Protein AF-A0A317SYS4-F1 (afdb_monomer)

Structure (mmCIF, N/CA/C/O backbone):
data_AF-A0A317SYS4-F1
#
_entry.id   AF-A0A317SYS4-F1
#
loop_
_atom_site.group_PDB
_atom_site.id
_atom_site.type_symbol
_atom_site.label_atom_id
_atom_site.label_alt_id
_atom_site.label_comp_id
_atom_site.label_asym_id
_atom_site.label_entity_id
_atom_site.label_seq_id
_atom_site.pdbx_PDB_ins_code
_atom_site.Cartn_x
_atom_site.Cartn_y
_atom_site.Cartn_z
_atom_site.occupancy
_atom_site.B_iso_or_equiv
_atom_site.auth_seq_id
_atom_site.auth_comp_id
_atom_site.auth_asym_id
_atom_site.auth_atom_id
_atom_site.pdbx_PDB_model_num
ATOM 1 N N . MET A 1 1 ? -13.708 2.279 31.168 1.00 54.47 1 MET A N 1
ATOM 2 C CA . MET A 1 1 ? -14.548 1.826 30.039 1.00 54.47 1 MET A CA 1
ATOM 3 C C . MET A 1 1 ? -15.741 0.999 30.511 1.00 54.47 1 MET A C 1
ATOM 5 O O . MET A 1 1 ? -16.779 1.127 29.887 1.00 54.47 1 MET A O 1
ATOM 9 N N . GLU A 1 2 ? -15.659 0.343 31.681 1.00 55.28 2 GLU A N 1
ATOM 10 C CA . GLU A 1 2 ? -16.776 -0.258 32.463 1.00 55.28 2 GLU A CA 1
ATOM 11 C C . GLU A 1 2 ? -18.007 0.667 32.678 1.00 55.28 2 GLU A C 1
ATOM 13 O O . GLU A 1 2 ? -19.045 0.263 33.169 1.00 55.28 2 GLU A O 1
ATOM 18 N N . ILE A 1 3 ? -17.937 1.939 32.292 1.00 55.12 3 ILE A N 1
ATOM 19 C CA . ILE A 1 3 ? -18.860 2.988 32.733 1.00 55.12 3 ILE A CA 1
ATOM 20 C C . ILE A 1 3 ? -20.079 3.119 31.796 1.00 55.12 3 ILE A C 1
ATOM 22 O O . ILE A 1 3 ? -21.111 3.637 32.210 1.00 55.12 3 ILE A O 1
ATOM 26 N N . GLY A 1 4 ? -20.003 2.635 30.547 1.00 57.16 4 GLY A N 1
ATOM 27 C CA . GLY A 1 4 ? -21.123 2.708 29.593 1.00 57.16 4 GLY A CA 1
ATOM 28 C C . GLY A 1 4 ? -22.355 1.911 30.045 1.00 57.16 4 GLY A C 1
ATOM 29 O O . GLY A 1 4 ? -23.468 2.441 30.020 1.00 57.16 4 GLY A O 1
ATOM 30 N N . GLY A 1 5 ? -22.142 0.680 30.528 1.00 61.72 5 GLY A N 1
ATOM 31 C CA . GLY A 1 5 ? -23.206 -0.203 31.019 1.00 61.72 5 GLY A CA 1
ATOM 32 C C . GLY A 1 5 ? -23.815 0.244 32.349 1.00 61.72 5 GLY A C 1
ATOM 33 O O . GLY A 1 5 ? -25.041 0.314 32.470 1.00 61.72 5 GLY A O 1
ATOM 34 N N . VAL A 1 6 ? -22.978 0.672 33.307 1.00 63.94 6 VAL A N 1
ATOM 35 C CA . VAL A 1 6 ? -23.420 1.232 34.605 1.00 63.94 6 VAL A CA 1
ATOM 36 C C . VAL A 1 6 ? -24.437 2.344 34.403 1.00 63.94 6 VAL A C 1
ATOM 38 O O . VAL A 1 6 ? -25.485 2.385 35.046 1.00 63.94 6 VAL A O 1
ATOM 41 N N . LEU A 1 7 ? -24.124 3.244 33.476 1.00 63.12 7 LEU A N 1
ATOM 42 C CA . LEU A 1 7 ? -24.893 4.449 33.224 1.00 63.12 7 LEU A CA 1
ATOM 43 C C . LEU A 1 7 ? -26.258 4.121 32.612 1.00 63.12 7 LEU A C 1
ATOM 45 O O . LEU A 1 7 ? -27.287 4.647 33.034 1.00 63.12 7 LEU A O 1
ATOM 49 N N . LEU A 1 8 ? -26.296 3.203 31.641 1.00 66.31 8 LEU A N 1
ATOM 50 C CA . LEU A 1 8 ? -27.553 2.758 31.042 1.00 66.31 8 LEU A CA 1
ATOM 51 C C . LEU A 1 8 ? -28.438 2.046 32.080 1.00 66.31 8 LEU A C 1
ATOM 53 O O . LEU A 1 8 ? -29.653 2.287 32.100 1.00 66.31 8 LEU A O 1
ATOM 57 N N . GLY A 1 9 ? -27.857 1.231 32.963 1.00 67.94 9 GLY A N 1
ATOM 58 C CA . GLY A 1 9 ? -28.565 0.579 34.068 1.00 67.94 9 GLY A CA 1
ATOM 59 C C . GLY A 1 9 ? -29.143 1.572 35.083 1.00 67.94 9 GLY A C 1
ATOM 60 O O . GLY A 1 9 ? -30.343 1.535 35.379 1.00 67.94 9 GLY A O 1
ATOM 61 N N . ALA A 1 10 ? -28.327 2.514 35.556 1.00 63.06 10 ALA A N 1
ATOM 62 C CA . ALA A 1 10 ? -28.718 3.507 36.553 1.00 63.06 10 ALA A CA 1
ATOM 63 C C . ALA A 1 10 ? -29.837 4.439 36.046 1.00 63.06 10 ALA A C 1
ATOM 65 O O . ALA A 1 10 ? -30.856 4.613 36.723 1.00 63.06 10 ALA A O 1
ATOM 66 N N . ILE A 1 11 ? -29.756 4.899 34.790 1.00 64.69 11 ILE A N 1
ATOM 67 C CA . ILE A 1 11 ? -30.813 5.707 34.159 1.00 64.69 11 ILE A CA 1
ATOM 68 C C . ILE A 1 11 ? -32.140 4.928 34.042 1.00 64.69 11 ILE A C 1
ATOM 70 O O . ILE A 1 11 ? -33.216 5.518 34.173 1.00 64.69 11 ILE A O 1
ATOM 74 N N . ALA A 1 12 ? -32.110 3.608 33.803 1.00 70.19 12 ALA A N 1
ATOM 75 C CA . ALA A 1 12 ? -33.331 2.797 33.692 1.00 70.19 12 ALA A CA 1
ATOM 76 C C . ALA A 1 12 ? -34.123 2.759 35.007 1.00 70.19 12 ALA A C 1
ATOM 78 O O . ALA A 1 12 ? -35.342 2.962 35.009 1.00 70.19 12 ALA A O 1
ATOM 79 N N . LEU A 1 13 ? -33.420 2.532 36.120 1.00 66.06 13 LEU A N 1
ATOM 80 C CA . LEU A 1 13 ? -34.000 2.527 37.464 1.00 66.06 13 LEU A CA 1
ATOM 81 C C . LEU A 1 13 ? -34.586 3.900 37.812 1.00 66.06 13 LEU A C 1
ATOM 83 O O . LEU A 1 13 ? -35.691 4.001 38.346 1.00 66.06 13 LEU A O 1
ATOM 87 N N . LEU A 1 14 ? -33.893 4.958 37.402 1.00 63.09 14 LEU A N 1
ATOM 88 C CA . LEU A 1 14 ? -34.314 6.343 37.565 1.00 63.09 14 LEU A CA 1
ATOM 89 C C . LEU A 1 14 ? -35.604 6.696 36.820 1.00 63.09 14 LEU A C 1
ATOM 91 O O . LEU A 1 14 ? -36.509 7.303 37.396 1.00 63.09 14 LEU A O 1
ATOM 95 N N . ILE A 1 15 ? -35.726 6.291 35.554 1.00 66.38 15 ILE A N 1
ATOM 96 C CA . ILE A 1 15 ? -36.936 6.519 34.747 1.00 66.38 15 ILE A CA 1
ATOM 97 C C . ILE A 1 15 ? -38.147 5.814 35.371 1.00 66.38 15 ILE A C 1
ATOM 99 O O . ILE A 1 15 ? -39.243 6.381 35.406 1.00 66.38 15 ILE A O 1
ATOM 103 N N . LEU A 1 16 ? -37.969 4.588 35.876 1.00 68.19 16 LEU A N 1
ATOM 104 C CA . LEU A 1 16 ? -39.038 3.836 36.539 1.00 68.19 16 LEU A CA 1
ATOM 105 C C . LEU A 1 16 ? -39.533 4.543 37.807 1.00 68.19 16 LEU A C 1
ATOM 107 O O . LEU A 1 16 ? -40.745 4.622 38.029 1.00 68.19 16 LEU A O 1
ATOM 111 N N . ASP A 1 17 ? -38.624 5.112 38.597 1.00 60.75 17 ASP A N 1
ATOM 112 C CA . ASP A 1 17 ? -38.977 5.828 39.823 1.00 60.75 17 ASP A CA 1
ATOM 113 C C . ASP A 1 17 ? -39.663 7.179 39.561 1.00 60.75 17 ASP A C 1
ATOM 115 O O . ASP A 1 17 ? -40.612 7.538 40.267 1.00 60.75 17 ASP A O 1
ATOM 119 N N . ILE A 1 18 ? -39.250 7.914 38.522 1.00 62.34 18 ILE A N 1
ATOM 120 C CA . ILE A 1 18 ? -39.888 9.183 38.130 1.00 62.34 18 ILE A CA 1
ATOM 121 C C . ILE A 1 18 ? -41.286 8.932 37.546 1.00 62.34 18 ILE A C 1
ATOM 123 O O . ILE A 1 18 ? -42.241 9.613 37.922 1.00 62.34 18 ILE A O 1
ATOM 127 N N . ARG A 1 19 ? -41.456 7.922 36.676 1.00 65.81 19 ARG A N 1
ATOM 128 C CA . ARG A 1 19 ? -42.763 7.574 36.073 1.00 65.81 19 ARG A CA 1
ATOM 129 C C . ARG A 1 19 ? -43.835 7.250 37.107 1.00 65.81 19 ARG A C 1
ATOM 131 O O . ARG A 1 19 ? -45.020 7.461 36.853 1.00 65.81 19 ARG A O 1
ATOM 138 N N . LYS A 1 20 ? -43.433 6.755 38.277 1.00 64.31 20 LYS A N 1
ATOM 139 C CA . LYS A 1 20 ? -44.342 6.416 39.373 1.00 64.31 20 LYS A CA 1
ATOM 140 C C . LYS A 1 20 ? -44.995 7.657 40.001 1.00 64.31 20 LYS A C 1
ATOM 142 O O . LYS A 1 20 ? -45.972 7.514 40.743 1.00 64.31 20 LYS A O 1
ATOM 147 N N . HIS A 1 21 ? -44.484 8.868 39.747 1.00 57.53 21 HIS A N 1
ATOM 148 C CA . HIS A 1 21 ? -44.797 10.044 40.553 1.00 57.53 21 HIS A CA 1
ATOM 149 C C . HIS A 1 21 ? -44.954 11.356 39.742 1.00 57.53 21 HIS A C 1
ATOM 151 O O . HIS A 1 21 ? -43.986 11.961 39.308 1.00 57.53 21 HIS A O 1
ATOM 157 N N . GLU A 1 22 ? -46.216 11.809 39.649 1.00 62.62 22 GLU A N 1
ATOM 158 C CA . GLU A 1 22 ? -46.743 13.090 39.122 1.00 62.62 22 GLU A CA 1
ATOM 159 C C . GLU A 1 22 ? -46.624 13.426 37.620 1.00 62.62 22 GLU A C 1
ATOM 161 O O . GLU A 1 22 ? -45.606 13.263 36.955 1.00 62.62 22 GLU A O 1
ATOM 166 N N . LYS A 1 23 ? -47.707 14.026 37.095 1.00 63.75 23 LYS A N 1
ATOM 167 C CA . LYS A 1 23 ? -47.850 14.477 35.697 1.00 63.75 23 LYS A CA 1
ATOM 168 C C . LYS A 1 23 ? -46.853 15.582 35.300 1.00 63.75 23 LYS A C 1
ATOM 170 O O . LYS A 1 23 ? -46.576 15.722 34.114 1.00 63.75 23 LYS A O 1
ATOM 175 N N . GLY A 1 24 ? -46.316 16.346 36.259 1.00 63.56 24 GLY A N 1
ATOM 176 C CA . GLY A 1 24 ? -45.414 17.481 36.002 1.00 63.56 24 GLY A CA 1
ATOM 177 C C . GLY A 1 24 ? -43.971 17.095 35.650 1.00 63.56 24 GLY A C 1
ATOM 178 O O . GLY A 1 24 ? -43.294 17.840 34.947 1.00 63.56 24 GLY A O 1
ATOM 179 N N . LEU A 1 25 ? -43.520 15.915 36.085 1.00 69.75 25 LEU A N 1
ATOM 180 C CA . LEU A 1 25 ? -42.163 15.393 35.866 1.00 69.75 25 LEU A CA 1
ATOM 181 C C . LEU A 1 25 ? -42.041 14.496 34.630 1.00 69.75 25 LEU A C 1
ATOM 183 O O . LEU A 1 25 ? -40.936 14.183 34.182 1.00 69.75 25 LEU A O 1
ATOM 187 N N . LYS A 1 26 ? -43.187 14.124 34.053 1.00 76.62 26 LYS A N 1
ATOM 188 C CA . LYS A 1 26 ? -43.279 13.262 32.877 1.00 76.62 26 LYS A CA 1
ATOM 189 C C . LYS A 1 26 ? -42.414 13.776 31.717 1.00 76.62 26 LYS A C 1
ATOM 191 O O . LYS A 1 26 ? -41.694 12.992 31.114 1.00 76.62 26 LYS A O 1
ATOM 196 N N . GLY A 1 27 ? -42.404 15.091 31.476 1.00 76.38 27 GLY A N 1
ATOM 197 C CA . GLY A 1 27 ? -41.606 15.701 30.404 1.00 76.38 27 GLY A CA 1
ATOM 198 C C . GLY A 1 27 ? -40.091 15.524 30.572 1.00 76.38 27 GLY A C 1
ATOM 199 O O . GLY A 1 27 ? -39.408 15.174 29.612 1.00 76.38 27 GLY A O 1
ATOM 200 N N . CYS A 1 28 ? -39.561 15.694 31.789 1.00 75.38 28 CYS A N 1
ATOM 201 C CA . CYS A 1 28 ? -38.139 15.445 32.060 1.00 75.38 28 CYS A CA 1
ATOM 202 C C . CYS A 1 28 ? -37.805 13.960 31.892 1.00 75.38 28 CYS A C 1
ATOM 204 O O . CYS A 1 28 ? -36.785 13.610 31.308 1.00 75.38 28 CYS A O 1
ATOM 206 N N . CYS A 1 29 ? -38.703 13.090 32.353 1.00 73.31 29 CYS A N 1
ATOM 207 C CA . CYS A 1 29 ? -38.559 11.643 32.273 1.00 73.31 29 CYS A CA 1
ATOM 208 C C . CYS A 1 29 ? -38.497 11.133 30.824 1.00 73.31 29 CYS A C 1
ATOM 210 O O . CYS A 1 29 ? -37.629 10.330 30.475 1.00 73.31 29 CYS A O 1
ATOM 212 N N . ASP A 1 30 ? -39.397 11.630 29.976 1.00 78.31 30 ASP A N 1
ATOM 213 C CA . ASP A 1 30 ? -39.440 11.305 28.552 1.00 78.31 30 ASP A CA 1
ATOM 214 C C . ASP A 1 30 ? -38.181 11.837 27.843 1.00 78.31 30 ASP A C 1
ATOM 216 O O . ASP A 1 30 ? -37.573 11.122 27.046 1.00 78.31 30 ASP A O 1
ATOM 220 N N . SER A 1 31 ? -37.714 13.041 28.204 1.00 80.19 31 SER A N 1
ATOM 221 C CA . SER A 1 31 ? -36.480 13.615 27.651 1.00 80.19 31 SER A CA 1
ATOM 222 C C . SER A 1 31 ? -35.231 12.820 28.050 1.00 80.19 31 SER A C 1
ATOM 224 O O . SER A 1 31 ? -34.405 12.530 27.189 1.00 80.19 31 SER A O 1
ATOM 226 N N . ILE A 1 32 ? -35.098 12.413 29.318 1.00 77.00 32 ILE A N 1
ATOM 227 C CA . ILE A 1 32 ? -33.986 11.566 29.785 1.00 77.00 32 ILE A CA 1
ATOM 228 C C . ILE A 1 32 ? -34.018 10.205 29.078 1.00 77.00 32 ILE A C 1
ATOM 230 O O . ILE A 1 32 ? -32.984 9.729 28.617 1.00 77.00 32 ILE A O 1
ATOM 234 N N . THR A 1 33 ? -35.205 9.609 28.912 1.00 79.69 33 THR A N 1
ATOM 235 C CA . THR A 1 33 ? -35.372 8.343 28.174 1.00 79.69 33 THR A CA 1
ATOM 236 C C . THR A 1 33 ? -34.904 8.477 26.723 1.00 79.69 33 THR A C 1
ATOM 238 O O . THR A 1 33 ? -34.178 7.618 26.226 1.00 79.69 33 THR A O 1
ATOM 241 N N . ALA A 1 34 ? -35.276 9.568 26.049 1.00 80.94 34 ALA A N 1
ATOM 242 C CA . ALA A 1 34 ? -34.843 9.835 24.681 1.00 80.94 34 ALA A CA 1
ATOM 243 C C . ALA A 1 34 ? -33.323 10.052 24.587 1.00 80.94 34 ALA A C 1
ATOM 245 O O . ALA A 1 34 ? -32.682 9.501 23.694 1.00 80.94 34 ALA A O 1
ATOM 246 N N . GLN A 1 35 ? -32.730 10.806 25.521 1.00 83.00 35 GLN A N 1
ATOM 247 C CA . GLN A 1 35 ? -31.277 11.009 25.557 1.00 83.00 35 GLN A CA 1
ATOM 248 C C . GLN A 1 35 ? -30.514 9.711 25.836 1.00 83.00 35 GLN A C 1
ATOM 250 O O . GLN A 1 35 ? -29.468 9.490 25.235 1.00 83.00 35 GLN A O 1
ATOM 255 N N . LYS A 1 36 ? -31.060 8.820 26.670 1.00 80.25 36 LYS A N 1
ATOM 256 C CA . LYS A 1 36 ? -30.499 7.483 26.894 1.00 80.25 36 LYS A CA 1
ATOM 257 C C . LYS A 1 36 ? -30.452 6.666 25.599 1.00 80.25 36 LYS A C 1
ATOM 259 O O . LYS A 1 36 ? -29.429 6.054 25.309 1.00 80.25 36 LYS A O 1
ATOM 264 N N . GLY A 1 37 ? -31.541 6.673 24.826 1.00 81.38 37 GLY A N 1
ATOM 265 C CA . GLY A 1 37 ? -31.596 5.991 23.529 1.00 81.38 37 GLY A CA 1
ATOM 266 C C . GLY A 1 37 ? -30.539 6.520 22.557 1.00 81.38 37 GLY A C 1
ATOM 267 O O . GLY A 1 37 ? -29.753 5.746 22.025 1.00 81.38 37 GLY A O 1
ATOM 268 N N . LEU A 1 38 ? -30.440 7.847 22.420 1.00 81.56 38 LEU A N 1
ATOM 269 C CA . LEU A 1 38 ? -29.428 8.484 21.568 1.00 81.56 38 LEU A CA 1
ATOM 270 C C . LEU A 1 38 ? -27.995 8.165 22.009 1.00 81.56 38 LEU A C 1
ATOM 272 O O . LEU A 1 38 ? -27.128 7.954 21.162 1.00 81.56 38 LEU A O 1
ATOM 276 N N . TYR A 1 39 ? -27.739 8.120 23.317 1.00 82.50 39 TYR A N 1
ATOM 277 C CA . TYR A 1 39 ? -26.434 7.745 23.853 1.00 82.50 39 TYR A CA 1
ATOM 278 C C . TYR A 1 39 ? -26.085 6.295 23.496 1.00 82.50 39 TYR A C 1
ATOM 280 O O . TYR A 1 39 ? -25.001 6.047 22.975 1.00 82.50 39 TYR A O 1
ATOM 288 N N . ALA A 1 40 ? -27.014 5.352 23.687 1.00 84.25 40 ALA A N 1
ATOM 289 C CA . ALA A 1 40 ? -26.817 3.947 23.322 1.00 84.25 40 ALA A CA 1
ATOM 290 C C . ALA A 1 40 ? -26.579 3.761 21.811 1.00 84.25 40 ALA A C 1
ATOM 292 O O . ALA A 1 40 ? -25.662 3.038 21.416 1.00 84.25 40 ALA A O 1
ATOM 293 N N . ASP A 1 41 ? -27.334 4.467 20.963 1.00 84.62 41 ASP A N 1
ATOM 294 C CA . ASP A 1 41 ? -27.134 4.457 19.507 1.00 84.62 41 ASP A CA 1
ATOM 295 C C . ASP A 1 41 ? -25.751 5.008 19.125 1.00 84.62 41 ASP A C 1
ATOM 297 O O . ASP A 1 41 ? -25.055 4.446 18.277 1.00 84.62 41 ASP A O 1
ATOM 301 N N . THR A 1 42 ? -25.321 6.087 19.786 1.00 85.19 42 THR A N 1
ATOM 302 C CA . THR A 1 42 ? -24.007 6.705 19.560 1.00 85.19 42 THR A CA 1
ATOM 303 C C . THR A 1 42 ? -22.875 5.772 19.985 1.00 85.19 42 THR A C 1
ATOM 305 O O . THR A 1 42 ? -21.888 5.638 19.263 1.00 85.19 42 THR A O 1
ATOM 308 N N . TRP A 1 43 ? -23.026 5.062 21.105 1.00 86.06 43 TRP A N 1
ATOM 309 C CA . TRP A 1 43 ? -22.069 4.040 21.527 1.00 86.06 43 TRP A CA 1
ATOM 310 C C . TRP A 1 43 ? -22.036 2.840 20.599 1.00 86.06 43 TRP A C 1
ATOM 312 O O . TRP A 1 43 ? -20.956 2.356 20.286 1.00 86.06 43 TRP A O 1
ATOM 322 N N . THR A 1 44 ? -23.189 2.391 20.113 1.00 85.38 44 THR A N 1
ATOM 323 C CA . THR A 1 44 ? -23.256 1.309 19.125 1.00 85.38 44 THR A CA 1
ATOM 324 C C . THR A 1 44 ? -22.516 1.710 17.849 1.00 85.38 44 THR A C 1
ATOM 326 O O . THR A 1 44 ? -21.744 0.925 17.299 1.00 85.38 44 THR A O 1
ATOM 329 N N . LEU A 1 45 ? -22.677 2.962 17.405 1.00 83.06 45 LEU A N 1
ATOM 330 C CA . LEU A 1 45 ? -21.933 3.507 16.273 1.00 83.06 45 LEU A CA 1
ATOM 331 C C . LEU A 1 45 ? -20.427 3.572 16.569 1.00 83.06 45 LEU A C 1
ATOM 333 O O . LEU A 1 45 ? -19.633 3.117 15.748 1.00 83.06 45 LEU A O 1
ATOM 337 N N . ALA A 1 46 ? -20.022 4.063 17.740 1.00 85.25 46 ALA A N 1
ATOM 338 C CA . ALA A 1 46 ? -18.620 4.112 18.154 1.00 85.25 46 ALA A CA 1
ATOM 339 C C . ALA A 1 46 ? -17.981 2.711 18.228 1.00 85.25 46 ALA A C 1
ATOM 341 O O . ALA A 1 46 ? -16.888 2.501 17.703 1.00 85.25 46 ALA A O 1
ATOM 342 N N . LEU A 1 47 ? -18.692 1.734 18.794 1.00 87.31 47 LEU A N 1
ATOM 343 C CA . LEU A 1 47 ? -18.290 0.328 18.858 1.00 87.31 47 LEU A CA 1
ATOM 344 C C . LEU A 1 47 ? -18.189 -0.298 17.458 1.00 87.31 47 LEU A C 1
ATOM 346 O O . LEU A 1 47 ? -17.243 -1.029 17.168 1.00 87.31 47 LEU A O 1
ATOM 350 N N . SER A 1 48 ? -19.076 0.071 16.532 1.00 83.88 48 SER A N 1
ATOM 351 C CA . SER A 1 48 ? -18.961 -0.371 15.137 1.00 83.88 48 SER A CA 1
ATOM 352 C C . SER A 1 48 ? -17.707 0.178 14.442 1.00 83.88 48 SER A C 1
ATOM 354 O O . SER A 1 48 ? -17.092 -0.521 13.634 1.00 83.88 48 SER A O 1
ATOM 356 N N . LEU A 1 49 ? -17.262 1.396 14.792 1.00 80.62 49 LEU A N 1
ATOM 357 C CA . LEU A 1 49 ? -16.030 1.979 14.247 1.00 80.62 49 LEU A CA 1
ATOM 358 C C . LEU A 1 49 ? -14.787 1.189 14.680 1.00 80.62 49 LEU A C 1
ATOM 360 O O . LEU A 1 49 ? -13.835 1.105 13.906 1.00 80.62 49 LEU A O 1
ATOM 364 N N . VAL A 1 50 ? -14.816 0.563 15.862 1.00 84.75 50 VAL A N 1
ATOM 365 C CA . VAL A 1 50 ? -13.772 -0.351 16.368 1.00 84.75 50 VAL A CA 1
ATOM 366 C C . VAL A 1 50 ? -14.054 -1.822 16.043 1.00 84.75 50 VAL A C 1
ATOM 368 O O . VAL A 1 50 ? -13.473 -2.713 16.654 1.00 84.75 50 VAL A O 1
ATOM 371 N N . LYS A 1 51 ? -14.900 -2.091 15.039 1.00 84.25 51 LYS A N 1
ATOM 372 C CA . LYS A 1 51 ? -15.197 -3.437 14.520 1.00 84.25 51 LYS A CA 1
ATOM 373 C C . LYS A 1 51 ? -15.845 -4.389 15.536 1.00 84.25 51 LYS A C 1
ATOM 375 O O . LYS A 1 51 ? -15.692 -5.600 15.410 1.00 84.25 51 LYS A O 1
ATOM 380 N N . VAL A 1 52 ? -16.574 -3.870 16.521 1.00 85.44 52 VAL A N 1
ATOM 381 C CA . VAL A 1 52 ? -17.437 -4.702 17.369 1.00 85.44 52 VAL A CA 1
ATOM 382 C C . VAL A 1 52 ? -18.755 -4.942 16.636 1.00 85.44 52 VAL A C 1
ATOM 384 O O . VAL A 1 52 ? -19.369 -4.005 16.119 1.00 85.44 52 VAL A O 1
ATOM 387 N N . GLU A 1 53 ? -19.174 -6.205 16.562 1.00 85.06 53 GLU A N 1
ATOM 388 C CA . GLU A 1 53 ? -20.454 -6.587 15.964 1.00 85.06 53 GLU A CA 1
ATOM 389 C C . GLU A 1 53 ? -21.622 -5.962 16.726 1.00 85.06 53 GLU A C 1
ATOM 391 O O . GLU A 1 53 ? -21.561 -5.775 17.939 1.00 85.06 53 GLU A O 1
ATOM 396 N N . LYS A 1 54 ? -22.710 -5.646 16.020 1.00 86.06 54 LYS A N 1
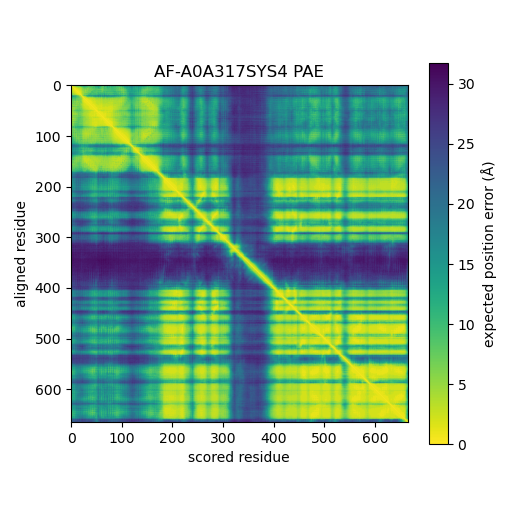ATOM 397 C CA . LYS A 1 54 ? -23.848 -4.924 16.604 1.00 86.06 54 LYS A CA 1
ATOM 398 C C . LYS A 1 54 ? -24.460 -5.654 17.805 1.00 86.06 54 LYS A C 1
ATOM 400 O O . LYS A 1 54 ? -24.799 -5.006 18.792 1.00 86.06 54 LYS A O 1
ATOM 405 N N . ASP A 1 55 ? -24.576 -6.976 17.725 1.00 87.88 55 ASP A N 1
ATOM 406 C CA . ASP A 1 55 ? -25.182 -7.782 18.787 1.00 87.88 55 ASP A CA 1
ATOM 407 C C . ASP A 1 55 ? -24.258 -7.866 20.010 1.00 87.88 55 ASP A C 1
ATOM 409 O O . ASP A 1 55 ? -24.711 -7.674 21.136 1.00 87.88 55 ASP A O 1
ATOM 413 N N . LEU A 1 56 ? -22.946 -8.027 19.796 1.00 89.06 56 LEU A N 1
ATOM 414 C CA . LEU A 1 56 ? -21.954 -7.964 20.873 1.00 89.06 56 LEU A CA 1
ATOM 415 C C . LEU A 1 56 ? -21.896 -6.567 21.505 1.00 89.06 56 LEU A C 1
ATOM 417 O O . LEU A 1 56 ? -21.812 -6.450 22.720 1.00 89.06 56 LEU A O 1
ATOM 421 N N . ALA A 1 57 ? -21.994 -5.504 20.705 1.00 87.38 57 ALA A N 1
ATOM 422 C CA . ALA A 1 57 ? -22.043 -4.136 21.209 1.00 87.38 57 ALA A CA 1
ATOM 423 C C . ALA A 1 57 ? -23.256 -3.914 22.124 1.00 87.38 57 ALA A C 1
ATOM 425 O O . ALA A 1 57 ? -23.121 -3.256 23.151 1.00 87.38 57 ALA A O 1
ATOM 426 N N . ALA A 1 58 ? -24.420 -4.479 21.785 1.00 88.00 58 ALA A N 1
ATOM 427 C CA . ALA A 1 58 ? -25.596 -4.426 22.650 1.00 88.00 58 ALA A CA 1
ATOM 428 C C . ALA A 1 58 ? -25.340 -5.135 23.990 1.00 88.00 58 ALA A C 1
ATOM 430 O O . ALA A 1 58 ? -25.604 -4.546 25.035 1.00 88.00 58 ALA A O 1
ATOM 431 N N . VAL A 1 59 ? -24.742 -6.333 23.969 1.00 88.69 59 VAL A N 1
ATOM 432 C CA . VAL A 1 59 ? -24.371 -7.077 25.188 1.00 88.69 59 VAL A CA 1
ATOM 433 C C . VAL A 1 59 ? -23.369 -6.292 26.036 1.00 88.69 59 VAL A C 1
ATOM 435 O O . VAL A 1 59 ? -23.603 -6.090 27.222 1.00 88.69 59 VAL A O 1
ATOM 438 N N . MET A 1 60 ? -22.309 -5.756 25.428 1.00 87.38 60 MET A N 1
ATOM 439 C CA . MET A 1 60 ? -21.308 -4.931 26.114 1.00 87.38 60 MET A CA 1
ATOM 440 C C . MET A 1 60 ? -21.912 -3.665 26.743 1.00 87.38 60 MET A C 1
ATOM 442 O O . MET A 1 60 ? -21.421 -3.178 27.759 1.00 87.38 60 MET A O 1
ATOM 446 N N . LEU A 1 61 ? -22.950 -3.086 26.133 1.00 85.19 61 LEU A N 1
ATOM 447 C CA . LEU A 1 61 ? -23.647 -1.914 26.670 1.00 85.19 61 LEU A CA 1
ATOM 448 C C . LEU A 1 61 ? -24.657 -2.267 27.768 1.00 85.19 61 LEU A C 1
ATOM 450 O O . LEU A 1 61 ? -25.029 -1.389 28.543 1.00 85.19 61 LEU A O 1
ATOM 454 N N . GLU A 1 62 ? -25.100 -3.518 27.851 1.00 84.56 62 GLU A N 1
ATOM 455 C CA . GLU A 1 62 ? -25.952 -4.016 28.934 1.00 84.56 62 GLU A CA 1
ATOM 456 C C . GLU A 1 62 ? -25.130 -4.535 30.124 1.00 84.56 62 GLU A C 1
ATOM 458 O O . GLU A 1 62 ? -25.551 -4.355 31.268 1.00 84.56 62 GLU A O 1
ATOM 463 N N . ASP A 1 63 ? -23.951 -5.112 29.871 1.00 84.12 63 ASP A N 1
ATOM 464 C CA . ASP A 1 63 ? -23.030 -5.642 30.879 1.00 84.12 63 ASP A CA 1
ATOM 465 C C . ASP A 1 63 ? -21.725 -4.829 30.953 1.00 84.12 63 ASP A C 1
ATOM 467 O O . ASP A 1 63 ? -20.813 -4.941 30.133 1.00 84.12 63 ASP A O 1
ATOM 471 N N . GLU A 1 64 ? -21.612 -4.019 32.004 1.00 78.38 64 GLU A N 1
ATOM 472 C CA . GLU A 1 64 ? -20.400 -3.259 32.337 1.00 78.38 64 GLU A CA 1
ATOM 473 C C . GLU A 1 64 ? -19.169 -4.131 32.624 1.00 78.38 64 GLU A C 1
ATOM 475 O O . GLU A 1 64 ? -18.033 -3.676 32.458 1.00 78.38 64 GLU A O 1
ATOM 480 N N . ASN A 1 65 ? -19.390 -5.372 33.059 1.00 83.69 65 ASN A N 1
ATOM 481 C CA . ASN A 1 65 ? -18.345 -6.316 33.420 1.00 83.69 65 ASN A CA 1
ATOM 482 C C . ASN A 1 65 ? -18.002 -7.262 32.271 1.00 83.69 65 ASN A C 1
ATOM 484 O O . ASN A 1 65 ? -17.198 -8.179 32.481 1.00 83.69 65 ASN A O 1
ATOM 488 N N . ASP A 1 66 ? -18.558 -7.027 31.076 1.00 88.38 66 ASP A N 1
ATOM 489 C CA . ASP A 1 66 ? -18.249 -7.819 29.897 1.00 88.38 66 ASP A CA 1
ATOM 490 C C . ASP A 1 66 ? -16.717 -7.871 29.694 1.00 88.38 66 ASP A C 1
ATOM 492 O O . ASP A 1 66 ? -16.037 -6.832 29.715 1.00 88.38 66 ASP A O 1
ATOM 496 N N . PRO A 1 67 ? -16.129 -9.073 29.540 1.00 89.75 67 PRO A N 1
ATOM 497 C CA . PRO A 1 67 ? -14.682 -9.245 29.461 1.00 89.75 67 PRO A CA 1
ATOM 498 C C . PRO A 1 67 ? -14.049 -8.488 28.286 1.00 89.75 67 PRO A C 1
ATOM 500 O O . PRO A 1 67 ? -12.867 -8.141 28.363 1.00 89.75 67 PRO A O 1
ATOM 503 N N . GLN A 1 68 ? -14.813 -8.169 27.237 1.00 86.88 68 GLN A N 1
ATOM 504 C CA . GLN A 1 68 ? -14.342 -7.417 26.080 1.00 86.88 68 GLN A CA 1
ATOM 505 C C . GLN A 1 68 ? -13.920 -5.985 26.451 1.00 86.88 68 GLN A C 1
ATOM 507 O O . GLN A 1 68 ? -12.975 -5.456 25.868 1.00 86.88 68 GLN A O 1
ATOM 512 N N . TRP A 1 69 ? -14.519 -5.372 27.483 1.00 85.38 69 TRP A N 1
ATOM 513 C CA . TRP A 1 69 ? -14.082 -4.064 27.997 1.00 85.38 69 TRP A CA 1
ATOM 514 C C . TRP A 1 69 ? -12.679 -4.090 28.612 1.00 85.38 69 TRP A C 1
ATOM 516 O O . TRP A 1 69 ? -12.045 -3.041 28.749 1.00 85.38 69 TRP A O 1
ATOM 526 N N . LYS A 1 70 ? -12.207 -5.277 29.008 1.00 87.56 70 LYS A N 1
ATOM 527 C CA . LYS A 1 70 ? -10.892 -5.507 29.622 1.00 87.56 70 LYS A CA 1
ATOM 528 C C . LYS A 1 70 ? -9.886 -6.089 28.634 1.00 87.56 70 LYS A C 1
ATOM 530 O O . LYS A 1 70 ? -8.711 -6.197 28.985 1.00 87.56 70 LYS A O 1
ATOM 535 N N . ASP A 1 71 ? -10.316 -6.439 27.422 1.00 88.06 71 ASP A N 1
ATOM 536 C CA . ASP A 1 71 ? -9.434 -6.964 26.387 1.00 88.06 71 ASP A CA 1
ATOM 537 C C . ASP A 1 71 ? -8.398 -5.894 25.976 1.00 88.06 71 ASP A C 1
ATOM 539 O O . ASP A 1 71 ? -8.763 -4.842 25.438 1.00 88.06 71 ASP A O 1
ATOM 543 N N . PRO A 1 72 ? -7.088 -6.133 26.188 1.00 82.25 72 PRO A N 1
ATOM 544 C CA . PRO A 1 72 ? -6.046 -5.178 25.825 1.00 82.25 72 PRO A CA 1
ATOM 545 C C . PRO A 1 72 ? -6.036 -4.838 24.331 1.00 82.25 72 PRO A C 1
ATOM 547 O O . PRO A 1 72 ? -5.629 -3.735 23.957 1.00 82.25 72 PRO A O 1
ATOM 550 N N . TYR A 1 73 ? -6.458 -5.774 23.472 1.00 80.19 73 TYR A N 1
ATOM 551 C CA . TYR A 1 73 ? -6.523 -5.543 22.033 1.00 80.19 73 TYR A CA 1
ATOM 552 C C . TYR A 1 73 ? -7.664 -4.587 21.673 1.00 80.19 73 TYR A C 1
ATOM 554 O O . TYR A 1 73 ? -7.421 -3.594 20.981 1.00 80.19 73 TYR A O 1
ATOM 562 N N . PHE A 1 74 ? -8.868 -4.826 22.198 1.00 86.56 74 PHE A N 1
ATOM 563 C CA . PHE A 1 74 ? -10.000 -3.907 22.092 1.00 86.56 74 PHE A CA 1
ATOM 564 C C . PHE A 1 74 ? -9.652 -2.506 22.608 1.00 86.56 74 PHE A C 1
ATOM 566 O O . PHE A 1 74 ? -9.855 -1.529 21.891 1.00 86.56 74 PHE A O 1
ATOM 573 N N . LEU A 1 75 ? -9.052 -2.398 23.799 1.00 84.94 75 LEU A N 1
ATOM 574 C CA . LEU A 1 75 ? -8.651 -1.115 24.387 1.00 84.94 75 LEU A CA 1
ATOM 575 C C . LEU A 1 75 ? -7.674 -0.350 23.487 1.00 84.94 75 LEU A C 1
ATOM 577 O O . LEU A 1 75 ? -7.837 0.848 23.260 1.00 84.94 75 LEU A O 1
ATOM 581 N N . LYS A 1 76 ? -6.681 -1.048 22.926 1.00 82.44 76 LYS A N 1
ATOM 582 C CA . LYS A 1 76 ? -5.734 -0.457 21.978 1.00 82.44 76 LYS A CA 1
ATOM 583 C C . LYS A 1 76 ? -6.442 0.031 20.713 1.00 82.44 76 LYS A C 1
ATOM 585 O O . LYS A 1 76 ? -6.226 1.168 20.296 1.00 82.44 76 LYS A O 1
ATOM 590 N N . LEU A 1 77 ? -7.300 -0.802 20.121 1.00 80.12 77 LEU A N 1
ATOM 591 C CA . LEU A 1 77 ? -8.049 -0.452 18.915 1.00 80.12 77 LEU A CA 1
ATOM 592 C C . LEU A 1 77 ? -8.989 0.734 19.165 1.00 80.12 77 LEU A C 1
ATOM 594 O O . LEU A 1 77 ? -9.091 1.618 18.317 1.00 80.12 77 LEU A O 1
ATOM 598 N N . TRP A 1 78 ? -9.620 0.790 20.336 1.00 85.69 78 TRP A N 1
ATOM 599 C CA . TRP A 1 78 ? -10.444 1.905 20.791 1.00 85.69 78 TRP A CA 1
ATOM 600 C C . TRP A 1 78 ? -9.658 3.212 20.844 1.00 85.69 78 TRP A C 1
ATOM 602 O O . TRP A 1 78 ? -10.042 4.198 20.209 1.00 85.69 78 TRP A O 1
ATOM 612 N N . THR A 1 79 ? -8.510 3.211 21.526 1.00 82.25 79 THR A N 1
ATOM 613 C CA . THR A 1 79 ? -7.646 4.393 21.618 1.00 82.25 79 THR A CA 1
ATOM 614 C C . THR A 1 79 ? -7.152 4.842 20.240 1.00 82.25 79 THR A C 1
ATOM 616 O O . THR A 1 79 ? -7.186 6.033 19.944 1.00 82.25 79 THR A O 1
ATOM 619 N N . GLU A 1 80 ? -6.762 3.916 19.360 1.00 79.50 80 GLU A N 1
ATOM 620 C CA . GLU A 1 80 ? -6.320 4.238 17.994 1.00 79.50 80 GLU A CA 1
ATOM 621 C C . GLU A 1 80 ? -7.468 4.772 17.109 1.00 79.50 80 GLU A C 1
ATOM 623 O O . GLU A 1 80 ? -7.279 5.683 16.293 1.00 79.50 80 GLU A O 1
ATOM 628 N N . THR A 1 81 ? -8.680 4.231 17.270 1.00 76.56 81 THR A N 1
ATOM 629 C CA . THR A 1 81 ? -9.805 4.454 16.345 1.00 76.56 81 THR A CA 1
ATOM 630 C C . THR A 1 81 ? -10.795 5.509 16.802 1.00 76.56 81 THR A C 1
ATOM 632 O O . THR A 1 81 ? -11.570 5.977 15.982 1.00 76.56 81 THR A O 1
ATOM 635 N N . LEU A 1 82 ? -10.806 5.922 18.062 1.00 79.50 82 LEU A N 1
ATOM 636 C CA . LEU A 1 82 ? -11.678 7.003 18.536 1.00 79.50 82 LEU A CA 1
ATOM 637 C C . LEU A 1 82 ? -10.868 8.137 19.173 1.00 79.50 82 LEU A C 1
ATOM 639 O O . LEU A 1 82 ? -11.239 9.303 19.023 1.00 79.50 82 LEU A O 1
ATOM 643 N N . GLY A 1 83 ? -9.678 7.831 19.699 1.00 80.25 83 GLY A N 1
ATOM 644 C CA . GLY A 1 83 ? -8.735 8.813 20.232 1.00 80.25 83 GLY A CA 1
ATOM 645 C C . GLY A 1 83 ? -9.185 9.435 21.555 1.00 80.25 83 GLY A C 1
ATOM 646 O O . GLY A 1 83 ? -10.330 9.298 21.984 1.00 80.25 83 GLY A O 1
ATOM 647 N N . GLY A 1 84 ? -8.287 10.194 22.188 1.00 76.00 84 GLY A N 1
ATOM 648 C CA . GLY A 1 84 ? -8.552 10.811 23.496 1.00 76.00 84 GLY A CA 1
ATOM 649 C C . GLY A 1 84 ? -9.685 11.850 23.505 1.00 76.00 84 GLY A C 1
ATOM 650 O O . GLY A 1 84 ? -10.242 12.13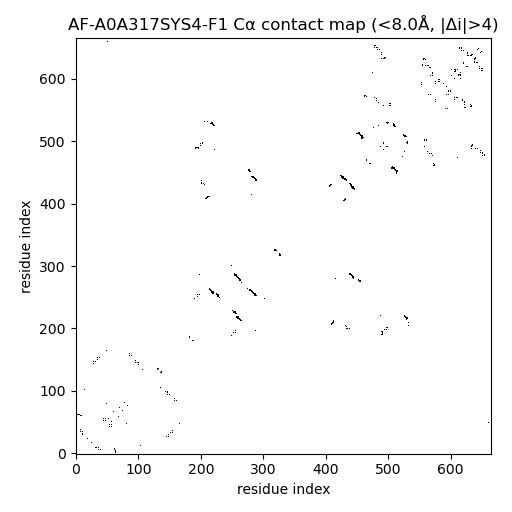9 24.563 1.00 76.00 84 GLY A O 1
ATOM 651 N N . HIS A 1 85 ? -10.064 12.394 22.342 1.00 70.56 85 HIS A N 1
ATOM 652 C CA . HIS A 1 85 ? -11.195 13.322 22.220 1.00 70.56 85 HIS A CA 1
ATOM 653 C C . HIS A 1 85 ? -12.545 12.636 22.456 1.00 70.56 85 HIS A C 1
ATOM 655 O O . HIS A 1 85 ? -13.432 13.242 23.055 1.00 70.56 85 HIS A O 1
ATOM 661 N N . PHE A 1 86 ? -12.689 11.375 22.039 1.00 76.62 86 PHE A N 1
ATOM 662 C CA . PHE A 1 86 ? -13.897 10.605 22.316 1.00 76.62 86 PHE A CA 1
ATOM 663 C C . PHE A 1 86 ? -14.020 10.324 23.815 1.00 76.62 86 PHE A C 1
ATOM 665 O O . PHE A 1 86 ? -15.067 10.582 24.401 1.00 76.62 86 PHE A O 1
ATOM 672 N N . ASP A 1 87 ? -12.922 9.921 24.463 1.00 77.44 87 ASP A N 1
ATOM 673 C CA . ASP A 1 87 ? -12.894 9.696 25.913 1.00 77.44 87 ASP A CA 1
ATOM 674 C C . ASP A 1 87 ? -13.228 10.970 26.702 1.00 77.44 87 ASP A C 1
ATOM 676 O O . ASP A 1 87 ? -13.887 10.908 27.738 1.00 77.44 87 ASP A O 1
ATOM 680 N N . ALA A 1 88 ? -12.796 12.140 26.216 1.00 74.50 88 ALA A N 1
ATOM 681 C CA . ALA A 1 88 ? -13.180 13.418 26.804 1.00 74.50 88 ALA A CA 1
ATOM 682 C C . ALA A 1 88 ? -14.692 13.659 26.685 1.00 74.50 88 ALA A C 1
ATOM 684 O O . ALA A 1 88 ? -15.331 13.923 27.700 1.00 74.50 88 ALA A O 1
ATOM 685 N N . GLY A 1 89 ? -15.279 13.501 25.494 1.00 70.62 89 GLY A N 1
ATOM 686 C CA . GLY A 1 89 ? -16.729 13.643 25.303 1.00 70.62 89 GLY A CA 1
ATOM 687 C C . GLY A 1 89 ? -17.542 12.653 26.145 1.00 70.62 89 GLY A C 1
ATOM 688 O O . GLY A 1 89 ? -18.556 13.019 26.742 1.00 70.62 89 GLY A O 1
ATOM 689 N N . VAL A 1 90 ? -17.054 11.417 26.275 1.00 74.12 90 VAL A N 1
ATOM 690 C CA . VAL A 1 90 ? -17.646 10.383 27.131 1.00 74.12 90 VAL A CA 1
ATOM 691 C C . VAL A 1 90 ? -17.623 10.792 28.601 1.00 74.12 90 VAL A C 1
ATOM 693 O O . VAL A 1 90 ? -18.667 10.724 29.246 1.00 74.12 90 VAL A O 1
ATOM 696 N N . ARG A 1 91 ? -16.476 11.251 29.122 1.00 79.31 91 ARG A N 1
ATOM 697 C CA . ARG A 1 91 ? -16.356 11.704 30.519 1.00 79.31 91 ARG A CA 1
ATOM 698 C C . ARG A 1 91 ? -17.313 12.850 30.829 1.00 79.31 91 ARG A C 1
ATOM 700 O O . ARG A 1 91 ? -18.045 12.776 31.804 1.00 79.31 91 ARG A O 1
ATOM 707 N N . VAL A 1 92 ? -17.376 13.860 29.962 1.00 74.88 92 VAL A N 1
ATOM 708 C CA . VAL A 1 92 ? -18.269 15.013 30.166 1.00 74.88 92 VAL A CA 1
ATOM 709 C C . VAL A 1 92 ? -19.745 14.572 30.167 1.00 74.88 92 VAL A C 1
ATOM 711 O O . VAL A 1 92 ? -20.532 15.020 31.004 1.00 74.88 92 VAL A O 1
ATOM 714 N N . THR A 1 93 ? -20.117 13.633 29.290 1.00 72.12 93 THR A N 1
ATOM 715 C CA . THR A 1 93 ? -21.476 13.062 29.263 1.00 72.12 93 THR A CA 1
ATOM 716 C C . THR A 1 93 ? -21.796 12.287 30.544 1.00 72.12 93 THR A C 1
ATOM 718 O O . THR A 1 93 ? -22.900 12.384 31.080 1.00 72.12 93 THR A O 1
ATOM 721 N N . GLN A 1 94 ? -20.819 11.546 31.068 1.00 76.50 94 GLN A N 1
ATOM 722 C CA . GLN A 1 94 ? -20.944 10.796 32.318 1.00 76.50 94 GLN A CA 1
ATOM 723 C C . GLN A 1 94 ? -21.099 11.713 33.528 1.00 76.50 94 GLN A C 1
ATOM 725 O O . GLN A 1 94 ? -21.994 11.485 34.338 1.00 76.50 94 GLN A O 1
ATOM 730 N N . ASP A 1 95 ? -20.278 12.757 33.630 1.00 79.94 95 ASP A N 1
ATOM 731 C CA . ASP A 1 95 ? -20.347 13.721 34.729 1.00 79.94 95 ASP A CA 1
ATOM 732 C C . ASP A 1 95 ? -21.720 14.409 34.762 1.00 79.94 95 ASP A C 1
ATOM 734 O O . ASP A 1 95 ? -22.352 14.495 35.815 1.00 79.94 95 ASP A O 1
ATOM 738 N N . THR A 1 96 ? -22.235 14.788 33.587 1.00 76.56 96 THR A N 1
ATOM 739 C CA . THR A 1 96 ? -23.567 15.399 33.439 1.00 76.56 96 THR A CA 1
ATOM 740 C C . THR A 1 96 ? -24.677 14.438 33.869 1.00 76.56 96 THR A C 1
ATOM 742 O O . THR A 1 96 ? -25.615 14.827 34.565 1.00 76.56 96 THR A O 1
ATOM 745 N N . LEU A 1 97 ? -24.581 13.163 33.482 1.00 75.75 97 LEU A N 1
ATOM 746 C CA . LEU A 1 97 ? -25.556 12.153 33.883 1.00 75.75 97 LEU A CA 1
ATOM 747 C C . LEU A 1 97 ? -25.511 11.902 35.389 1.00 75.75 97 LEU A C 1
ATOM 749 O O . LEU A 1 97 ? -26.560 11.943 36.023 1.00 75.75 97 LEU A O 1
ATOM 753 N N . LYS A 1 98 ? -24.323 11.758 35.979 1.00 81.38 98 LYS A N 1
ATOM 754 C CA . LYS A 1 98 ? -24.153 11.602 37.428 1.00 81.38 98 LYS A CA 1
ATOM 755 C C . LYS A 1 98 ? -24.770 12.766 38.209 1.00 81.38 98 LYS A C 1
ATOM 757 O O . LYS A 1 98 ? -25.435 12.542 39.218 1.00 81.38 98 LYS A O 1
ATOM 762 N N . GLU A 1 99 ? -24.611 13.999 37.734 1.00 81.88 99 GLU A N 1
ATOM 763 C CA . GLU A 1 99 ? -25.229 15.171 38.362 1.00 81.88 99 GLU A CA 1
ATOM 764 C C . GLU A 1 99 ? -26.767 15.111 38.316 1.00 81.88 99 GLU A C 1
ATOM 766 O O . GLU A 1 99 ? -27.438 15.381 39.319 1.00 81.88 99 GLU A O 1
ATOM 771 N N . ILE A 1 100 ? -27.338 14.665 37.190 1.00 75.88 100 ILE A N 1
ATOM 772 C CA . ILE A 1 100 ? -28.779 14.400 37.063 1.00 75.88 100 ILE A CA 1
ATOM 773 C C . ILE A 1 100 ? -29.222 13.336 38.086 1.00 75.88 100 ILE A C 1
ATOM 775 O O . ILE A 1 100 ? -30.231 13.530 38.773 1.00 75.88 100 ILE A O 1
ATOM 779 N N . GLU A 1 101 ? -28.468 12.243 38.243 1.00 76.88 101 GLU A N 1
ATOM 780 C CA . GLU A 1 101 ? -28.769 11.181 39.216 1.00 76.88 101 GLU A CA 1
ATOM 781 C C . GLU A 1 101 ? -28.715 11.673 40.665 1.00 76.88 101 GLU A C 1
ATOM 783 O O . GLU A 1 101 ? -29.588 11.330 41.469 1.00 76.88 101 GLU A O 1
ATOM 788 N N . GLU A 1 102 ? -27.729 12.504 41.013 1.00 81.94 102 GLU A N 1
ATOM 789 C CA . GLU A 1 102 ? -27.600 13.086 42.349 1.00 81.94 102 GLU A CA 1
ATOM 790 C C . GLU A 1 102 ? -28.780 14.000 42.688 1.00 81.94 102 GLU A C 1
ATOM 792 O O . GLU A 1 102 ? -29.350 13.896 43.781 1.00 81.94 102 GLU A O 1
ATOM 797 N N . ILE A 1 103 ? -29.189 14.871 41.758 1.00 78.00 103 ILE A N 1
ATOM 798 C CA . ILE A 1 103 ? -30.352 15.751 41.942 1.00 78.00 103 ILE A CA 1
ATOM 799 C C . ILE A 1 103 ? -31.604 14.913 42.192 1.00 78.00 103 ILE A C 1
ATOM 801 O O . ILE A 1 103 ? -32.360 15.170 43.132 1.00 78.00 103 ILE A O 1
ATOM 805 N N . LEU A 1 104 ? -31.808 13.873 41.389 1.00 71.75 104 LEU A N 1
ATOM 806 C CA . LEU A 1 104 ? -32.982 13.013 41.485 1.00 71.75 104 LEU A CA 1
ATOM 807 C C . LEU A 1 104 ? -32.957 12.151 42.759 1.00 71.75 104 LEU A C 1
ATOM 809 O O . LEU A 1 104 ? -33.988 11.984 43.412 1.00 71.75 104 LEU A O 1
ATOM 813 N N . SER A 1 105 ? -31.783 11.701 43.199 1.00 78.19 105 SER A N 1
ATOM 814 C CA . SER A 1 105 ? -31.605 10.996 44.474 1.00 78.19 105 SER A CA 1
ATOM 815 C C . SER A 1 105 ? -31.925 11.889 45.676 1.00 78.19 105 SER A C 1
ATOM 817 O O . SER A 1 105 ? -32.618 11.462 46.604 1.00 78.19 105 SER A O 1
ATOM 819 N N . ARG A 1 106 ? -31.495 13.161 45.654 1.00 79.00 106 ARG A N 1
ATOM 820 C CA . ARG A 1 106 ? -31.837 14.148 46.697 1.00 79.00 106 ARG A CA 1
ATOM 821 C C . ARG A 1 106 ? -33.345 14.382 46.766 1.00 79.00 106 ARG A C 1
ATOM 823 O O . ARG A 1 106 ? -33.908 14.396 47.861 1.00 79.00 106 ARG A O 1
ATOM 830 N N . VAL A 1 107 ? -34.009 14.479 45.613 1.00 70.69 107 VAL A N 1
ATOM 831 C CA . VAL A 1 107 ? -35.476 14.583 45.513 1.00 70.69 107 VAL A CA 1
ATOM 832 C C . VAL A 1 107 ? -36.167 13.396 46.176 1.00 70.69 107 VAL A C 1
ATOM 834 O O . VAL A 1 107 ? -37.094 13.569 46.974 1.00 70.69 107 VAL A O 1
ATOM 837 N N . GLN A 1 108 ? -35.694 12.181 45.898 1.00 71.94 108 GLN A N 1
ATOM 838 C CA . GLN A 1 108 ? -36.238 10.975 46.511 1.00 71.94 108 GLN A CA 1
ATOM 839 C C . GLN A 1 108 ? -36.008 10.930 48.024 1.00 71.94 108 GLN A C 1
ATOM 841 O O . GLN A 1 108 ? -36.923 10.583 48.777 1.00 71.94 108 GLN A O 1
ATOM 846 N N . GLN A 1 109 ? -34.802 11.267 48.486 1.00 79.12 109 GLN A N 1
ATOM 847 C CA . GLN A 1 109 ? -34.452 11.221 49.904 1.00 79.12 109 GLN A CA 1
ATOM 848 C C . GLN A 1 109 ? -35.258 12.237 50.713 1.00 79.12 109 GLN A C 1
ATOM 850 O O . GLN A 1 109 ? -35.797 11.885 51.765 1.00 79.12 109 GLN A O 1
ATOM 855 N N . PHE A 1 110 ? -35.384 13.467 50.209 1.00 71.50 110 PHE A N 1
ATOM 856 C CA . PHE A 1 110 ? -36.188 14.507 50.844 1.00 71.50 110 PHE A CA 1
ATOM 857 C C . PHE A 1 110 ? -37.625 14.022 51.035 1.00 71.50 110 PHE A C 1
ATOM 859 O O . PHE A 1 110 ? -38.158 14.071 52.139 1.00 71.50 110 PHE A O 1
ATOM 866 N N . ARG A 1 111 ? -38.203 13.408 49.998 1.00 67.06 111 ARG A N 1
ATOM 867 C CA . ARG A 1 111 ? -39.554 12.849 50.052 1.00 67.06 111 ARG A CA 1
ATOM 868 C C . ARG A 1 111 ? -39.710 11.698 51.046 1.00 67.06 111 ARG A C 1
ATOM 870 O O . ARG A 1 111 ? -40.740 11.616 51.715 1.00 67.06 111 ARG A O 1
ATOM 877 N N . LYS A 1 112 ? -38.730 10.788 51.133 1.00 78.12 112 LYS A N 1
ATOM 878 C CA . LYS A 1 112 ? -38.747 9.696 52.126 1.00 78.12 112 LYS A CA 1
ATOM 879 C C . LYS A 1 112 ? -38.832 10.268 53.544 1.00 78.12 112 LYS A C 1
ATOM 881 O O . LYS A 1 112 ? -39.676 9.810 54.307 1.00 78.12 112 LYS A O 1
ATOM 886 N N . ARG A 1 113 ? -38.056 11.320 53.840 1.00 76.44 113 ARG A N 1
ATOM 887 C CA . ARG A 1 113 ? -38.108 12.035 55.128 1.00 76.44 113 ARG A CA 1
ATOM 888 C C . ARG A 1 113 ? -39.472 12.679 55.367 1.00 76.44 113 ARG A C 1
ATOM 890 O O . ARG A 1 113 ? -40.077 12.432 56.400 1.00 76.44 113 ARG A O 1
ATOM 897 N N . THR A 1 114 ? -40.030 13.381 54.377 1.00 65.88 114 THR A N 1
ATOM 898 C CA . THR A 1 114 ? -41.346 14.025 54.535 1.00 65.88 114 THR A CA 1
ATOM 899 C C . THR A 1 114 ? -42.482 13.023 54.762 1.00 65.88 114 THR A C 1
ATOM 901 O O . THR A 1 114 ? -43.416 13.305 55.506 1.00 65.88 114 THR A O 1
ATOM 904 N N . ARG A 1 115 ? -42.411 11.823 54.162 1.00 69.62 115 ARG A N 1
ATOM 905 C CA . ARG A 1 115 ? -43.372 10.743 54.455 1.00 69.62 115 ARG A CA 1
ATOM 906 C C . ARG A 1 115 ? -43.240 10.233 55.888 1.00 69.62 115 ARG A C 1
ATOM 908 O O . ARG A 1 115 ? -44.256 9.921 56.500 1.00 69.62 115 ARG A O 1
ATOM 915 N N . GLN A 1 116 ? -42.021 10.154 56.409 1.00 73.06 116 GLN A N 1
ATOM 916 C CA . GLN A 1 116 ? -41.747 9.669 57.761 1.00 73.06 116 GLN A CA 1
ATOM 917 C C . GLN A 1 116 ? -42.189 10.674 58.838 1.00 73.06 116 GLN A C 1
ATOM 919 O O . GLN A 1 116 ? -42.745 10.261 59.851 1.00 73.06 116 GLN A O 1
ATOM 924 N N . ASP A 1 117 ? -42.061 11.975 58.563 1.00 65.25 117 ASP A N 1
ATOM 925 C CA . ASP A 1 117 ? -42.486 13.052 59.471 1.00 65.25 117 ASP A CA 1
ATOM 926 C C . ASP A 1 117 ? -44.009 13.308 59.445 1.00 65.25 117 ASP A C 1
ATOM 928 O O . ASP A 1 117 ? -44.574 13.892 60.370 1.00 65.25 117 ASP A O 1
ATOM 932 N N . SER A 1 118 ? -44.718 12.813 58.422 1.00 52.91 118 SER A N 1
ATOM 933 C CA . SER A 1 118 ? -46.173 12.981 58.245 1.00 52.91 118 SER A CA 1
ATOM 934 C C . SER A 1 118 ? -47.065 12.098 59.140 1.00 52.91 118 SER A C 1
ATOM 936 O O . SER A 1 118 ? -48.248 11.915 58.854 1.00 52.91 118 SER A O 1
ATOM 938 N N . PHE A 1 119 ? -46.553 11.588 60.269 1.00 52.91 119 PHE A N 1
ATOM 939 C CA . PHE A 1 119 ? -47.393 10.924 61.283 1.00 52.91 119 PHE A CA 1
ATOM 940 C C . PHE A 1 119 ? -48.434 11.884 61.904 1.00 52.91 119 PHE A C 1
ATOM 942 O O . PHE A 1 119 ? -49.412 11.452 62.514 1.00 52.91 119 PHE A O 1
ATOM 949 N N . ILE A 1 120 ? -48.285 13.194 61.687 1.00 54.31 120 ILE A N 1
ATOM 950 C CA . ILE A 1 120 ? -49.327 14.190 61.941 1.00 54.31 120 ILE A CA 1
ATOM 951 C C . ILE A 1 120 ? -50.193 14.318 60.680 1.00 54.31 120 ILE A C 1
ATOM 953 O O . ILE A 1 120 ? -49.698 14.669 59.615 1.00 54.31 120 ILE A O 1
ATOM 957 N N . LYS A 1 121 ? -51.498 14.060 60.836 1.00 58.59 121 LYS A N 1
ATOM 958 C CA . LYS A 1 121 ? -52.626 14.079 59.871 1.00 58.59 121 LYS A CA 1
ATOM 959 C C . LYS A 1 121 ? -52.817 15.367 59.027 1.00 58.59 121 LYS A C 1
ATOM 961 O O . LYS A 1 121 ? -53.933 15.647 58.594 1.00 58.59 121 LYS A O 1
ATOM 966 N N . ALA A 1 122 ? -51.787 16.176 58.799 1.00 54.41 122 ALA A N 1
ATOM 967 C CA . ALA A 1 122 ? -51.853 17.306 57.881 1.00 54.41 122 ALA A CA 1
ATOM 968 C C . ALA A 1 122 ? -52.097 16.802 56.448 1.00 54.41 122 ALA A C 1
ATOM 970 O O . ALA A 1 122 ? -51.556 15.776 56.027 1.00 54.41 122 ALA A O 1
ATOM 971 N N . SER A 1 123 ? -52.967 17.494 55.710 1.00 62.06 123 SER A N 1
ATOM 972 C CA . SER A 1 123 ? -53.392 17.084 54.373 1.00 62.06 123 SER A CA 1
ATOM 973 C C . SER A 1 123 ? -52.187 16.926 53.441 1.00 62.06 123 SER A C 1
ATOM 975 O O . SER A 1 123 ? -51.268 17.744 53.453 1.00 62.06 123 SER A O 1
ATOM 977 N N . ARG A 1 124 ? -52.212 15.899 52.578 1.00 63.34 124 ARG A N 1
ATOM 978 C CA . ARG A 1 124 ? -51.218 15.682 51.503 1.00 63.34 124 ARG A CA 1
ATOM 979 C C . ARG A 1 124 ? -50.843 16.974 50.758 1.00 63.34 124 ARG A C 1
ATOM 981 O O . ARG A 1 124 ? -49.687 17.140 50.397 1.00 63.34 124 ARG A O 1
ATOM 988 N N . SER A 1 125 ? -51.793 17.898 50.598 1.00 63.66 125 SER A N 1
ATOM 989 C CA . SER A 1 125 ? -51.585 19.193 49.944 1.00 63.66 125 SER A CA 1
ATOM 990 C C . SER A 1 125 ? -50.580 20.110 50.653 1.00 63.66 125 SER A C 1
ATOM 992 O O . SER A 1 125 ? -49.847 20.815 49.973 1.00 63.66 125 SER A O 1
ATOM 994 N N . ALA A 1 126 ? -50.506 20.098 51.989 1.00 64.94 126 ALA A N 1
ATOM 995 C CA . ALA A 1 126 ? -49.561 20.928 52.742 1.00 64.94 126 ALA A CA 1
ATOM 996 C C . ALA A 1 126 ? -48.126 20.381 52.652 1.00 64.94 126 ALA A C 1
ATOM 998 O O . ALA A 1 126 ? -47.167 21.142 52.546 1.00 64.94 126 ALA A O 1
ATOM 999 N N . VAL A 1 127 ? -47.992 19.050 52.631 1.00 63.38 127 VAL A N 1
ATOM 1000 C CA . VAL A 1 127 ? -46.716 18.353 52.418 1.00 63.38 127 VAL A CA 1
ATOM 1001 C C . VAL A 1 127 ? -46.188 18.594 51.002 1.00 63.38 127 VAL A C 1
ATOM 1003 O O . VAL A 1 127 ? -45.002 18.879 50.838 1.00 63.38 127 VAL A O 1
ATOM 1006 N N . ASP A 1 128 ? -47.063 18.542 49.994 1.00 65.06 128 ASP A N 1
ATOM 1007 C CA . ASP A 1 128 ? -46.687 18.862 48.615 1.00 65.06 128 ASP A CA 1
ATOM 1008 C C . ASP A 1 128 ? -46.301 20.347 48.480 1.00 65.06 128 ASP A C 1
ATOM 1010 O O . ASP A 1 128 ? -45.253 20.651 47.914 1.00 65.06 128 ASP A O 1
ATOM 1014 N N . GLU A 1 129 ? -47.050 21.288 49.067 1.00 67.75 129 GLU A N 1
ATOM 1015 C CA . GLU A 1 129 ? -46.697 22.717 49.017 1.00 67.75 129 GLU A CA 1
ATOM 1016 C C . GLU A 1 129 ? -45.347 23.010 49.697 1.00 67.75 129 GLU A C 1
ATOM 1018 O O . GLU A 1 129 ? -44.545 23.799 49.193 1.00 67.75 129 GLU A O 1
ATOM 1023 N N . GLN A 1 130 ? -45.048 22.340 50.812 1.00 65.75 130 GLN A N 1
ATOM 1024 C CA . GLN A 1 130 ? -43.784 22.502 51.525 1.00 65.75 130 GLN A CA 1
ATOM 1025 C C . GLN A 1 130 ? -42.601 21.859 50.778 1.00 65.75 130 GLN A C 1
ATOM 1027 O O . GLN A 1 130 ? -41.513 22.436 50.757 1.00 65.75 130 GLN A O 1
ATOM 1032 N N . PHE A 1 131 ? -42.811 20.724 50.099 1.00 67.62 131 PHE A N 1
ATOM 1033 C CA . PHE A 1 131 ? -41.840 20.124 49.175 1.00 67.62 131 PHE A CA 1
ATOM 1034 C C . PHE A 1 131 ? -41.494 21.084 48.023 1.00 67.62 131 PHE A C 1
ATOM 1036 O O . PHE A 1 131 ? -40.315 21.330 47.737 1.00 67.62 131 PHE A O 1
ATOM 1043 N N . TRP A 1 132 ? -42.519 21.700 47.424 1.00 66.62 132 TRP A N 1
ATOM 1044 C CA . TRP A 1 132 ? -42.361 22.698 46.366 1.00 66.62 132 TRP A CA 1
ATOM 1045 C C . TRP A 1 132 ? -41.723 24.004 46.861 1.00 66.62 132 TRP A C 1
ATOM 1047 O O . TRP A 1 132 ? -40.961 24.621 46.118 1.00 66.62 132 TRP A O 1
ATOM 1057 N N . ARG A 1 133 ? -41.963 24.420 48.112 1.00 64.62 133 ARG A N 1
ATOM 1058 C CA . ARG A 1 133 ? -41.360 25.636 48.692 1.00 64.62 133 ARG A CA 1
ATOM 1059 C C . ARG A 1 133 ? -39.916 25.461 49.170 1.00 64.62 133 ARG A C 1
ATOM 1061 O O . ARG A 1 133 ? -39.146 26.406 49.033 1.00 64.62 133 ARG A O 1
ATOM 1068 N N . LEU A 1 134 ? -39.547 24.315 49.754 1.00 55.84 134 LEU A N 1
ATOM 1069 C CA . LEU A 1 134 ? -38.272 24.173 50.482 1.00 55.84 134 LEU A CA 1
ATOM 1070 C C . LEU 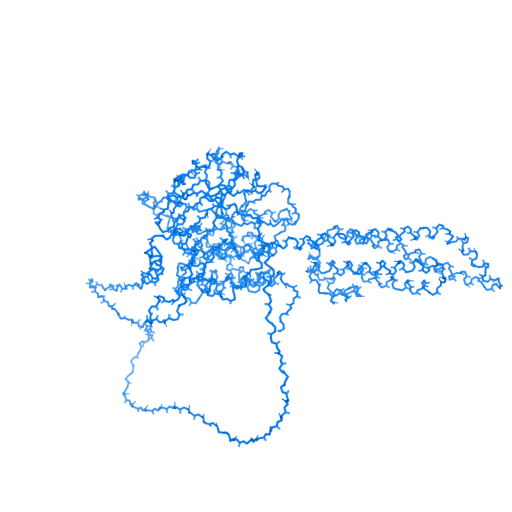A 1 134 ? -37.141 23.488 49.709 1.00 55.84 134 LEU A C 1
ATOM 1072 O O . LEU A 1 134 ? -35.984 23.729 50.040 1.00 55.84 134 LEU A O 1
ATOM 1076 N N . GLY A 1 135 ? -37.429 22.638 48.719 1.00 58.00 135 GLY A N 1
ATOM 1077 C CA . GLY A 1 135 ? -36.379 21.803 48.112 1.00 58.00 135 GLY A CA 1
ATOM 1078 C C . GLY A 1 135 ? -36.378 21.746 46.591 1.00 58.00 135 GLY A C 1
ATOM 1079 O O . GLY A 1 135 ? -35.317 21.578 45.994 1.00 58.00 135 GLY A O 1
ATOM 1080 N N . TRP A 1 136 ? -37.546 21.887 45.960 1.00 62.81 136 TRP A N 1
ATOM 1081 C CA . TRP A 1 136 ? -37.695 21.591 44.532 1.00 62.81 136 TRP A CA 1
ATOM 1082 C C . TRP A 1 136 ? -38.448 22.651 43.722 1.00 62.81 136 TRP A C 1
ATOM 1084 O O . TRP A 1 136 ? -38.862 22.392 42.594 1.00 62.81 136 TRP A O 1
ATOM 1094 N N . GLY A 1 137 ? -38.626 23.851 44.287 1.00 64.75 137 GLY A N 1
ATOM 1095 C CA . GLY A 1 137 ? -39.246 24.990 43.601 1.00 64.75 137 GLY A CA 1
ATOM 1096 C C . GLY A 1 137 ? -38.544 25.354 42.286 1.00 64.75 137 GLY A C 1
ATOM 1097 O O . GLY A 1 137 ? -37.535 24.750 41.939 1.00 64.75 137 GLY A O 1
ATOM 1098 N N . LEU A 1 138 ? -39.059 26.366 41.573 1.00 60.06 138 LEU A N 1
ATOM 1099 C CA . LEU A 1 138 ? -38.646 26.794 40.215 1.00 60.06 138 LEU A CA 1
ATOM 1100 C C . LEU A 1 138 ? -37.163 26.525 39.865 1.00 60.06 138 LEU A C 1
ATOM 1102 O O . LEU A 1 138 ? -36.889 25.843 38.883 1.00 60.06 138 LEU A O 1
ATOM 1106 N N . LYS A 1 139 ? -36.226 26.903 40.746 1.00 72.94 139 LYS A N 1
ATOM 1107 C CA . LYS A 1 139 ? -34.781 26.657 40.586 1.00 72.94 139 LYS A CA 1
ATOM 1108 C C . LYS A 1 139 ? -34.377 25.194 40.343 1.00 72.94 139 LYS A C 1
ATOM 1110 O O . LYS A 1 139 ? -33.517 24.952 39.511 1.00 72.94 139 LYS A O 1
ATOM 1115 N N . GLY A 1 140 ? -34.947 24.213 41.046 1.00 74.56 140 GLY A N 1
ATOM 1116 C CA . GLY A 1 140 ? -34.567 22.799 40.888 1.00 74.56 140 GLY A CA 1
ATOM 1117 C C . GLY A 1 140 ? -34.992 22.221 39.537 1.00 74.56 140 GLY A C 1
ATOM 1118 O O . GLY A 1 140 ? -34.268 21.433 38.929 1.00 74.56 140 GLY A O 1
ATOM 1119 N N . LYS A 1 141 ? -36.151 22.665 39.040 1.00 78.25 141 LYS A N 1
ATOM 1120 C CA . LYS A 1 141 ? -36.636 22.323 37.702 1.00 78.25 141 LYS A CA 1
ATOM 1121 C C . LYS A 1 141 ? -35.771 22.967 36.618 1.00 78.25 141 LYS A C 1
ATOM 1123 O O . LYS A 1 141 ? -35.460 22.294 35.640 1.00 78.25 141 LYS A O 1
ATOM 1128 N N . ASP A 1 142 ? -35.387 24.228 36.800 1.00 81.44 142 ASP A N 1
ATOM 1129 C CA . ASP A 1 142 ? -34.559 24.963 35.841 1.00 81.44 142 ASP A CA 1
ATOM 1130 C C . ASP A 1 142 ? -33.156 24.347 35.730 1.00 81.44 142 ASP A C 1
ATOM 1132 O O . ASP A 1 142 ? -32.706 24.074 34.621 1.00 81.44 142 ASP A O 1
ATOM 1136 N N . VAL A 1 143 ? -32.530 23.998 36.862 1.00 82.06 143 VAL A N 1
ATOM 1137 C CA . VAL A 1 143 ? -31.233 23.292 36.895 1.00 82.06 143 VAL A CA 1
ATOM 1138 C C . VAL A 1 143 ? -31.320 21.928 36.201 1.00 82.06 143 VAL A C 1
ATOM 1140 O O . VAL A 1 143 ? -30.458 21.582 35.398 1.00 82.06 143 VAL A O 1
ATOM 1143 N N . LEU A 1 144 ? -32.382 21.151 36.448 1.00 80.56 144 LEU A N 1
ATOM 1144 C CA . LEU A 1 144 ? -32.565 19.864 35.768 1.00 80.56 144 LEU A CA 1
ATOM 1145 C C . LEU A 1 144 ? -32.735 20.040 34.250 1.00 80.56 144 LEU A C 1
ATOM 1147 O O . LEU A 1 144 ? -32.208 19.245 33.474 1.00 80.56 144 LEU A O 1
ATOM 1151 N N . TRP A 1 145 ? -33.462 21.069 33.813 1.00 84.94 145 TRP A N 1
ATOM 1152 C CA . TRP A 1 145 ? -33.608 21.379 32.390 1.00 84.94 145 TRP A CA 1
ATOM 1153 C C . TRP A 1 145 ? -32.298 21.826 31.747 1.00 84.94 145 TRP A C 1
ATOM 1155 O O . TRP A 1 145 ? -32.020 21.427 30.616 1.00 84.94 145 TRP A O 1
ATOM 1165 N N . GLU A 1 146 ? -31.492 22.613 32.455 1.00 87.25 146 GLU A N 1
ATOM 1166 C CA . GLU A 1 146 ? -30.157 23.012 32.016 1.00 87.25 146 GLU A CA 1
ATOM 1167 C C . GLU A 1 146 ? -29.261 21.786 31.806 1.00 87.25 146 GLU A C 1
ATOM 1169 O O . GLU A 1 146 ? -28.712 21.616 30.719 1.00 87.25 146 GLU A O 1
ATOM 1174 N N . LEU A 1 147 ? -29.226 20.855 32.764 1.00 80.25 147 LEU A N 1
ATOM 1175 C CA . LEU A 1 147 ? -28.470 19.605 32.633 1.00 80.25 147 LEU A CA 1
ATOM 1176 C C . LEU A 1 147 ? -28.972 18.717 31.489 1.00 80.25 147 LEU A C 1
ATOM 1178 O O . LEU A 1 147 ? -28.171 18.153 30.748 1.00 80.25 147 LEU A O 1
ATOM 1182 N N . ILE A 1 148 ? -30.290 18.619 31.286 1.00 83.69 148 ILE A N 1
ATOM 1183 C CA . ILE A 1 148 ? -30.867 17.880 30.151 1.00 83.69 148 ILE A CA 1
ATOM 1184 C C . ILE A 1 148 ? -30.456 18.511 28.810 1.00 83.69 148 ILE A C 1
ATOM 1186 O O . ILE A 1 148 ? -30.190 17.789 27.845 1.00 83.69 148 ILE A O 1
ATOM 1190 N N . ASN A 1 149 ? -30.407 19.842 28.723 1.00 85.31 149 ASN A N 1
ATOM 1191 C CA . ASN A 1 149 ? -29.967 20.539 27.514 1.00 85.31 149 ASN A CA 1
ATOM 1192 C C . ASN A 1 149 ? -28.463 20.357 27.274 1.00 85.31 149 ASN A C 1
ATOM 1194 O O . ASN A 1 149 ? -28.063 20.102 26.137 1.00 85.31 149 ASN A O 1
ATOM 1198 N N . THR A 1 150 ? -27.656 20.405 28.333 1.00 84.81 150 THR A N 1
ATOM 1199 C CA . THR A 1 150 ? -26.221 20.100 28.297 1.00 84.81 150 THR A CA 1
ATOM 1200 C C . THR A 1 150 ? -25.969 18.671 27.812 1.00 84.81 150 THR A C 1
ATOM 1202 O O . THR A 1 150 ? -25.196 18.471 26.876 1.00 84.81 150 THR A O 1
ATOM 1205 N N . LEU A 1 151 ? -26.706 17.688 28.341 1.00 78.94 151 LEU A N 1
ATOM 1206 C CA . LEU A 1 151 ? -26.648 16.294 27.894 1.00 78.94 151 LEU A CA 1
ATOM 1207 C C . LEU A 1 151 ? -27.003 16.153 26.406 1.00 78.94 151 LEU A C 1
ATOM 1209 O O . LEU A 1 151 ? -26.344 15.422 25.669 1.00 78.94 151 LEU A O 1
ATOM 1213 N N . ARG A 1 152 ? -28.029 16.875 25.936 1.00 86.75 152 ARG A N 1
ATOM 1214 C CA . ARG A 1 152 ? -28.420 16.870 24.519 1.00 86.75 152 ARG A CA 1
ATOM 1215 C C . ARG A 1 152 ? -27.317 17.425 23.620 1.00 86.75 152 ARG A C 1
ATOM 1217 O O . ARG A 1 152 ? -27.064 16.846 22.567 1.00 86.75 152 ARG A O 1
ATOM 1224 N N . ALA A 1 153 ? -26.680 18.524 24.023 1.00 84.38 153 ALA A N 1
ATOM 1225 C CA . ALA A 1 153 ? -25.568 19.110 23.281 1.00 84.38 153 ALA A CA 1
ATOM 1226 C C . ALA A 1 153 ? -24.385 18.131 23.190 1.00 84.38 153 ALA A C 1
ATOM 1228 O O . ALA A 1 153 ? -23.895 17.863 22.098 1.00 84.38 153 ALA A O 1
ATOM 1229 N N . GLN A 1 154 ? -24.011 17.501 24.304 1.00 78.94 154 GLN A N 1
ATOM 1230 C CA . GLN A 1 154 ? -22.904 16.538 24.353 1.00 78.94 154 GLN A CA 1
ATOM 1231 C C . GLN A 1 154 ? -23.174 15.274 23.529 1.00 78.94 154 GLN A C 1
ATOM 1233 O O . GLN A 1 154 ? -22.302 14.821 22.788 1.00 78.94 154 GLN A O 1
ATOM 1238 N N . ASN A 1 155 ? -24.391 14.727 23.596 1.00 81.31 155 ASN A N 1
ATOM 1239 C CA . ASN A 1 155 ? -24.790 13.601 22.751 1.00 81.31 155 ASN A CA 1
ATOM 1240 C C . ASN A 1 155 ? -24.727 13.965 21.264 1.00 81.31 155 ASN A C 1
ATOM 1242 O O . ASN A 1 155 ? -24.297 13.154 20.443 1.00 81.31 155 ASN A O 1
ATOM 1246 N N . GLN A 1 156 ? -25.132 15.188 20.909 1.00 85.31 156 GLN A N 1
ATOM 1247 C CA . GLN A 1 156 ? -25.036 15.668 19.536 1.00 85.31 156 GLN A CA 1
ATOM 1248 C C . GLN A 1 156 ? -23.577 15.824 19.093 1.00 85.31 156 GLN A C 1
ATOM 1250 O O . GLN A 1 156 ? -23.257 15.456 17.965 1.00 85.31 156 GLN A O 1
ATOM 1255 N N . ASP A 1 157 ? -22.687 16.301 19.963 1.00 79.50 157 ASP A N 1
ATOM 1256 C CA . ASP A 1 157 ? -21.255 16.404 19.674 1.00 79.50 157 ASP A CA 1
ATOM 1257 C C . ASP A 1 157 ? -20.609 15.025 19.490 1.00 79.50 157 ASP A C 1
ATOM 1259 O O . ASP A 1 157 ? -19.897 14.808 18.509 1.00 79.50 157 ASP A O 1
ATOM 1263 N N . LEU A 1 158 ? -20.915 14.056 20.359 1.00 76.88 158 LEU A N 1
ATOM 1264 C CA . LEU A 1 158 ? -20.454 12.670 20.211 1.00 76.88 158 LEU A CA 1
ATOM 1265 C C . LEU A 1 158 ? -20.952 12.045 18.904 1.00 76.88 158 LEU A C 1
ATOM 1267 O O . LEU A 1 158 ? -20.176 11.406 18.186 1.00 76.88 158 LEU A O 1
ATOM 1271 N N . LYS A 1 159 ? -22.225 12.269 18.561 1.00 83.56 159 LYS A N 1
ATOM 1272 C CA . LYS A 1 159 ? -22.790 11.834 17.285 1.00 83.56 159 LYS A CA 1
ATOM 1273 C C . LYS A 1 159 ? -22.073 12.495 16.112 1.00 83.56 159 LYS A C 1
ATOM 1275 O O . LYS A 1 159 ? -21.681 11.792 15.190 1.00 83.56 159 LYS A O 1
ATOM 1280 N N . ASN A 1 160 ? -21.841 13.806 16.159 1.00 81.38 160 ASN A N 1
ATOM 1281 C CA . ASN A 1 160 ? -21.117 14.531 15.115 1.00 81.38 160 ASN A CA 1
ATOM 1282 C C . ASN A 1 160 ? -19.698 13.974 14.931 1.00 81.38 160 ASN A C 1
ATOM 1284 O O . ASN A 1 160 ? -19.270 13.796 13.795 1.00 81.38 160 ASN A O 1
ATOM 1288 N N . ILE A 1 161 ? -18.988 13.647 16.016 1.00 73.62 161 ILE A N 1
ATOM 1289 C CA . ILE A 1 161 ? -17.659 13.019 15.959 1.00 73.62 161 ILE A CA 1
ATOM 1290 C C . ILE A 1 161 ? -17.742 11.642 15.284 1.00 73.62 161 ILE A C 1
ATOM 1292 O O . ILE A 1 161 ? -16.940 11.342 14.396 1.00 73.62 161 ILE A O 1
ATOM 1296 N N . CYS A 1 162 ? -18.725 10.816 15.655 1.00 76.56 162 CYS A N 1
ATOM 1297 C CA . CYS A 1 162 ? -18.924 9.501 15.043 1.00 76.56 162 CYS A CA 1
ATOM 1298 C C . CYS A 1 162 ? -19.317 9.603 13.564 1.00 76.56 162 CYS A C 1
ATOM 1300 O O . CYS A 1 162 ? -18.764 8.884 12.736 1.00 76.56 162 CYS A O 1
ATOM 1302 N N . ASP A 1 163 ? -20.225 10.514 13.215 1.00 78.75 163 ASP A N 1
ATOM 1303 C CA . ASP A 1 163 ? -20.686 10.754 11.848 1.00 78.75 163 ASP A CA 1
ATOM 1304 C C . ASP A 1 163 ? -19.559 11.312 10.979 1.00 78.75 163 ASP A C 1
ATOM 1306 O O . ASP A 1 163 ? -19.360 10.834 9.865 1.00 78.75 163 ASP A O 1
ATOM 1310 N N . GLN A 1 164 ? -18.769 12.263 11.485 1.00 75.25 164 GLN A N 1
ATOM 1311 C CA . GLN A 1 164 ? -17.578 12.765 10.799 1.00 75.25 164 GLN A CA 1
ATOM 1312 C C . GLN A 1 164 ? -16.582 11.638 10.554 1.00 75.25 164 GLN A C 1
ATOM 1314 O O . GLN A 1 164 ? -16.062 11.518 9.447 1.00 75.25 164 GLN A O 1
ATOM 1319 N N . ARG A 1 165 ? -16.349 10.771 11.544 1.00 73.06 165 ARG A N 1
ATOM 1320 C CA . ARG A 1 165 ? -15.406 9.659 11.406 1.00 73.06 165 ARG A CA 1
ATOM 1321 C C . ARG A 1 165 ? -15.924 8.554 10.488 1.00 73.06 165 ARG A C 1
ATOM 1323 O O . ARG A 1 165 ? -15.157 8.025 9.689 1.00 73.06 165 ARG A O 1
ATOM 1330 N N . GLY A 1 166 ? -17.217 8.250 10.536 1.00 71.88 166 GLY A N 1
ATOM 1331 C CA . GLY A 1 166 ? -17.873 7.294 9.648 1.00 71.88 166 GLY A CA 1
ATOM 1332 C C . GLY A 1 166 ? -17.967 7.805 8.209 1.00 71.88 166 GLY A C 1
ATOM 1333 O O . GLY A 1 166 ? -17.655 7.072 7.272 1.00 71.88 166 GLY A O 1
ATOM 1334 N N . ALA A 1 167 ? -18.337 9.072 8.010 1.00 71.38 167 ALA A N 1
ATOM 1335 C CA . ALA A 1 167 ? -18.312 9.728 6.706 1.00 71.38 167 ALA A CA 1
ATOM 1336 C C . ALA A 1 167 ? -16.889 9.763 6.153 1.00 71.38 167 ALA A C 1
ATOM 1338 O O . ALA A 1 167 ? -16.695 9.434 4.987 1.00 71.38 167 ALA A O 1
ATOM 1339 N N . PHE A 1 168 ? -15.905 10.066 7.003 1.00 63.47 168 PHE A N 1
ATOM 1340 C CA . PHE A 1 168 ? -14.497 9.997 6.651 1.00 63.47 168 PHE A CA 1
ATOM 1341 C C . PHE A 1 168 ? -14.098 8.578 6.233 1.00 63.47 168 PHE A C 1
ATOM 1343 O O . PHE A 1 168 ? -13.557 8.415 5.155 1.00 63.47 168 PHE A O 1
ATOM 1350 N N . GLN A 1 169 ? -14.424 7.525 6.988 1.00 62.56 169 GLN A N 1
ATOM 1351 C CA . GLN A 1 169 ? -14.136 6.146 6.565 1.00 62.56 169 GLN A CA 1
ATOM 1352 C C . GLN A 1 169 ? -14.807 5.779 5.230 1.00 62.56 169 GLN A C 1
ATOM 1354 O O . GLN A 1 169 ? -14.215 5.061 4.428 1.00 62.56 169 GLN A O 1
ATOM 1359 N N . ARG A 1 170 ? -16.024 6.270 4.960 1.00 62.72 170 ARG A N 1
ATOM 1360 C CA . ARG A 1 170 ? -16.733 6.009 3.695 1.00 62.72 170 ARG A CA 1
ATOM 1361 C C . ARG A 1 170 ? -16.136 6.762 2.508 1.00 62.72 170 ARG A C 1
ATOM 1363 O O . ARG A 1 170 ? -16.017 6.175 1.439 1.00 62.72 170 ARG A O 1
ATOM 1370 N N . THR A 1 171 ? -15.780 8.035 2.673 1.00 52.00 171 THR A N 1
ATOM 1371 C CA . THR A 1 171 ? -15.145 8.840 1.613 1.00 52.00 171 THR A CA 1
ATOM 1372 C C . THR A 1 171 ? -13.683 8.466 1.414 1.00 52.00 171 THR A C 1
ATOM 1374 O O . THR A 1 171 ? -13.155 8.610 0.313 1.00 52.00 171 THR A O 1
ATOM 1377 N N . TRP A 1 172 ? -13.043 7.986 2.47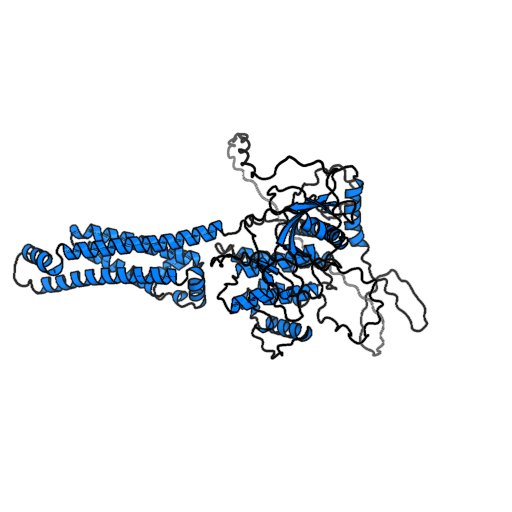9 1.00 48.16 172 TRP A N 1
ATOM 1378 C CA . TRP A 1 172 ? -11.635 7.643 2.513 1.00 48.16 172 TRP A CA 1
ATOM 1379 C C . TRP A 1 172 ? -11.353 6.181 2.245 1.00 48.16 172 TRP A C 1
ATOM 1381 O O . TRP A 1 172 ? -10.198 5.900 1.949 1.00 48.16 172 TRP A O 1
ATOM 1391 N N . ARG A 1 173 ? -12.344 5.263 2.247 1.00 51.03 173 ARG A N 1
ATOM 1392 C CA . ARG A 1 173 ? -12.218 4.034 1.446 1.00 51.03 173 ARG A CA 1
ATOM 1393 C C . ARG A 1 173 ? -11.734 4.547 0.105 1.00 51.03 173 ARG A C 1
ATOM 1395 O O . ARG A 1 173 ? -12.517 5.234 -0.561 1.00 51.03 173 ARG A O 1
ATOM 1402 N N . PRO A 1 174 ? -10.447 4.343 -0.248 1.00 46.09 174 PRO A N 1
ATOM 1403 C CA . PRO A 1 174 ? -9.949 4.907 -1.473 1.00 46.09 174 PRO A CA 1
ATOM 1404 C C . PRO A 1 174 ? -10.930 4.420 -2.523 1.00 46.09 174 PRO A C 1
ATOM 1406 O O . PRO A 1 174 ? -11.482 3.320 -2.382 1.00 46.09 174 PRO A O 1
ATOM 1409 N N . LYS A 1 175 ? -11.144 5.175 -3.592 1.00 46.12 175 LYS A N 1
ATOM 1410 C CA . LYS A 1 175 ? -11.622 4.535 -4.810 1.00 46.12 175 LYS A CA 1
ATOM 1411 C C . LYS A 1 175 ? -10.532 3.546 -5.281 1.00 46.12 175 LYS A C 1
ATOM 1413 O O . LYS A 1 175 ? -10.053 3.657 -6.400 1.00 46.12 175 LYS A O 1
ATOM 1418 N N . PHE A 1 176 ? -10.130 2.557 -4.469 1.00 45.22 176 PHE A N 1
ATOM 1419 C CA . PHE A 1 176 ? -10.282 1.169 -4.847 1.00 45.22 176 PHE A CA 1
ATOM 1420 C C . PHE A 1 176 ? -11.604 1.130 -5.595 1.00 45.22 176 PHE A C 1
ATOM 1422 O O . PHE A 1 176 ? -12.673 0.954 -5.012 1.00 45.22 176 PHE A O 1
ATOM 1429 N N . ARG A 1 177 ? -11.526 1.392 -6.909 1.00 50.97 177 ARG A N 1
ATOM 1430 C CA . ARG A 1 177 ? -12.426 0.752 -7.849 1.00 50.97 177 ARG A CA 1
ATOM 1431 C C . ARG A 1 177 ? -12.485 -0.652 -7.308 1.00 50.97 177 ARG A C 1
ATOM 1433 O O . ARG A 1 177 ? -11.415 -1.260 -7.220 1.00 50.97 177 ARG A O 1
ATOM 1440 N N . GLU A 1 178 ? -13.652 -1.053 -6.792 1.00 47.88 178 GLU A N 1
ATOM 1441 C CA . GLU A 1 178 ? -13.884 -2.419 -6.339 1.00 47.88 178 GLU A CA 1
ATOM 1442 C C . GLU A 1 178 ? -13.113 -3.271 -7.305 1.00 47.88 178 GLU A C 1
ATOM 1444 O O . GLU A 1 178 ? -13.370 -3.154 -8.509 1.00 47.88 178 GLU A O 1
ATOM 1449 N N . LEU A 1 179 ? -12.048 -3.902 -6.795 1.00 52.53 179 LEU A N 1
ATOM 1450 C CA . LEU A 1 179 ? -11.061 -4.576 -7.614 1.00 52.53 179 LEU A CA 1
ATOM 1451 C C . LEU A 1 179 ? -11.913 -5.487 -8.464 1.00 52.53 179 LEU A C 1
ATOM 1453 O O . LEU A 1 179 ? -12.440 -6.433 -7.879 1.00 52.53 179 LEU A O 1
ATOM 1457 N N . LYS A 1 180 ? -12.179 -5.112 -9.735 1.00 56.06 180 LYS A N 1
ATOM 1458 C CA . LYS A 1 180 ? -13.179 -5.798 -10.561 1.00 56.06 180 LYS A CA 1
ATOM 1459 C C . LYS A 1 180 ? -12.731 -7.218 -10.436 1.00 56.06 180 LYS A C 1
ATOM 1461 O O . LYS A 1 180 ? -11.592 -7.472 -10.827 1.00 56.06 180 LYS A O 1
ATOM 1466 N N . SER A 1 181 ? -13.483 -8.044 -9.706 1.00 53.78 181 SER A N 1
ATOM 1467 C CA . SER A 1 181 ? -12.919 -9.302 -9.261 1.00 53.78 181 SER A CA 1
ATOM 1468 C C . SER A 1 181 ? -12.767 -10.053 -10.558 1.00 53.78 181 SER A C 1
ATOM 1470 O O . SER A 1 181 ? -13.769 -10.465 -11.143 1.00 53.78 181 SER A O 1
ATOM 1472 N N . TYR A 1 182 ? -11.551 -10.072 -11.092 1.00 60.75 182 TYR A N 1
ATOM 1473 C CA . TYR A 1 182 ? -11.234 -10.839 -12.264 1.00 60.75 182 TYR A CA 1
ATOM 1474 C C . TYR A 1 182 ? -11.430 -12.250 -11.741 1.00 60.75 182 TYR A C 1
ATOM 1476 O O . TYR A 1 182 ? -10.610 -12.751 -10.977 1.00 60.75 182 TYR A O 1
ATOM 1484 N N . GLN A 1 183 ? -12.625 -12.795 -11.986 1.00 68.12 183 GLN A N 1
ATOM 1485 C CA . GLN A 1 183 ? -13.002 -14.101 -11.458 1.00 68.12 183 GLN A CA 1
ATOM 1486 C C . GLN A 1 183 ? -12.104 -15.180 -12.059 1.00 68.12 183 GLN A C 1
ATOM 1488 O O . GLN A 1 183 ? -11.959 -16.250 -11.481 1.00 68.12 183 GLN A O 1
ATOM 1493 N N . ASP A 1 184 ? -11.459 -14.849 -13.178 1.00 84.25 184 ASP A N 1
ATOM 1494 C CA . ASP A 1 184 ? -10.449 -15.649 -13.827 1.00 84.25 184 ASP A CA 1
ATOM 1495 C C . ASP A 1 184 ? -9.023 -15.192 -13.424 1.00 84.25 184 ASP A C 1
ATOM 1497 O O . ASP A 1 184 ? -8.557 -14.134 -13.877 1.00 84.25 184 ASP A O 1
ATOM 1501 N N . PRO A 1 185 ? -8.319 -15.955 -12.564 1.00 81.81 185 PRO A N 1
ATOM 1502 C CA . PRO A 1 185 ? -6.932 -15.680 -12.201 1.00 81.81 185 PRO A CA 1
ATOM 1503 C C . PRO A 1 185 ? -5.967 -15.803 -13.388 1.00 81.81 185 PRO A C 1
ATOM 1505 O O . PRO A 1 185 ? -4.957 -15.097 -13.394 1.00 81.81 185 PRO A O 1
ATOM 1508 N N . ASP A 1 186 ? -6.276 -16.623 -14.395 1.00 83.88 186 ASP A N 1
ATOM 1509 C CA . ASP A 1 186 ? -5.412 -16.825 -15.561 1.00 83.88 186 ASP A CA 1
ATOM 1510 C C . ASP A 1 186 ? -5.464 -15.601 -16.483 1.00 83.88 186 ASP A C 1
ATOM 1512 O O . ASP A 1 186 ? -4.435 -15.145 -16.985 1.00 83.88 186 ASP A O 1
ATOM 1516 N N . LEU A 1 187 ? -6.641 -14.980 -16.630 1.00 84.69 187 LEU A N 1
ATOM 1517 C CA . LEU A 1 187 ? -6.779 -13.705 -17.340 1.00 84.69 187 LEU A CA 1
ATOM 1518 C C . LEU A 1 187 ? -5.968 -12.590 -16.666 1.00 84.69 187 LEU A C 1
ATOM 1520 O O . LEU A 1 187 ? -5.344 -11.770 -17.348 1.00 84.69 187 LEU A O 1
ATOM 1524 N N . LEU A 1 188 ? -5.969 -12.543 -15.329 1.00 85.00 188 LEU A N 1
ATOM 1525 C CA . LEU A 1 188 ? -5.203 -11.543 -14.587 1.00 85.00 188 LEU A CA 1
ATOM 1526 C C . LEU A 1 188 ? -3.695 -11.797 -14.700 1.00 85.00 188 LEU A C 1
ATOM 1528 O O . LEU A 1 188 ? -2.943 -10.842 -14.897 1.00 85.00 188 LEU A O 1
ATOM 1532 N N . LEU A 1 189 ? -3.250 -13.055 -14.663 1.00 86.19 189 LEU A N 1
ATOM 1533 C CA . LEU A 1 189 ? -1.856 -13.396 -14.936 1.00 86.19 189 LEU A CA 1
ATOM 1534 C C . LEU A 1 189 ? -1.455 -12.989 -16.359 1.00 86.19 189 LEU A C 1
ATOM 1536 O O . LEU A 1 189 ? -0.489 -12.248 -16.522 1.00 86.19 189 LEU A O 1
ATOM 1540 N N . ALA A 1 190 ? -2.227 -13.375 -17.379 1.00 86.75 190 ALA A N 1
ATOM 1541 C CA . ALA A 1 190 ? -1.964 -13.006 -18.771 1.00 86.75 190 ALA A CA 1
ATOM 1542 C C . ALA A 1 190 ? -1.867 -11.482 -18.952 1.00 86.75 190 ALA A C 1
ATOM 1544 O O . ALA A 1 190 ? -0.996 -10.981 -19.667 1.00 86.75 190 ALA A O 1
ATOM 1545 N N . ARG A 1 191 ? -2.719 -10.725 -18.251 1.00 85.81 191 ARG A N 1
ATOM 1546 C CA . ARG A 1 191 ? -2.658 -9.261 -18.210 1.00 85.81 191 ARG A CA 1
ATOM 1547 C C . ARG A 1 191 ? -1.352 -8.758 -17.586 1.00 85.81 191 ARG A C 1
ATOM 1549 O O . ARG A 1 191 ? -0.715 -7.872 -18.152 1.00 85.81 191 ARG A O 1
ATOM 1556 N N . LEU A 1 192 ? -0.928 -9.319 -16.455 1.00 86.19 192 LEU A N 1
ATOM 1557 C CA . LEU A 1 192 ? 0.328 -8.948 -15.792 1.00 86.19 192 LEU A CA 1
ATOM 1558 C C . LEU A 1 192 ? 1.553 -9.246 -16.670 1.00 86.19 192 LEU A C 1
ATOM 1560 O O . LEU A 1 192 ? 2.460 -8.416 -16.743 1.00 86.19 192 LEU A O 1
ATOM 1564 N N . LEU A 1 193 ? 1.548 -10.367 -17.394 1.00 87.00 193 LEU A N 1
ATOM 1565 C CA . LEU A 1 193 ? 2.595 -10.713 -18.359 1.00 87.00 193 LEU A CA 1
ATOM 1566 C C . LEU A 1 193 ? 2.617 -9.754 -19.553 1.00 87.00 193 LEU A C 1
ATOM 1568 O O . LEU A 1 193 ? 3.681 -9.311 -19.983 1.00 87.00 193 LEU A O 1
ATOM 1572 N N . ALA A 1 194 ? 1.451 -9.353 -20.056 1.00 88.81 194 ALA A N 1
ATOM 1573 C CA . ALA A 1 194 ? 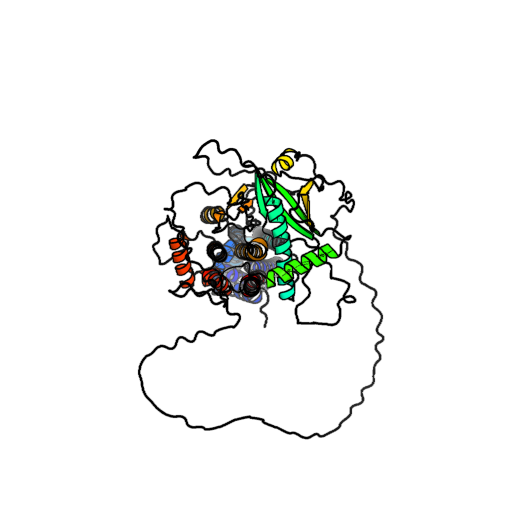1.382 -8.364 -21.123 1.00 88.81 194 ALA A CA 1
ATOM 1574 C C . ALA A 1 194 ? 1.940 -7.001 -20.673 1.00 88.81 194 ALA A C 1
ATOM 1576 O O . ALA A 1 194 ? 2.693 -6.372 -21.418 1.00 88.81 194 ALA A O 1
ATOM 1577 N N . ILE A 1 195 ? 1.632 -6.566 -19.444 1.00 90.56 195 ILE A N 1
ATOM 1578 C CA . ILE A 1 195 ? 2.198 -5.348 -18.839 1.00 90.56 195 ILE A CA 1
ATOM 1579 C C . ILE A 1 195 ? 3.717 -5.464 -18.693 1.00 90.56 195 ILE A C 1
ATOM 1581 O O . ILE A 1 195 ? 4.418 -4.491 -18.977 1.00 90.56 195 ILE A O 1
ATOM 1585 N N . ARG A 1 196 ? 4.230 -6.635 -18.292 1.00 91.50 196 ARG A N 1
ATOM 1586 C CA . ARG A 1 196 ? 5.672 -6.899 -18.195 1.00 91.50 196 ARG A CA 1
ATOM 1587 C C . ARG A 1 196 ? 6.369 -6.612 -19.516 1.00 91.50 196 ARG A C 1
ATOM 1589 O O . ARG A 1 196 ? 7.320 -5.832 -19.520 1.00 91.50 196 ARG A O 1
ATOM 1596 N N . GLU A 1 197 ? 5.850 -7.124 -20.629 1.00 91.06 197 GLU A N 1
ATOM 1597 C CA . GLU A 1 197 ? 6.424 -6.855 -21.952 1.00 91.06 197 GLU A CA 1
ATOM 1598 C C . GLU A 1 197 ? 6.407 -5.364 -22.297 1.00 91.06 197 GLU A C 1
ATOM 1600 O O . GLU A 1 197 ? 7.401 -4.820 -22.779 1.00 91.06 197 GLU A O 1
ATOM 1605 N N . VAL A 1 198 ? 5.315 -4.658 -21.981 1.00 92.50 198 VAL A N 1
ATOM 1606 C CA . VAL A 1 198 ? 5.249 -3.202 -22.188 1.00 92.50 198 VAL A CA 1
ATOM 1607 C C . VAL A 1 198 ? 6.271 -2.460 -21.321 1.00 92.50 198 VAL A C 1
ATOM 1609 O O . VAL A 1 198 ? 6.867 -1.471 -21.752 1.00 92.50 198 VAL A O 1
ATOM 1612 N N . SER A 1 199 ? 6.481 -2.926 -20.093 1.00 93.38 199 SER A N 1
ATOM 1613 C CA . SER A 1 199 ? 7.434 -2.322 -19.172 1.00 93.38 199 SER A CA 1
ATOM 1614 C C . SER A 1 199 ? 8.884 -2.571 -19.589 1.00 93.38 199 SER A C 1
ATOM 1616 O O . SER A 1 199 ? 9.701 -1.664 -19.469 1.00 93.38 199 SER A O 1
ATOM 1618 N N . LYS A 1 200 ? 9.195 -3.743 -20.158 1.00 93.31 200 LYS A N 1
ATOM 1619 C CA . LYS A 1 200 ? 10.512 -4.096 -20.705 1.00 93.31 200 LYS A CA 1
ATOM 1620 C C . LYS A 1 200 ? 10.885 -3.162 -21.857 1.00 93.31 200 LYS A C 1
ATOM 1622 O O . LYS A 1 200 ? 11.990 -2.617 -21.866 1.00 93.31 200 LYS A O 1
ATOM 1627 N N . THR A 1 201 ? 9.956 -2.888 -22.782 1.00 93.94 201 THR A N 1
ATOM 1628 C CA . THR A 1 201 ? 10.214 -1.928 -23.875 1.00 93.94 201 THR A CA 1
ATOM 1629 C C . THR A 1 201 ? 10.351 -0.497 -23.363 1.00 93.94 201 THR A C 1
ATOM 1631 O O . THR A 1 201 ? 11.222 0.243 -23.826 1.00 93.94 201 THR A O 1
ATOM 1634 N N . LEU A 1 202 ? 9.533 -0.105 -22.379 1.00 94.81 202 LEU A N 1
ATOM 1635 C CA . LEU A 1 202 ? 9.648 1.210 -21.754 1.00 94.81 202 LEU A CA 1
ATOM 1636 C C . LEU A 1 202 ? 10.995 1.367 -21.040 1.00 94.81 202 LEU A C 1
ATOM 1638 O O . LEU A 1 202 ? 11.647 2.393 -21.207 1.00 94.81 202 LEU A O 1
ATOM 1642 N N . TYR A 1 203 ? 11.423 0.358 -20.279 1.00 95.12 203 TYR A N 1
ATOM 1643 C CA . TYR A 1 203 ? 12.714 0.353 -19.600 1.00 95.12 203 TYR A CA 1
ATOM 1644 C C . TYR A 1 203 ? 13.851 0.530 -20.604 1.00 95.12 203 TYR A C 1
ATOM 1646 O O . TYR A 1 203 ? 14.666 1.429 -20.435 1.00 95.12 203 TYR A O 1
ATOM 1654 N N . GLY A 1 204 ? 13.876 -0.270 -21.677 1.00 93.56 204 GLY A N 1
ATOM 1655 C CA . GLY A 1 204 ? 14.897 -0.160 -22.723 1.00 93.56 204 GLY A CA 1
ATOM 1656 C C . GLY A 1 204 ? 14.925 1.222 -23.382 1.00 93.56 204 GLY A C 1
ATOM 1657 O O . GLY A 1 204 ? 15.997 1.781 -23.604 1.00 93.56 204 GLY A O 1
ATOM 1658 N N . SER A 1 205 ? 13.750 1.810 -23.616 1.00 94.19 205 SER A N 1
ATOM 1659 C CA . SER A 1 205 ? 13.624 3.155 -24.185 1.00 94.19 205 SER A CA 1
ATOM 1660 C C . SER A 1 205 ? 14.132 4.233 -23.224 1.00 94.19 205 SER A C 1
ATOM 1662 O O . SER A 1 205 ? 14.903 5.094 -23.635 1.00 94.19 205 SER A O 1
ATOM 1664 N N . LEU A 1 206 ? 13.768 4.163 -21.937 1.00 94.00 206 LEU A N 1
ATOM 1665 C CA . LEU A 1 206 ? 14.254 5.081 -20.899 1.00 94.00 206 LEU A CA 1
ATOM 1666 C C . LEU A 1 206 ? 15.761 4.935 -20.658 1.00 94.00 206 LEU A C 1
ATOM 1668 O O . LEU A 1 206 ? 16.446 5.940 -20.496 1.00 94.00 206 LEU A O 1
ATOM 1672 N N . ALA A 1 207 ? 16.282 3.707 -20.683 1.00 92.75 207 ALA A N 1
ATOM 1673 C CA . ALA A 1 207 ? 17.708 3.423 -20.544 1.00 92.75 207 ALA A CA 1
ATOM 1674 C C . ALA A 1 207 ? 18.531 3.969 -21.721 1.00 92.75 207 ALA A C 1
ATOM 1676 O O . ALA A 1 207 ? 19.694 4.327 -21.548 1.00 92.75 207 ALA A O 1
ATOM 1677 N N . GLY A 1 208 ? 17.930 4.038 -22.914 1.00 91.25 208 GLY A N 1
ATOM 1678 C CA . GLY A 1 208 ? 18.530 4.649 -24.099 1.00 91.25 208 GLY A CA 1
ATOM 1679 C C . GLY A 1 208 ? 18.508 6.181 -24.094 1.00 91.25 208 GLY A C 1
ATOM 1680 O O . GLY A 1 208 ? 19.211 6.796 -24.896 1.00 91.25 208 GLY A O 1
ATOM 1681 N N . MET A 1 209 ? 17.729 6.812 -23.209 1.00 91.00 209 MET A N 1
ATOM 1682 C CA . MET A 1 209 ? 17.728 8.267 -23.065 1.00 91.00 209 MET A CA 1
ATOM 1683 C C . MET A 1 209 ? 18.991 8.741 -22.351 1.00 91.00 209 MET A C 1
ATOM 1685 O O . MET A 1 209 ? 19.535 8.072 -21.472 1.00 91.00 209 MET A O 1
ATOM 1689 N N . SER A 1 210 ? 19.429 9.957 -22.671 1.00 82.31 210 SER A N 1
ATOM 1690 C CA . SER A 1 210 ? 20.514 10.593 -21.926 1.00 82.31 210 SER A CA 1
ATOM 1691 C C . SER A 1 210 ? 20.073 10.869 -20.483 1.00 82.31 210 SER A C 1
ATOM 1693 O O . SER A 1 210 ? 19.252 11.750 -20.204 1.00 82.31 210 SER A O 1
ATOM 1695 N N . THR A 1 211 ? 20.613 10.096 -19.541 1.00 84.19 211 THR A N 1
ATOM 1696 C CA . THR A 1 211 ? 20.463 10.362 -18.111 1.00 84.19 211 THR A CA 1
ATOM 1697 C C . THR A 1 211 ? 21.355 11.545 -17.736 1.00 84.19 211 THR A C 1
ATOM 1699 O O . THR A 1 211 ? 22.518 11.620 -18.132 1.00 84.19 211 THR A O 1
ATOM 1702 N N . CYS A 1 212 ? 20.819 12.516 -16.990 1.00 85.88 212 CYS A N 1
ATOM 1703 C CA . CYS A 1 212 ? 21.655 13.527 -16.341 1.00 85.88 212 CYS A CA 1
ATOM 1704 C C . CYS A 1 212 ? 21.843 13.160 -14.871 1.00 85.88 212 CYS A C 1
ATOM 1706 O O . CYS A 1 212 ? 20.937 12.621 -14.242 1.00 85.88 212 CYS A O 1
ATOM 1708 N N . CYS A 1 213 ? 22.967 13.564 -14.283 1.00 87.12 213 CYS A N 1
ATOM 1709 C CA . CYS A 1 213 ? 23.182 13.483 -12.833 1.00 87.12 213 CYS A CA 1
ATOM 1710 C C . CYS A 1 213 ? 22.232 14.386 -12.021 1.00 87.12 213 CYS A C 1
ATOM 1712 O O . CYS A 1 213 ? 22.153 14.288 -10.803 1.00 87.12 213 CYS A O 1
ATOM 1714 N N . CYS A 1 214 ? 21.526 15.289 -12.700 1.00 89.06 214 CYS A N 1
ATOM 1715 C CA . CYS A 1 214 ? 20.697 16.326 -12.116 1.00 89.06 214 CYS A CA 1
ATOM 1716 C C . CYS A 1 214 ? 19.234 15.932 -11.883 1.00 89.06 214 CYS A C 1
ATOM 1718 O O . CYS A 1 214 ? 18.541 16.627 -11.147 1.00 89.06 214 CYS A O 1
ATOM 1720 N N . HIS A 1 215 ? 18.747 14.856 -12.503 1.00 91.31 215 HIS A N 1
ATOM 1721 C CA . HIS A 1 215 ? 17.358 14.423 -12.421 1.00 91.31 215 HIS A CA 1
ATOM 1722 C C . HIS A 1 215 ? 17.307 12.922 -12.162 1.00 91.31 215 HIS A C 1
ATOM 1724 O O . HIS A 1 215 ? 18.003 12.150 -12.815 1.00 91.31 215 HIS A O 1
ATOM 1730 N N . ARG A 1 216 ? 16.434 12.507 -11.245 1.00 92.19 216 ARG A N 1
ATOM 1731 C CA . ARG A 1 216 ? 16.106 11.099 -11.019 1.00 92.19 216 ARG A CA 1
ATOM 1732 C C . ARG A 1 216 ? 14.682 10.807 -11.429 1.00 92.19 216 ARG A C 1
ATOM 1734 O O . ARG A 1 216 ? 13.775 11.586 -11.141 1.00 92.19 216 ARG A O 1
ATOM 1741 N N . ILE A 1 217 ? 14.508 9.660 -12.067 1.00 93.62 217 ILE A N 1
ATOM 1742 C CA . ILE A 1 217 ? 13.200 9.099 -12.368 1.00 93.62 217 ILE A CA 1
ATOM 1743 C C . ILE A 1 217 ? 12.771 8.274 -11.161 1.00 93.62 217 ILE A C 1
ATOM 1745 O O . ILE A 1 217 ? 13.519 7.421 -10.698 1.00 93.62 217 ILE A O 1
ATOM 1749 N N . ASN A 1 218 ? 11.569 8.525 -10.658 1.00 94.56 218 ASN A N 1
ATOM 1750 C CA . ASN A 1 218 ? 10.946 7.718 -9.621 1.00 94.56 218 ASN A CA 1
ATOM 1751 C C . ASN A 1 218 ? 9.682 7.124 -10.244 1.00 94.56 218 ASN A C 1
ATOM 1753 O O . ASN A 1 218 ? 8.753 7.864 -10.569 1.00 94.56 218 ASN A O 1
ATOM 1757 N N . LEU A 1 219 ? 9.658 5.815 -10.468 1.00 94.94 219 LEU A N 1
ATOM 1758 C CA . LEU A 1 219 ? 8.514 5.117 -11.045 1.00 94.94 219 LEU A CA 1
ATOM 1759 C C . LEU A 1 219 ? 7.516 4.783 -9.936 1.00 94.94 219 LEU A C 1
ATOM 1761 O O . LEU A 1 219 ? 7.892 4.122 -8.971 1.00 94.94 219 LEU A O 1
ATOM 1765 N N . ARG A 1 220 ? 6.257 5.215 -10.075 1.00 94.31 220 ARG A N 1
ATOM 1766 C CA . ARG A 1 220 ? 5.188 4.852 -9.138 1.00 94.31 220 ARG A CA 1
ATOM 1767 C C . ARG A 1 220 ? 4.859 3.376 -9.296 1.00 94.31 220 ARG A C 1
ATOM 1769 O O . ARG A 1 220 ? 4.537 2.922 -10.393 1.00 94.31 220 ARG A O 1
ATOM 1776 N N . LEU A 1 221 ? 4.864 2.659 -8.187 1.00 90.44 221 LEU A N 1
ATOM 1777 C CA . LEU A 1 221 ? 4.314 1.321 -8.094 1.00 90.44 221 LEU A CA 1
ATOM 1778 C C . LEU A 1 221 ? 2.804 1.458 -7.891 1.00 90.44 221 LEU A C 1
ATOM 1780 O O . LEU A 1 221 ? 2.361 2.064 -6.915 1.00 90.44 221 LEU A O 1
ATOM 1784 N N . GLN A 1 222 ? 2.005 0.958 -8.831 1.00 84.50 222 GLN A N 1
ATOM 1785 C CA . GLN A 1 222 ? 0.547 1.040 -8.743 1.00 84.50 222 GLN A CA 1
ATOM 1786 C C . GLN A 1 222 ? -0.119 -0.297 -9.053 1.00 84.50 222 GLN A C 1
ATOM 1788 O O . GLN A 1 222 ? 0.376 -1.098 -9.845 1.00 84.50 222 GLN A O 1
ATOM 1793 N N . PHE A 1 223 ? -1.276 -0.496 -8.426 1.00 64.31 223 PHE A N 1
ATOM 1794 C CA . PHE A 1 223 ? -2.104 -1.692 -8.568 1.00 64.31 223 PHE A CA 1
ATOM 1795 C C . PHE A 1 223 ? -2.962 -1.690 -9.826 1.00 64.31 223 PHE A C 1
ATOM 1797 O O . PHE A 1 223 ? -3.137 -2.735 -10.447 1.00 64.31 223 PHE A O 1
ATOM 1804 N N . ASP A 1 224 ? -3.495 -0.519 -10.167 1.00 64.12 224 ASP A N 1
ATOM 1805 C CA . ASP A 1 224 ? -4.363 -0.302 -11.311 1.00 64.12 224 ASP A CA 1
ATOM 1806 C C . ASP A 1 224 ? -3.588 0.501 -12.335 1.00 64.12 224 ASP A C 1
ATOM 1808 O O . ASP A 1 224 ? -3.510 1.729 -12.284 1.00 64.12 224 ASP A O 1
ATOM 1812 N N . ILE A 1 225 ? -2.971 -0.213 -13.268 1.00 60.19 225 ILE A N 1
ATOM 1813 C CA . ILE A 1 225 ? -2.555 0.440 -14.490 1.00 60.19 225 ILE A CA 1
ATOM 1814 C C . ILE A 1 225 ? -3.825 0.704 -15.294 1.00 60.19 225 ILE A C 1
ATOM 1816 O O . ILE A 1 225 ? -4.545 -0.227 -15.655 1.00 60.19 225 ILE A O 1
ATOM 1820 N N . ASP A 1 226 ? -4.137 1.993 -15.472 1.00 60.75 226 ASP A N 1
ATOM 1821 C CA . ASP A 1 226 ? -5.247 2.462 -16.299 1.00 60.75 226 ASP A CA 1
ATOM 1822 C C . ASP A 1 226 ? -5.063 1.895 -17.710 1.00 60.75 226 ASP A C 1
ATOM 1824 O O . ASP A 1 226 ? -4.226 2.361 -18.490 1.00 60.75 226 ASP A O 1
ATOM 1828 N N . GLU A 1 227 ? -5.827 0.849 -18.005 1.00 63.00 227 GLU A N 1
ATOM 1829 C CA . GLU A 1 227 ? -5.749 0.099 -19.247 1.00 63.00 227 GLU A CA 1
ATOM 1830 C C . GLU A 1 227 ? -7.077 0.141 -19.978 1.00 63.00 227 GLU A C 1
ATOM 1832 O O . GLU A 1 227 ? -8.158 0.039 -19.393 1.00 63.00 227 GLU A O 1
ATOM 1837 N N . THR A 1 228 ? -6.957 0.213 -21.295 1.00 65.44 228 THR A N 1
ATOM 1838 C CA . THR A 1 228 ? -8.060 0.008 -22.220 1.00 65.44 228 THR A CA 1
ATOM 1839 C C . THR A 1 228 ? -7.853 -1.372 -22.832 1.00 65.44 228 THR A C 1
ATOM 1841 O O . THR A 1 228 ? -6.988 -1.554 -23.692 1.00 65.44 228 THR A O 1
ATOM 1844 N N . LEU A 1 229 ? -8.587 -2.366 -22.327 1.00 68.31 229 LEU A N 1
ATOM 1845 C CA . LEU A 1 229 ? -8.644 -3.694 -22.933 1.00 68.31 229 LEU A CA 1
ATOM 1846 C C . LEU A 1 229 ? -9.667 -3.655 -24.065 1.00 68.31 229 LEU A C 1
ATOM 1848 O O . LEU A 1 229 ? -10.802 -3.237 -23.845 1.00 68.31 229 LEU A O 1
ATOM 1852 N N . GLU A 1 230 ? -9.287 -4.131 -25.248 1.00 61.88 230 GLU A N 1
ATOM 1853 C CA . GLU A 1 230 ? -10.269 -4.514 -26.257 1.00 61.88 230 GLU A CA 1
ATOM 1854 C C . GLU A 1 230 ? -10.246 -6.027 -26.449 1.00 61.88 230 GLU A C 1
ATOM 1856 O O . GLU A 1 230 ? -9.165 -6.599 -26.634 1.00 61.88 230 GLU A O 1
ATOM 1861 N N . PRO A 1 231 ? -11.414 -6.691 -26.401 1.00 57.59 231 PRO A N 1
ATOM 1862 C CA . PRO A 1 231 ? -11.496 -8.089 -26.776 1.00 57.59 231 PRO A CA 1
ATOM 1863 C C . PRO A 1 231 ? -11.026 -8.231 -28.226 1.00 57.59 231 PRO A C 1
ATOM 1865 O O . PRO A 1 231 ? -11.363 -7.420 -29.088 1.00 57.59 231 PRO A O 1
ATOM 1868 N N . VAL A 1 232 ? -10.230 -9.262 -28.505 1.00 56.81 232 VAL A N 1
ATOM 1869 C CA . VAL A 1 232 ? -9.848 -9.597 -29.880 1.00 56.81 232 VAL A CA 1
ATOM 1870 C C . VAL A 1 232 ? -11.117 -10.069 -30.594 1.00 56.81 232 VAL A C 1
ATOM 1872 O O . VAL A 1 232 ? -11.530 -11.214 -30.445 1.00 56.81 232 VAL A O 1
ATOM 1875 N N . LEU A 1 233 ? -11.773 -9.160 -31.316 1.00 52.84 233 LEU A N 1
ATOM 1876 C CA . LEU A 1 233 ? -13.125 -9.350 -31.850 1.00 52.84 233 LEU A CA 1
ATOM 1877 C C . LEU A 1 233 ? -13.219 -10.253 -33.091 1.00 52.84 233 LEU A C 1
ATOM 1879 O O . LEU A 1 233 ? -14.311 -10.380 -33.638 1.00 52.84 233 LEU A O 1
ATOM 1883 N N . ASP A 1 234 ? -12.143 -10.914 -33.532 1.00 53.28 234 ASP A N 1
ATOM 1884 C CA . ASP A 1 234 ? -12.205 -11.752 -34.737 1.00 53.28 234 ASP A CA 1
ATOM 1885 C C . ASP A 1 234 ? -11.778 -13.215 -34.516 1.00 53.28 234 ASP A C 1
ATOM 1887 O O . ASP A 1 234 ? -10.660 -13.616 -34.858 1.00 53.28 234 ASP A O 1
ATOM 1891 N N . PRO A 1 235 ? -12.672 -14.057 -33.961 1.00 51.78 235 PRO A N 1
ATOM 1892 C CA . PRO A 1 235 ? -12.463 -15.500 -33.889 1.00 51.78 235 PRO A CA 1
ATOM 1893 C C . PRO A 1 235 ? -12.569 -16.207 -35.257 1.00 51.78 235 PRO A C 1
ATOM 1895 O O . PRO A 1 235 ? -12.287 -17.400 -35.332 1.00 51.78 235 PRO A O 1
ATOM 1898 N N . LYS A 1 236 ? -12.944 -15.527 -36.356 1.00 56.75 236 LYS A N 1
ATOM 1899 C CA . LYS A 1 236 ? -13.219 -16.188 -37.650 1.00 56.75 236 LYS A CA 1
ATOM 1900 C C . LYS A 1 236 ? -11.987 -16.459 -38.523 1.00 56.75 236 LYS A C 1
ATOM 1902 O O . LYS A 1 236 ? -12.129 -17.090 -39.567 1.00 56.75 236 LYS A O 1
ATOM 1907 N N . ARG A 1 237 ? -10.784 -16.023 -38.128 1.00 50.66 237 ARG A N 1
ATOM 1908 C CA . ARG A 1 237 ? -9.546 -16.203 -38.924 1.00 50.66 237 ARG A CA 1
ATOM 1909 C C . ARG A 1 237 ? -8.526 -17.193 -38.358 1.00 50.66 237 ARG A C 1
ATOM 1911 O O . ARG A 1 237 ? -7.436 -17.307 -38.914 1.00 50.66 237 ARG A O 1
ATOM 1918 N N . VAL A 1 238 ? -8.846 -17.921 -37.290 1.00 46.25 238 VAL A N 1
ATOM 1919 C CA . VAL A 1 238 ? -7.938 -18.951 -36.762 1.00 46.25 238 VAL A CA 1
ATOM 1920 C C . VAL A 1 238 ? -8.297 -20.298 -37.384 1.00 46.25 238 VAL A C 1
ATOM 1922 O O . VAL A 1 238 ? -9.386 -20.823 -37.164 1.00 46.25 238 VAL A O 1
ATOM 1925 N N . SER A 1 239 ? -7.389 -20.831 -38.204 1.00 45.62 239 SER A N 1
ATOM 1926 C CA . SER A 1 239 ? -7.514 -22.147 -38.834 1.00 45.62 239 SER A CA 1
ATOM 1927 C C . SER A 1 239 ? -7.778 -23.256 -37.795 1.00 45.62 239 SER A C 1
ATOM 1929 O O . SER A 1 239 ? -7.233 -23.179 -36.695 1.00 45.62 239 SER A O 1
ATOM 1931 N N . PRO A 1 240 ? -8.530 -24.329 -38.120 1.00 49.91 240 PRO A N 1
ATOM 1932 C CA . PRO A 1 240 ? -8.998 -25.327 -37.142 1.00 49.91 240 PRO A CA 1
ATOM 1933 C C . PRO A 1 240 ? -7.922 -26.289 -36.603 1.00 49.91 240 PRO A C 1
ATOM 1935 O O . PRO A 1 240 ? -8.253 -27.291 -35.976 1.00 49.91 240 PRO A O 1
ATOM 1938 N N . ILE A 1 241 ? -6.641 -26.054 -36.880 1.00 42.31 241 ILE A N 1
ATOM 1939 C CA . ILE A 1 241 ? -5.583 -27.043 -36.664 1.00 42.31 241 ILE A CA 1
ATOM 1940 C C . ILE A 1 241 ? -4.733 -26.586 -35.471 1.00 42.31 241 ILE A C 1
ATOM 1942 O O . ILE A 1 241 ? -4.006 -25.604 -35.579 1.00 42.31 241 ILE A O 1
ATOM 1946 N N . ALA A 1 242 ? -4.846 -27.331 -34.363 1.00 44.12 242 ALA A N 1
ATOM 1947 C CA . ALA A 1 242 ? -4.176 -27.182 -33.060 1.00 44.12 242 ALA A CA 1
ATOM 1948 C C . ALA A 1 242 ? -4.848 -26.240 -32.032 1.00 44.12 242 ALA A C 1
ATOM 1950 O O . ALA A 1 242 ? -4.339 -25.176 -31.693 1.00 44.12 242 ALA A O 1
ATOM 1951 N N . GLN A 1 243 ? -5.966 -26.690 -31.449 1.00 42.28 243 GLN A N 1
ATOM 1952 C CA . GLN A 1 243 ? -6.450 -26.200 -30.150 1.00 42.28 243 GLN A CA 1
ATOM 1953 C C . GLN A 1 243 ? -5.790 -26.995 -29.013 1.00 42.28 243 GLN A C 1
ATOM 1955 O O . GLN A 1 243 ? -6.399 -27.875 -28.412 1.00 42.28 243 GLN A O 1
ATOM 1960 N N . THR A 1 244 ? -4.528 -26.708 -28.705 1.00 47.56 244 THR A N 1
ATOM 1961 C CA . THR A 1 244 ? -3.933 -27.124 -27.428 1.00 47.56 244 THR A CA 1
ATOM 1962 C C . THR A 1 244 ? -4.192 -26.035 -26.397 1.00 47.56 244 THR A C 1
ATOM 1964 O O . THR A 1 244 ? -3.340 -25.178 -26.235 1.00 47.56 244 THR A O 1
ATOM 1967 N N . GLY A 1 245 ? -5.375 -26.046 -25.772 1.00 56.41 245 GLY A N 1
ATOM 1968 C CA . GLY A 1 245 ? -5.726 -25.524 -24.432 1.00 56.41 245 GLY A CA 1
ATOM 1969 C C . GLY A 1 245 ? -5.256 -24.152 -23.904 1.00 56.41 245 GLY A C 1
ATOM 1970 O O . GLY A 1 245 ? -5.731 -23.765 -22.843 1.00 56.41 245 GLY A O 1
ATOM 1971 N N . SER A 1 246 ? -4.366 -23.409 -24.559 1.00 59.50 246 SER A N 1
ATOM 1972 C CA . SER A 1 246 ? -3.865 -22.126 -24.078 1.00 59.50 246 SER A CA 1
ATOM 1973 C C . SER A 1 246 ? -4.778 -21.005 -24.557 1.00 59.50 246 SER A C 1
ATOM 1975 O O . SER A 1 246 ? -5.069 -20.857 -25.748 1.00 59.50 246 SER A O 1
ATOM 1977 N N . SER A 1 247 ? -5.278 -20.217 -23.608 1.00 58.50 247 SER A N 1
ATOM 1978 C CA . SER A 1 247 ? -6.009 -18.994 -23.908 1.00 58.50 247 SER A CA 1
ATOM 1979 C C . SER A 1 247 ? -5.121 -18.068 -24.757 1.00 58.50 247 SER A C 1
ATOM 1981 O O . SER A 1 247 ? -3.908 -17.986 -24.539 1.00 58.50 247 SER A O 1
ATOM 1983 N N . PRO A 1 248 ? -5.675 -17.391 -25.780 1.00 61.38 248 PRO A N 1
ATOM 1984 C CA . PRO A 1 248 ? -4.888 -16.483 -26.602 1.00 61.38 248 PRO A CA 1
ATOM 1985 C C . PRO A 1 248 ? -4.286 -15.371 -25.725 1.00 61.38 248 PRO A C 1
ATOM 1987 O O . PRO A 1 248 ? -4.983 -14.849 -24.851 1.00 61.38 248 PRO A O 1
ATOM 1990 N N . PRO A 1 249 ? -3.022 -14.968 -25.961 1.00 65.62 249 PRO A N 1
ATOM 1991 C CA . PRO A 1 249 ? -2.355 -13.971 -25.133 1.00 65.62 249 PRO A CA 1
ATOM 1992 C C . PRO A 1 249 ? -3.130 -12.652 -25.161 1.00 65.62 249 PRO A C 1
ATOM 1994 O O . PRO A 1 249 ? -3.459 -12.130 -26.234 1.00 65.62 249 PRO A O 1
ATOM 1997 N N . ALA A 1 250 ? -3.425 -12.115 -23.976 1.00 75.56 250 ALA A N 1
ATOM 1998 C CA . ALA A 1 250 ? -4.094 -10.832 -23.822 1.00 75.56 250 ALA A CA 1
ATOM 1999 C C . ALA A 1 250 ? -3.224 -9.716 -24.425 1.00 75.56 250 ALA A C 1
ATOM 2001 O O . ALA A 1 250 ? -2.073 -9.521 -24.037 1.00 75.56 250 ALA A O 1
ATOM 2002 N N . ILE A 1 251 ? -3.763 -8.967 -25.389 1.00 80.94 251 ILE A N 1
ATOM 2003 C CA . ILE A 1 251 ? -3.046 -7.848 -26.010 1.00 80.94 251 ILE A CA 1
ATOM 2004 C C . ILE A 1 251 ? -3.414 -6.565 -25.269 1.00 80.94 251 ILE A C 1
ATOM 2006 O O . ILE A 1 251 ? -4.521 -6.049 -25.408 1.00 80.94 251 ILE A O 1
ATOM 2010 N N . VAL A 1 252 ? -2.462 -6.010 -24.521 1.00 85.06 252 VAL A N 1
ATOM 2011 C CA . VAL A 1 252 ? -2.624 -4.695 -23.890 1.00 85.06 252 VAL A CA 1
ATOM 2012 C C . VAL A 1 252 ? -2.288 -3.606 -24.910 1.00 85.06 252 VAL A C 1
ATOM 2014 O O . VAL A 1 252 ? -1.128 -3.442 -25.313 1.00 85.06 252 VAL A O 1
ATOM 2017 N N . ARG A 1 253 ? -3.314 -2.867 -25.350 1.00 86.88 253 ARG A N 1
ATOM 2018 C CA . ARG A 1 253 ? -3.171 -1.783 -26.336 1.00 86.88 253 ARG A CA 1
ATOM 2019 C C . ARG A 1 253 ? -2.462 -0.569 -25.765 1.00 86.88 253 ARG A C 1
ATOM 2021 O O . ARG A 1 253 ? -1.528 -0.074 -26.388 1.00 86.88 253 ARG A O 1
ATOM 2028 N N . SER A 1 254 ? -2.893 -0.116 -24.593 1.00 89.25 254 SER A N 1
ATOM 2029 C CA . SER A 1 254 ? -2.339 1.059 -23.925 1.00 89.25 254 SER A CA 1
ATOM 2030 C C . SER A 1 254 ? -2.082 0.771 -22.452 1.00 89.25 254 SER A C 1
ATOM 2032 O O . SER A 1 254 ? -2.976 0.284 -21.761 1.00 89.25 254 SER A O 1
ATOM 2034 N N . THR A 1 255 ? -0.902 1.136 -21.967 1.00 91.50 255 THR A N 1
ATOM 2035 C CA . THR A 1 255 ? -0.501 1.003 -20.561 1.00 91.50 255 THR A CA 1
ATOM 2036 C C . THR A 1 255 ? 0.039 2.341 -20.083 1.00 91.50 255 THR A C 1
ATOM 2038 O O . THR A 1 255 ? 0.865 2.944 -20.767 1.00 91.50 255 THR A O 1
ATOM 2041 N N . ARG A 1 256 ? -0.400 2.818 -18.916 1.00 92.88 256 ARG A N 1
ATOM 2042 C CA . ARG A 1 256 ? 0.057 4.093 -18.349 1.00 92.88 256 ARG A CA 1
ATOM 2043 C C . ARG A 1 256 ? 0.990 3.878 -17.165 1.00 92.88 256 ARG A C 1
ATOM 2045 O O . ARG A 1 256 ? 0.621 3.233 -16.188 1.00 92.88 256 ARG A O 1
ATOM 2052 N N . PHE A 1 257 ? 2.165 4.487 -17.226 1.00 93.81 257 PHE A N 1
ATOM 2053 C CA . PHE A 1 257 ? 3.151 4.492 -16.150 1.00 93.81 257 PHE A CA 1
ATOM 2054 C C . PHE A 1 257 ? 3.235 5.899 -15.573 1.00 93.81 257 PHE A C 1
ATOM 2056 O O . PHE A 1 257 ? 3.453 6.856 -16.313 1.00 93.81 257 PHE A O 1
ATOM 2063 N N . ARG A 1 258 ? 3.046 6.048 -14.262 1.00 93.38 258 ARG A N 1
ATOM 2064 C CA . ARG A 1 258 ? 3.191 7.342 -13.583 1.00 93.38 258 ARG A CA 1
ATOM 2065 C C . ARG A 1 258 ? 4.597 7.456 -13.020 1.00 93.38 258 ARG A C 1
ATOM 2067 O O . ARG A 1 258 ? 5.073 6.537 -12.357 1.00 93.38 258 ARG A O 1
ATOM 2074 N N . LEU A 1 259 ? 5.258 8.577 -13.275 1.00 93.56 259 LEU A N 1
ATOM 2075 C CA . LEU A 1 259 ? 6.615 8.829 -12.813 1.00 93.56 259 LEU A CA 1
ATOM 2076 C C . LEU A 1 259 ? 6.705 10.223 -12.209 1.00 93.56 259 LEU A C 1
ATOM 2078 O O . LEU A 1 259 ? 6.007 11.149 -12.618 1.00 93.56 259 LEU A O 1
ATOM 2082 N N . ILE A 1 260 ? 7.614 10.377 -11.256 1.00 92.38 260 ILE A N 1
ATOM 2083 C CA . ILE A 1 260 ? 8.020 11.677 -10.737 1.00 92.38 260 ILE A CA 1
ATOM 2084 C C . ILE A 1 260 ? 9.479 11.881 -11.115 1.00 92.38 260 ILE A C 1
ATOM 2086 O O . ILE A 1 260 ? 10.351 11.109 -10.711 1.00 92.38 260 ILE A O 1
ATOM 2090 N N . VAL A 1 261 ? 9.750 12.934 -11.881 1.00 92.62 261 VAL A N 1
ATOM 2091 C CA . VAL A 1 261 ? 11.114 13.354 -12.199 1.00 92.62 261 VAL A CA 1
ATOM 2092 C C . VAL A 1 261 ? 11.542 14.391 -11.171 1.00 92.62 261 VAL A C 1
ATOM 2094 O O . VAL A 1 261 ? 11.024 15.506 -11.151 1.00 92.62 261 VAL A O 1
ATOM 2097 N N . THR A 1 262 ? 12.461 14.016 -10.286 1.00 92.19 262 THR A N 1
ATOM 2098 C CA . THR A 1 262 ? 12.964 14.881 -9.210 1.00 92.19 262 THR A CA 1
ATOM 2099 C C . THR A 1 262 ? 14.308 15.473 -9.580 1.00 92.19 262 THR A C 1
ATOM 2101 O O . THR A 1 262 ? 15.195 14.725 -9.992 1.00 92.19 262 THR A O 1
ATOM 2104 N N . LYS A 1 263 ? 14.500 16.775 -9.363 1.00 90.31 263 LYS A N 1
ATOM 2105 C CA . LYS A 1 263 ? 15.821 17.402 -9.476 1.00 90.31 263 LYS A CA 1
ATOM 2106 C C . LYS A 1 263 ? 16.664 17.091 -8.235 1.00 90.31 263 LYS A C 1
ATOM 2108 O O . LYS A 1 263 ? 16.229 17.365 -7.117 1.00 90.31 263 LYS A O 1
ATOM 2113 N N . GLU A 1 264 ? 17.860 16.540 -8.418 1.00 86.44 264 GLU A N 1
ATOM 2114 C CA . GLU A 1 264 ? 18.840 16.420 -7.337 1.00 86.44 264 GLU A CA 1
ATOM 2115 C C . GLU A 1 264 ? 19.663 17.706 -7.254 1.00 86.44 264 GLU A C 1
ATOM 2117 O O . GLU A 1 264 ? 20.229 18.173 -8.244 1.00 86.44 264 GLU A O 1
ATOM 2122 N N . GLY A 1 265 ? 19.700 18.309 -6.063 1.00 81.50 265 GLY A N 1
ATOM 2123 C CA . GLY A 1 265 ? 20.637 19.392 -5.784 1.00 81.50 265 GLY A CA 1
ATOM 2124 C C . GLY A 1 265 ? 22.069 18.873 -5.902 1.00 81.50 265 GLY A C 1
ATOM 2125 O O . GLY A 1 265 ? 22.345 17.730 -5.528 1.00 81.50 265 GLY A O 1
ATOM 2126 N N . LYS A 1 266 ? 22.987 19.704 -6.410 1.00 79.38 266 LYS A N 1
ATOM 2127 C CA . LYS A 1 266 ? 24.418 19.405 -6.289 1.00 79.38 266 LYS A CA 1
ATOM 2128 C C . LYS A 1 266 ? 24.717 19.249 -4.797 1.00 79.38 266 LYS A C 1
ATOM 2130 O O . LYS A 1 266 ? 24.359 20.117 -4.006 1.00 79.38 266 LYS A O 1
ATOM 2135 N N . ARG A 1 267 ? 25.294 18.112 -4.399 1.00 73.50 267 ARG A N 1
ATOM 2136 C CA . ARG A 1 267 ? 25.776 17.944 -3.027 1.00 73.50 267 ARG A CA 1
ATOM 2137 C C . ARG A 1 267 ? 27.015 18.811 -2.878 1.00 73.50 267 ARG A C 1
ATOM 2139 O O . ARG A 1 267 ? 28.098 18.407 -3.295 1.00 73.50 267 ARG A O 1
ATOM 2146 N N . ASP A 1 268 ? 26.848 19.987 -2.294 1.00 72.81 268 ASP A N 1
ATOM 2147 C CA . ASP A 1 268 ? 27.964 20.833 -1.888 1.00 72.81 268 ASP A CA 1
ATOM 2148 C C . ASP A 1 268 ? 28.599 20.209 -0.629 1.00 72.81 268 ASP A C 1
ATOM 2150 O O . ASP A 1 268 ? 28.320 20.587 0.505 1.00 72.81 268 ASP A O 1
ATOM 2154 N N . GLY A 1 269 ? 29.395 19.154 -0.825 1.00 79.88 269 GLY A N 1
ATOM 2155 C CA . GLY A 1 269 ? 30.234 18.539 0.206 1.00 79.88 269 GLY A CA 1
ATOM 2156 C C . GLY A 1 269 ? 29.792 17.154 0.726 1.00 79.88 269 GLY A C 1
ATOM 2157 O O . GLY A 1 269 ? 28.612 16.786 0.654 1.00 79.88 269 GLY A O 1
ATOM 2158 N N . PRO A 1 270 ? 30.745 16.376 1.288 1.00 70.56 270 PRO A N 1
ATOM 2159 C CA . PRO A 1 270 ? 30.571 14.970 1.680 1.00 70.56 270 PRO A CA 1
ATOM 2160 C C . PRO A 1 270 ? 29.654 14.733 2.895 1.00 70.56 270 PRO A C 1
ATOM 2162 O O . PRO A 1 270 ? 29.282 13.591 3.147 1.00 70.56 270 PRO A O 1
ATOM 2165 N N . ILE A 1 271 ? 29.265 15.780 3.634 1.00 68.00 271 ILE A N 1
ATOM 2166 C CA . ILE A 1 271 ? 28.470 15.677 4.881 1.00 68.00 271 ILE A CA 1
ATOM 2167 C C . ILE A 1 271 ? 27.078 16.324 4.729 1.00 68.00 271 ILE A C 1
ATOM 2169 O O . ILE A 1 271 ? 26.315 16.445 5.686 1.00 68.00 271 ILE A O 1
ATOM 2173 N N . SER A 1 272 ? 26.697 16.740 3.519 1.00 56.06 272 SER A N 1
ATOM 2174 C CA . SER A 1 272 ? 25.376 17.334 3.302 1.00 56.06 272 SER A CA 1
ATOM 2175 C C . SER A 1 272 ? 24.267 16.331 3.661 1.00 56.06 272 SER A C 1
ATOM 2177 O O . SER A 1 272 ? 24.201 15.222 3.125 1.00 56.06 272 SER A O 1
ATOM 2179 N N . GLN A 1 273 ? 23.407 16.713 4.616 1.00 62.75 273 GLN A N 1
ATOM 2180 C CA . GLN A 1 273 ? 22.230 15.928 4.988 1.00 62.75 273 GLN A CA 1
ATOM 2181 C C . GLN A 1 273 ? 21.402 15.610 3.731 1.00 62.75 273 GLN A C 1
ATOM 2183 O O . GLN A 1 273 ? 21.332 16.443 2.822 1.00 62.75 273 GLN A O 1
ATOM 2188 N N . PRO A 1 274 ? 20.756 14.431 3.657 1.00 59.66 274 PRO A N 1
ATOM 2189 C CA . PRO A 1 274 ? 19.932 14.073 2.511 1.00 59.66 274 PRO A CA 1
ATOM 2190 C C . PRO A 1 274 ? 18.890 15.167 2.266 1.00 59.66 274 PRO A C 1
ATOM 2192 O O . PRO A 1 274 ? 18.103 15.500 3.154 1.00 59.66 274 PRO A O 1
ATOM 2195 N N . VAL A 1 275 ? 18.922 15.748 1.064 1.00 59.50 275 VAL A N 1
ATOM 2196 C CA . VAL A 1 275 ? 18.021 16.825 0.644 1.00 59.50 275 VAL A CA 1
ATOM 2197 C C . VAL A 1 275 ? 16.577 16.359 0.842 1.00 59.50 275 VAL A C 1
ATOM 2199 O O . VAL A 1 275 ? 16.113 15.452 0.152 1.00 59.50 275 VAL A O 1
ATOM 2202 N N . ARG A 1 276 ? 15.872 16.957 1.811 1.00 63.66 276 ARG A N 1
ATOM 2203 C CA . ARG A 1 276 ? 14.499 16.558 2.174 1.00 63.66 276 ARG A CA 1
ATOM 2204 C C . ARG A 1 276 ? 13.452 17.101 1.201 1.00 63.66 276 ARG A C 1
ATOM 2206 O O . ARG A 1 276 ? 12.409 16.480 1.025 1.00 63.66 276 ARG A O 1
ATOM 2213 N N . ASN A 1 277 ? 13.744 18.219 0.540 1.00 71.75 277 ASN A N 1
ATOM 2214 C CA . ASN A 1 277 ? 12.808 18.897 -0.351 1.00 71.75 277 ASN A CA 1
ATOM 2215 C C . ASN A 1 277 ? 13.270 18.738 -1.799 1.00 71.75 277 ASN A C 1
ATOM 2217 O O . ASN A 1 277 ? 14.341 19.221 -2.160 1.00 71.75 277 ASN A O 1
ATOM 2221 N N . CYS A 1 278 ? 12.464 18.088 -2.634 1.00 68.56 278 CYS A N 1
ATOM 2222 C CA . CYS A 1 278 ? 12.721 17.989 -4.067 1.00 68.56 278 CYS A CA 1
ATOM 2223 C C . CYS A 1 278 ? 11.597 18.669 -4.853 1.00 68.56 278 CYS A C 1
ATOM 2225 O O . CYS A 1 278 ? 10.417 18.429 -4.593 1.00 68.56 278 CYS A O 1
ATOM 2227 N N . SER A 1 279 ? 11.954 19.480 -5.852 1.00 82.19 279 SER A N 1
ATOM 2228 C CA . SER A 1 279 ? 11.008 19.825 -6.909 1.00 82.19 279 SER A CA 1
ATOM 2229 C C . SER A 1 279 ? 10.856 18.598 -7.809 1.00 82.19 279 SER A C 1
ATOM 2231 O O . SER A 1 279 ? 11.809 18.138 -8.445 1.00 82.19 279 SER A O 1
ATOM 2233 N N . GLY A 1 280 ? 9.668 18.001 -7.768 1.00 85.94 280 GLY A N 1
ATOM 2234 C CA . GLY A 1 280 ? 9.295 16.859 -8.591 1.00 85.94 280 GLY A CA 1
ATOM 2235 C C . GLY A 1 280 ? 8.290 17.288 -9.648 1.00 85.94 280 GLY A C 1
ATOM 2236 O O . GLY A 1 280 ? 7.301 17.934 -9.318 1.00 85.94 280 GLY A O 1
ATOM 2237 N N . THR A 1 281 ? 8.519 16.908 -10.901 1.00 89.12 281 THR A N 1
ATOM 2238 C CA . THR A 1 281 ? 7.509 17.030 -11.959 1.00 89.12 281 THR A CA 1
ATOM 2239 C C . THR A 1 281 ? 6.844 15.676 -12.146 1.00 89.12 281 THR A C 1
ATOM 2241 O O . THR A 1 281 ? 7.523 14.690 -12.436 1.00 89.12 281 THR A O 1
ATOM 2244 N N . CYS A 1 282 ? 5.525 15.620 -11.962 1.00 90.38 282 CYS A N 1
ATOM 2245 C CA . CYS A 1 282 ? 4.748 14.413 -12.225 1.00 90.38 282 CYS A CA 1
ATOM 2246 C C . CYS A 1 282 ? 4.487 14.298 -13.729 1.00 90.38 282 CYS A C 1
ATOM 2248 O O . CYS A 1 282 ? 4.026 15.243 -14.373 1.00 90.38 282 CYS A O 1
ATOM 2250 N N . ILE A 1 283 ? 4.800 13.137 -14.289 1.00 92.69 283 ILE A N 1
ATOM 2251 C CA . ILE A 1 283 ? 4.553 12.815 -15.689 1.00 92.69 283 ILE A CA 1
ATOM 2252 C C . ILE A 1 283 ? 3.852 11.464 -15.785 1.00 92.69 283 ILE A C 1
ATOM 2254 O O . ILE A 1 283 ? 4.068 10.567 -14.967 1.00 92.69 283 ILE A O 1
ATOM 2258 N N . VAL A 1 284 ? 3.034 11.304 -16.817 1.00 93.25 284 VAL A N 1
ATOM 2259 C CA . VAL A 1 284 ? 2.471 10.010 -17.205 1.00 93.25 284 VAL A CA 1
ATOM 2260 C C . VAL A 1 284 ? 3.073 9.613 -18.540 1.00 93.25 284 VAL A C 1
ATOM 2262 O O . VAL A 1 284 ? 3.035 10.387 -19.492 1.00 93.25 284 VAL A O 1
ATOM 2265 N N . ILE A 1 285 ? 3.605 8.401 -18.629 1.00 94.00 285 ILE A N 1
ATOM 2266 C CA . ILE A 1 285 ? 4.012 7.797 -19.894 1.00 94.00 285 ILE A CA 1
ATOM 2267 C C . ILE A 1 285 ? 2.907 6.844 -20.340 1.00 94.00 285 ILE A C 1
ATOM 2269 O O . ILE A 1 285 ? 2.665 5.829 -19.686 1.00 94.00 285 ILE A O 1
ATOM 2273 N N . SER A 1 286 ? 2.243 7.163 -21.450 1.00 93.69 286 SER A N 1
ATOM 2274 C CA . SER A 1 286 ? 1.336 6.243 -22.145 1.00 93.69 286 SER A CA 1
ATOM 2275 C C . SER A 1 286 ? 2.153 5.413 -23.129 1.00 93.69 286 SER A C 1
ATOM 2277 O O . SER A 1 286 ? 2.791 5.957 -24.029 1.00 93.69 286 SER A O 1
ATOM 2279 N N . SER A 1 287 ? 2.172 4.099 -22.946 1.00 93.00 287 SER A N 1
ATOM 2280 C CA . SER A 1 287 ? 2.761 3.153 -23.886 1.00 93.00 287 SER A CA 1
ATOM 2281 C C . SER A 1 287 ? 1.657 2.553 -24.737 1.00 93.00 287 SER A C 1
ATOM 2283 O O . SER A 1 287 ? 0.827 1.800 -24.229 1.00 93.00 287 SER A O 1
ATOM 2285 N N . GLU A 1 288 ? 1.639 2.894 -26.018 1.00 93.31 288 GLU A N 1
ATOM 2286 C CA . GLU A 1 288 ? 0.580 2.527 -26.952 1.00 93.31 288 GLU A CA 1
ATOM 2287 C C . GLU A 1 288 ? 1.131 1.634 -28.057 1.00 93.31 288 GLU A C 1
ATOM 2289 O O . GLU A 1 288 ? 2.231 1.851 -28.570 1.00 93.31 288 GLU A O 1
ATOM 2294 N N . LEU A 1 289 ? 0.351 0.622 -28.428 1.00 89.94 289 LEU A N 1
ATOM 2295 C CA . LEU A 1 289 ? 0.575 -0.130 -29.651 1.00 89.94 289 LEU A CA 1
ATOM 2296 C C . LEU A 1 289 ? 0.296 0.792 -30.845 1.00 89.94 289 LEU A C 1
ATOM 2298 O O . LEU A 1 289 ? -0.748 1.446 -30.881 1.00 89.94 289 LEU A O 1
ATOM 2302 N N . GLU A 1 290 ? 1.207 0.863 -31.815 1.00 87.19 290 GLU A N 1
ATOM 2303 C CA . GLU A 1 290 ? 0.941 1.643 -33.025 1.00 87.19 290 GLU A CA 1
ATOM 2304 C C . GLU A 1 290 ? -0.205 0.992 -33.823 1.00 87.19 290 GLU A C 1
ATOM 2306 O O . GLU A 1 290 ? -0.142 -0.181 -34.198 1.00 87.19 290 GLU A O 1
ATOM 2311 N N . SER A 1 291 ? -1.298 1.742 -34.007 1.00 69.06 291 SER A N 1
ATOM 2312 C CA . SER A 1 291 ? -2.518 1.274 -34.671 1.00 69.06 291 SER A CA 1
ATOM 2313 C C . SER A 1 291 ? -2.300 1.129 -36.179 1.00 69.06 291 SER A C 1
ATOM 2315 O O . SER A 1 291 ? -2.069 2.119 -36.861 1.00 69.06 291 SER A O 1
ATOM 2317 N N . GLU A 1 292 ? -2.416 -0.111 -36.654 1.00 59.44 292 GLU A N 1
ATOM 2318 C CA . GLU A 1 292 ? -2.852 -0.530 -37.995 1.00 59.44 292 GLU A CA 1
ATOM 2319 C C . GLU A 1 292 ? -2.283 0.196 -39.228 1.00 59.44 292 GLU A C 1
ATOM 2321 O O . GLU A 1 292 ? -2.969 0.972 -39.873 1.00 59.44 292 GLU A O 1
ATOM 2326 N N . GLU A 1 293 ? -1.095 -0.230 -39.665 1.00 51.16 293 GLU A N 1
ATOM 2327 C CA . GLU A 1 293 ? -0.856 -0.581 -41.086 1.00 51.16 293 GLU A CA 1
ATOM 2328 C C . GLU A 1 293 ? -0.102 -1.915 -41.253 1.00 51.16 293 GLU A C 1
ATOM 2330 O O . GLU A 1 293 ? 0.133 -2.396 -42.358 1.00 51.16 293 GLU A O 1
ATOM 2335 N N . SER A 1 294 ? 0.252 -2.594 -40.160 1.00 52.41 294 SER A N 1
ATOM 2336 C CA . SER A 1 294 ? 1.029 -3.824 -40.227 1.00 52.41 294 SER A CA 1
ATOM 2337 C C . SER A 1 294 ? 0.470 -4.850 -39.256 1.00 52.41 294 SER A C 1
ATOM 2339 O O . SER A 1 294 ? 0.864 -4.914 -38.093 1.00 52.41 294 SER A O 1
ATOM 2341 N N . GLY A 1 295 ? -0.399 -5.741 -39.745 1.00 66.88 295 GLY A N 1
ATOM 2342 C CA . GLY A 1 295 ? -0.702 -7.000 -39.049 1.00 66.88 295 GLY A CA 1
ATOM 2343 C C . GLY A 1 295 ? 0.570 -7.778 -38.659 1.00 66.88 295 GLY A C 1
ATOM 2344 O O . GLY A 1 295 ? 0.547 -8.597 -37.739 1.00 66.88 295 GLY A O 1
ATOM 2345 N N . ALA A 1 296 ? 1.716 -7.465 -39.281 1.00 72.25 296 ALA A N 1
ATOM 2346 C CA . ALA A 1 296 ? 3.015 -7.993 -38.893 1.00 72.25 296 ALA A CA 1
ATOM 2347 C C . ALA A 1 296 ? 3.484 -7.518 -37.505 1.00 72.25 296 ALA A C 1
ATOM 2349 O O . ALA A 1 296 ? 4.209 -8.266 -36.858 1.00 72.25 296 ALA A O 1
ATOM 2350 N N . GLY A 1 297 ? 3.071 -6.346 -37.006 1.00 69.94 297 GLY A N 1
ATOM 2351 C CA . GLY A 1 297 ? 3.417 -5.867 -35.659 1.00 69.94 297 GLY A CA 1
ATOM 2352 C C . GLY A 1 297 ? 2.825 -6.749 -34.555 1.00 69.94 297 GLY A C 1
ATOM 2353 O O . GLY A 1 297 ? 3.555 -7.257 -33.703 1.00 69.94 297 GLY A O 1
ATOM 2354 N N . ILE A 1 298 ? 1.521 -7.036 -34.635 1.00 72.06 298 ILE A N 1
ATOM 2355 C CA . ILE A 1 298 ? 0.839 -7.961 -33.711 1.00 72.06 298 ILE A CA 1
ATOM 2356 C C . ILE A 1 298 ? 1.413 -9.376 -33.847 1.00 72.06 298 ILE A C 1
ATOM 2358 O O . ILE A 1 298 ? 1.667 -10.039 -32.842 1.00 72.06 298 ILE A O 1
ATOM 2362 N N . LEU A 1 299 ? 1.667 -9.839 -35.076 1.00 75.69 299 LEU A N 1
ATOM 2363 C CA . LEU A 1 299 ? 2.281 -11.150 -35.308 1.00 75.69 299 LEU A CA 1
ATOM 2364 C C . LEU A 1 299 ? 3.713 -11.240 -34.762 1.00 75.69 299 LEU A C 1
ATOM 2366 O O . LEU A 1 299 ? 4.098 -12.303 -34.281 1.00 75.69 299 LEU A O 1
ATOM 2370 N N . ARG A 1 300 ? 4.501 -10.158 -34.813 1.00 74.25 300 ARG A N 1
ATOM 2371 C CA . ARG A 1 300 ? 5.840 -10.086 -34.205 1.00 74.25 300 ARG A CA 1
ATOM 2372 C C . ARG A 1 300 ? 5.759 -10.133 -32.686 1.00 74.25 300 ARG A C 1
ATOM 2374 O O . ARG A 1 300 ? 6.542 -10.861 -32.087 1.00 74.25 300 ARG A O 1
ATOM 2381 N N . LEU A 1 301 ? 4.810 -9.415 -32.079 1.00 70.88 301 LEU A N 1
ATOM 2382 C CA . LEU A 1 301 ? 4.605 -9.443 -30.629 1.00 70.88 301 LEU A CA 1
ATOM 2383 C C . LEU A 1 301 ? 4.198 -10.848 -30.161 1.00 70.88 301 LEU A C 1
ATOM 2385 O O . LEU A 1 301 ? 4.823 -11.391 -29.256 1.00 70.88 301 LEU A O 1
ATOM 2389 N N . LYS A 1 302 ? 3.232 -11.477 -30.849 1.00 73.94 302 LYS A N 1
ATOM 2390 C CA . LYS A 1 302 ? 2.841 -12.873 -30.597 1.00 73.94 302 LYS A CA 1
ATOM 2391 C C . LYS A 1 302 ? 4.031 -13.819 -30.749 1.00 73.94 302 LYS A C 1
ATOM 2393 O O . LYS A 1 302 ? 4.280 -14.614 -29.856 1.00 73.94 302 LYS A O 1
ATOM 2398 N N . ARG A 1 303 ? 4.809 -13.692 -31.834 1.00 77.06 303 ARG A N 1
ATOM 2399 C CA . ARG A 1 303 ? 6.016 -14.508 -32.034 1.00 77.06 303 ARG A CA 1
ATOM 2400 C C . ARG A 1 303 ? 7.042 -14.313 -30.925 1.00 77.06 303 ARG A C 1
ATOM 2402 O O . ARG A 1 303 ? 7.591 -15.308 -30.492 1.00 77.06 303 ARG A O 1
ATOM 2409 N N . ARG A 1 304 ? 7.303 -13.091 -30.448 1.00 70.25 304 ARG A N 1
ATOM 2410 C CA . ARG A 1 304 ? 8.244 -12.882 -29.331 1.00 70.25 304 ARG A CA 1
ATOM 2411 C C . ARG A 1 304 ? 7.766 -13.571 -28.057 1.00 70.25 304 ARG A C 1
ATOM 2413 O O . ARG A 1 304 ? 8.552 -14.297 -27.465 1.00 70.25 304 ARG A O 1
ATOM 2420 N N . MET A 1 305 ? 6.485 -13.425 -27.710 1.00 66.56 305 MET A N 1
ATOM 2421 C CA . MET A 1 305 ? 5.903 -14.091 -26.537 1.00 66.56 305 MET A CA 1
ATOM 2422 C C . MET A 1 305 ? 6.002 -15.623 -26.635 1.00 66.56 305 MET A C 1
ATOM 2424 O O . MET A 1 305 ? 6.298 -16.273 -25.644 1.00 66.56 305 MET A O 1
ATOM 2428 N N . THR A 1 306 ? 5.815 -16.204 -27.826 1.00 68.44 306 THR A N 1
ATOM 2429 C CA . THR A 1 306 ? 5.920 -17.664 -28.034 1.00 68.44 306 THR A CA 1
ATOM 2430 C C . THR A 1 306 ? 7.361 -18.167 -28.208 1.00 68.44 306 THR A C 1
ATOM 2432 O O . THR A 1 306 ? 7.646 -19.326 -27.934 1.00 68.44 306 THR A O 1
ATOM 2435 N N . VAL A 1 307 ? 8.281 -17.337 -28.710 1.00 57.84 307 VAL A N 1
ATOM 2436 C CA . VAL A 1 307 ? 9.679 -17.732 -28.957 1.00 57.84 307 VAL A CA 1
ATOM 2437 C C . VAL A 1 307 ? 10.523 -17.595 -27.693 1.00 57.84 307 VAL A C 1
ATOM 2439 O O . VAL A 1 307 ? 11.351 -18.466 -27.452 1.00 57.84 307 VAL A O 1
ATOM 2442 N N . GLU A 1 308 ? 10.314 -16.569 -26.858 1.00 55.94 308 GLU A N 1
ATOM 2443 C CA . GLU A 1 308 ? 10.991 -16.490 -25.551 1.00 55.94 308 GLU A CA 1
ATOM 2444 C C . GLU A 1 308 ? 10.594 -17.674 -24.650 1.00 55.94 308 GLU A C 1
ATOM 2446 O O . GLU A 1 308 ? 11.461 -18.234 -23.988 1.00 55.94 308 GLU A O 1
ATOM 2451 N N . SER A 1 309 ? 9.351 -18.171 -24.729 1.00 52.38 309 SER A N 1
ATOM 2452 C CA . SER A 1 309 ? 8.944 -19.386 -24.005 1.00 52.38 309 SER A CA 1
ATOM 2453 C C . SER A 1 309 ? 9.579 -20.683 -24.544 1.00 52.38 309 SER A C 1
ATOM 2455 O O . SER A 1 309 ? 9.507 -21.711 -23.879 1.00 52.38 309 SER A O 1
ATOM 2457 N N . GLN A 1 310 ? 10.173 -20.672 -25.747 1.00 47.94 310 GLN A N 1
ATOM 2458 C CA . GLN A 1 310 ? 10.780 -21.854 -26.386 1.00 47.94 310 GLN A CA 1
ATOM 2459 C C . GLN A 1 310 ? 12.318 -21.817 -26.450 1.00 47.94 310 GLN A C 1
ATOM 2461 O O . GLN A 1 310 ? 12.935 -22.877 -26.525 1.00 47.94 310 GLN A O 1
ATOM 2466 N N . ASN A 1 311 ? 12.942 -20.633 -26.422 1.00 40.06 311 ASN A N 1
ATOM 2467 C CA . ASN A 1 311 ? 14.389 -20.459 -26.621 1.00 40.06 311 ASN A CA 1
ATOM 2468 C C . ASN A 1 311 ? 15.197 -20.184 -25.340 1.00 40.06 311 ASN A C 1
ATOM 2470 O O . ASN A 1 311 ? 16.420 -20.056 -25.422 1.00 40.06 311 ASN A O 1
ATOM 2474 N N . GLU A 1 312 ? 14.579 -20.139 -24.158 1.00 43.50 312 GLU A N 1
ATOM 2475 C CA . GLU A 1 312 ? 15.327 -20.213 -22.897 1.00 43.50 312 GLU A CA 1
ATOM 2476 C C . GLU A 1 312 ? 15.673 -21.678 -22.594 1.00 43.50 312 GLU A C 1
ATOM 2478 O O . GLU A 1 312 ? 14.853 -22.475 -22.145 1.00 43.50 312 GLU A O 1
ATOM 2483 N N . GLY A 1 313 ? 16.897 -22.051 -22.969 1.00 41.56 313 GLY A N 1
ATOM 2484 C CA . GLY A 1 313 ? 17.284 -23.425 -23.250 1.00 41.56 313 GLY A CA 1
ATOM 2485 C C . GLY A 1 313 ? 17.226 -24.416 -22.086 1.00 41.56 313 GLY A C 1
ATOM 2486 O O . GLY A 1 313 ? 17.659 -24.154 -20.964 1.00 41.56 313 GLY A O 1
ATOM 2487 N N . LEU A 1 314 ? 16.849 -25.649 -22.435 1.00 37.19 314 LEU A N 1
ATOM 2488 C CA . LEU A 1 314 ? 17.483 -26.827 -21.851 1.00 37.19 314 LEU A CA 1
ATOM 2489 C C . LEU A 1 314 ? 19.003 -26.670 -22.039 1.00 37.19 314 LEU A C 1
ATOM 2491 O O . LEU A 1 314 ? 19.453 -26.569 -23.184 1.00 37.19 314 LEU A O 1
ATOM 2495 N N . PRO A 1 315 ? 19.820 -26.644 -20.972 1.00 36.62 315 PRO A N 1
ATOM 2496 C CA . PRO A 1 315 ? 21.259 -26.659 -21.148 1.00 36.62 315 PRO A CA 1
ATOM 2497 C C . PRO A 1 315 ? 21.623 -27.974 -21.839 1.00 36.62 315 PRO A C 1
ATOM 2499 O O . PRO A 1 315 ? 21.404 -29.053 -21.284 1.00 36.62 315 PRO A O 1
ATOM 2502 N N . GLN A 1 316 ? 22.201 -27.900 -23.038 1.00 40.47 316 GLN A N 1
ATOM 2503 C CA . GLN A 1 316 ? 22.967 -29.017 -23.578 1.00 40.47 316 GLN A CA 1
ATOM 2504 C C . GLN A 1 316 ? 24.141 -29.250 -22.621 1.00 40.47 316 GLN A C 1
ATOM 2506 O O . GLN A 1 316 ? 25.157 -28.557 -22.661 1.00 40.47 316 GLN A O 1
ATOM 2511 N N . LYS A 1 317 ? 23.977 -30.193 -21.688 1.00 37.12 317 LYS A N 1
ATOM 2512 C CA . LYS A 1 317 ? 25.039 -30.597 -20.768 1.00 37.12 317 LYS A CA 1
ATOM 2513 C C . LYS A 1 317 ? 26.111 -31.328 -21.571 1.00 37.12 317 LYS A C 1
ATOM 2515 O O . LYS A 1 317 ? 25.943 -32.490 -21.925 1.00 37.12 317 LYS A O 1
ATOM 2520 N N . ARG A 1 318 ? 27.225 -30.646 -21.835 1.00 38.31 318 ARG A N 1
ATOM 2521 C CA . ARG A 1 318 ? 28.464 -31.283 -22.293 1.00 38.31 318 ARG A CA 1
ATOM 2522 C C . ARG A 1 318 ? 29.151 -31.906 -21.083 1.00 38.31 318 ARG A C 1
ATOM 2524 O O . ARG A 1 318 ? 29.608 -31.191 -20.195 1.00 38.31 318 ARG A O 1
ATOM 2531 N N . VAL A 1 319 ? 29.203 -33.233 -21.037 1.00 36.56 319 VAL A N 1
ATOM 2532 C CA . VAL A 1 319 ? 30.039 -33.956 -20.073 1.00 36.56 319 VAL A CA 1
ATOM 2533 C C . VAL A 1 319 ? 31.441 -34.029 -20.659 1.00 36.56 319 VAL A C 1
ATOM 2535 O O . VAL A 1 319 ? 31.629 -34.528 -21.765 1.00 36.56 319 VAL A O 1
ATOM 2538 N N . ARG A 1 320 ? 32.418 -33.482 -19.934 1.00 34.06 320 ARG A N 1
ATOM 2539 C CA . ARG A 1 320 ? 33.832 -33.542 -20.302 1.00 34.06 320 ARG A CA 1
ATOM 2540 C C . ARG A 1 320 ? 34.451 -34.752 -19.613 1.00 34.06 320 ARG A C 1
ATOM 2542 O O . ARG A 1 320 ? 34.493 -34.793 -18.385 1.00 34.06 320 ARG A O 1
ATOM 2549 N N . PHE A 1 321 ? 34.916 -35.719 -20.393 1.00 56.06 321 PHE A N 1
ATOM 2550 C CA . PHE A 1 321 ? 35.730 -36.820 -19.884 1.00 56.06 321 PHE A CA 1
ATOM 2551 C C . PHE A 1 321 ? 37.202 -36.392 -19.798 1.00 56.06 321 PHE A C 1
ATOM 2553 O O . PHE A 1 321 ? 37.625 -35.422 -20.436 1.00 56.06 321 PHE A O 1
ATOM 2560 N N . ALA A 1 322 ? 37.980 -37.091 -18.968 1.00 41.97 322 ALA A N 1
ATOM 2561 C CA . ALA A 1 322 ? 39.387 -36.777 -18.699 1.00 41.97 322 ALA A CA 1
ATOM 2562 C C . ALA A 1 322 ? 40.301 -36.884 -19.941 1.00 41.97 322 ALA A C 1
ATOM 2564 O O . ALA A 1 322 ? 41.426 -36.398 -19.915 1.00 41.97 322 ALA A O 1
ATOM 2565 N N . ASP A 1 323 ? 39.814 -37.467 -21.036 1.00 45.12 323 ASP A N 1
ATOM 2566 C CA . ASP A 1 323 ? 40.524 -37.695 -22.297 1.00 45.12 323 ASP A CA 1
ATOM 2567 C C . ASP A 1 323 ? 40.147 -36.705 -23.420 1.00 45.12 323 ASP A C 1
ATOM 2569 O O . ASP A 1 323 ? 40.544 -36.881 -24.568 1.00 45.12 323 ASP A O 1
ATOM 2573 N N . SER A 1 324 ? 39.443 -35.613 -23.099 1.00 44.81 324 SER A N 1
ATOM 2574 C CA . SER A 1 324 ? 39.105 -34.525 -24.038 1.00 44.81 324 SER A CA 1
ATOM 2575 C C . SER A 1 324 ? 38.185 -34.902 -25.211 1.00 44.81 324 SER A C 1
ATOM 2577 O O . SER A 1 324 ? 38.102 -34.143 -26.179 1.00 44.81 324 SER A O 1
ATOM 2579 N N . GLN A 1 325 ? 37.440 -36.008 -25.127 1.00 42.91 325 GLN A N 1
ATOM 2580 C CA . GLN A 1 325 ? 36.382 -36.312 -26.096 1.00 42.91 325 GLN A CA 1
ATOM 2581 C C . GLN A 1 325 ? 35.054 -35.623 -25.738 1.00 42.91 325 GLN A C 1
ATOM 2583 O O . GLN A 1 325 ? 34.709 -35.463 -24.564 1.00 42.91 325 GLN A O 1
ATOM 2588 N N . PHE A 1 326 ? 34.296 -35.226 -26.765 1.00 35.66 326 PHE A N 1
ATOM 2589 C CA . PHE A 1 326 ? 32.968 -34.621 -26.636 1.00 35.66 326 PHE A CA 1
ATOM 2590 C C . PHE A 1 326 ? 31.919 -35.538 -27.262 1.00 35.66 326 PHE A C 1
ATOM 2592 O O . PHE A 1 326 ? 32.058 -35.934 -28.417 1.00 35.66 326 PHE A O 1
ATOM 2599 N N . ILE A 1 327 ? 30.848 -35.829 -26.524 1.00 39.28 327 ILE A N 1
ATOM 2600 C CA . ILE A 1 327 ? 29.664 -36.507 -27.059 1.00 39.28 327 ILE A CA 1
ATOM 2601 C C . ILE A 1 327 ? 28.460 -35.594 -26.832 1.00 39.28 327 ILE A C 1
ATOM 2603 O O . ILE A 1 327 ? 28.146 -35.234 -25.696 1.00 39.28 327 ILE A O 1
ATOM 2607 N N . GLU A 1 328 ? 27.787 -35.215 -27.916 1.00 33.09 328 GLU A N 1
ATOM 2608 C CA . GLU A 1 328 ? 26.487 -34.545 -27.867 1.00 33.09 328 GLU A CA 1
ATOM 2609 C C . GLU A 1 328 ? 25.392 -35.616 -27.880 1.00 33.09 328 GLU A C 1
ATOM 2611 O O . GLU A 1 328 ? 25.351 -36.461 -28.772 1.00 33.09 328 GLU A O 1
ATOM 2616 N N . THR A 1 329 ? 24.512 -35.617 -26.876 1.00 40.62 329 THR A N 1
ATOM 2617 C CA . THR A 1 329 ? 23.374 -36.549 -26.826 1.00 40.62 329 THR A CA 1
ATOM 2618 C C . THR A 1 329 ? 22.066 -35.782 -26.651 1.00 40.62 329 THR A C 1
ATOM 2620 O O . THR A 1 329 ? 22.017 -34.773 -25.948 1.00 40.62 329 THR A O 1
ATOM 2623 N N . SER A 1 330 ? 21.009 -36.246 -27.324 1.00 29.84 330 SER A N 1
ATOM 2624 C CA . SER A 1 330 ? 19.685 -35.608 -27.390 1.00 29.84 330 SER A CA 1
ATOM 2625 C C . SER A 1 330 ? 18.588 -36.362 -26.620 1.00 29.84 330 SER A C 1
ATOM 2627 O O . SER A 1 330 ? 17.406 -36.092 -26.821 1.00 29.84 330 SER A O 1
ATOM 2629 N N . SER A 1 331 ? 18.939 -37.289 -25.722 1.00 35.81 331 SER A N 1
ATOM 2630 C CA . SER A 1 331 ? 17.967 -38.084 -24.953 1.00 35.81 331 SER A CA 1
ATOM 2631 C C . SER A 1 331 ? 18.040 -37.821 -23.445 1.00 35.81 331 SER A C 1
ATOM 2633 O O . SER A 1 331 ? 19.120 -37.674 -22.877 1.00 35.81 331 SER A O 1
ATOM 2635 N N . SER A 1 332 ? 16.878 -37.800 -22.785 1.00 29.53 332 SER A N 1
ATOM 2636 C CA . SER A 1 332 ? 16.733 -37.630 -21.336 1.00 29.53 332 SER A CA 1
ATOM 2637 C C . SER A 1 332 ? 17.259 -38.849 -20.572 1.00 29.53 332 SER A C 1
ATOM 2639 O O . SER A 1 332 ? 16.736 -39.949 -20.748 1.00 29.53 332 SER A O 1
ATOM 2641 N N . TRP A 1 333 ? 18.236 -38.657 -19.686 1.00 34.53 333 TRP A N 1
ATOM 2642 C CA . TRP A 1 333 ? 18.666 -39.688 -18.739 1.00 34.53 333 TRP A CA 1
ATOM 2643 C C . TRP A 1 333 ? 18.108 -39.390 -17.348 1.00 34.53 333 TRP A C 1
ATOM 2645 O O . TRP A 1 333 ? 18.278 -38.289 -16.822 1.00 34.53 333 TRP A O 1
ATOM 2655 N N . THR A 1 334 ? 17.475 -40.384 -16.736 1.00 27.44 334 THR A N 1
ATOM 2656 C CA . THR A 1 334 ? 17.169 -40.420 -15.304 1.00 27.44 334 THR A CA 1
ATOM 2657 C C . THR A 1 334 ? 18.401 -40.915 -14.549 1.00 27.44 334 THR A C 1
ATOM 2659 O O . THR A 1 334 ? 18.858 -42.037 -14.748 1.00 27.44 334 THR A O 1
ATOM 2662 N N . VAL A 1 335 ? 18.955 -40.074 -13.674 1.00 26.14 335 VAL A N 1
ATOM 2663 C CA . VAL A 1 335 ? 20.037 -40.461 -12.759 1.00 26.14 335 VAL A CA 1
ATOM 2664 C C . VAL A 1 335 ? 19.419 -41.192 -11.569 1.00 26.14 335 VAL A C 1
ATOM 2666 O O . VAL A 1 335 ? 18.797 -40.570 -10.713 1.00 26.14 335 VAL A O 1
ATOM 2669 N N . THR A 1 336 ? 19.596 -42.509 -11.493 1.00 25.03 336 THR A N 1
ATOM 2670 C CA . THR A 1 336 ? 19.405 -43.272 -10.253 1.00 25.03 336 THR A CA 1
ATOM 2671 C C . THR A 1 336 ? 20.748 -43.409 -9.551 1.00 25.03 336 THR A C 1
ATOM 2673 O O . THR A 1 336 ? 21.623 -44.143 -10.007 1.00 25.03 336 THR A O 1
ATOM 2676 N N . THR A 1 337 ? 20.923 -42.717 -8.428 1.00 29.97 337 THR A N 1
ATOM 2677 C CA . THR A 1 337 ? 22.023 -42.991 -7.500 1.00 29.97 337 THR A CA 1
ATOM 2678 C C . THR A 1 337 ? 21.705 -44.267 -6.724 1.00 29.97 337 THR A C 1
ATOM 2680 O O . THR A 1 337 ? 20.915 -44.237 -5.783 1.00 29.97 337 THR A O 1
ATOM 2683 N N . SER A 1 338 ? 22.305 -45.389 -7.125 1.00 28.17 338 SER A N 1
ATOM 2684 C CA . SER A 1 338 ? 22.325 -46.616 -6.325 1.00 28.17 338 SER A CA 1
ATOM 2685 C C . SER A 1 338 ? 23.603 -46.650 -5.491 1.00 28.17 338 SER A C 1
ATOM 2687 O O . SER A 1 338 ? 24.709 -46.753 -6.022 1.00 28.17 338 SER A O 1
ATOM 2689 N N . GLY A 1 339 ? 23.445 -46.507 -4.176 1.00 35.72 339 GLY A N 1
ATOM 2690 C CA . GLY A 1 339 ? 24.487 -46.797 -3.206 1.00 35.72 339 GLY A CA 1
ATOM 2691 C C . GLY A 1 339 ? 24.457 -48.275 -2.828 1.00 35.72 339 GLY A C 1
ATOM 2692 O O . GLY A 1 339 ? 23.453 -48.761 -2.320 1.00 35.72 339 GLY A O 1
ATOM 2693 N N . SER A 1 340 ? 25.578 -48.955 -3.053 1.00 35.50 340 SER A N 1
ATOM 2694 C CA . SER A 1 340 ? 26.179 -50.009 -2.218 1.00 35.50 340 SER A CA 1
ATOM 2695 C C . SER A 1 340 ? 26.795 -51.119 -3.065 1.00 35.50 340 SER A C 1
ATOM 2697 O O . SER A 1 340 ? 26.163 -51.744 -3.910 1.00 35.50 340 SER A O 1
ATOM 2699 N N . GLY A 1 341 ? 28.077 -51.359 -2.807 1.00 33.47 341 GLY A N 1
ATOM 2700 C CA . GLY A 1 341 ? 28.731 -52.597 -3.178 1.00 33.47 341 GLY A CA 1
ATOM 2701 C C . GLY A 1 341 ? 28.395 -53.667 -2.147 1.00 33.47 341 GLY A C 1
ATOM 2702 O O . GLY A 1 341 ? 28.646 -53.466 -0.961 1.00 33.47 341 GLY A O 1
ATOM 2703 N N . ARG A 1 342 ? 27.884 -54.808 -2.606 1.00 27.30 342 ARG A N 1
ATOM 2704 C CA . ARG A 1 342 ? 28.458 -56.136 -2.347 1.00 27.30 342 ARG A CA 1
ATOM 2705 C C . ARG A 1 342 ? 27.711 -57.197 -3.151 1.00 27.30 342 ARG A C 1
ATOM 2707 O O . ARG A 1 342 ? 26.498 -57.166 -3.295 1.00 27.30 342 ARG A O 1
ATOM 2714 N N . VAL A 1 343 ? 28.526 -58.101 -3.671 1.00 28.75 343 VAL A N 1
ATOM 2715 C CA . VAL A 1 343 ? 28.231 -59.285 -4.473 1.00 28.75 343 VAL A CA 1
ATOM 2716 C C . VAL A 1 343 ? 27.317 -60.253 -3.725 1.00 28.75 343 VAL A C 1
ATOM 2718 O O . VAL A 1 343 ? 27.662 -60.632 -2.609 1.00 28.75 343 VAL A O 1
ATOM 2721 N N . LEU A 1 344 ? 26.238 -60.695 -4.377 1.00 24.95 344 LEU A N 1
ATOM 2722 C CA . LEU A 1 344 ? 25.662 -62.040 -4.270 1.00 24.95 344 LEU A CA 1
ATOM 2723 C C . LEU A 1 344 ? 24.995 -62.395 -5.612 1.00 24.95 344 LEU A C 1
ATOM 2725 O O . LEU A 1 344 ? 24.178 -61.626 -6.119 1.00 24.95 344 LEU A O 1
ATOM 2729 N N . ASP A 1 345 ? 25.378 -63.543 -6.170 1.00 25.03 345 ASP A N 1
ATOM 2730 C CA . ASP A 1 345 ? 24.659 -64.259 -7.229 1.00 25.03 345 ASP A CA 1
ATOM 2731 C C . ASP A 1 345 ? 23.226 -64.590 -6.779 1.00 25.03 345 ASP A C 1
ATOM 2733 O O . ASP A 1 345 ? 23.043 -65.006 -5.634 1.00 25.03 345 ASP A O 1
ATOM 2737 N N . LEU A 1 346 ? 22.234 -64.480 -7.674 1.00 24.67 346 LEU A N 1
ATOM 2738 C CA . LEU A 1 346 ? 21.453 -65.640 -8.134 1.00 24.67 346 LEU A CA 1
ATOM 2739 C C . LEU A 1 346 ? 20.460 -65.297 -9.263 1.00 24.67 346 LEU A C 1
ATOM 2741 O O . LEU A 1 346 ? 20.131 -64.144 -9.525 1.00 24.67 346 LEU A O 1
ATOM 2745 N N . GLU A 1 347 ? 20.033 -66.379 -9.908 1.00 2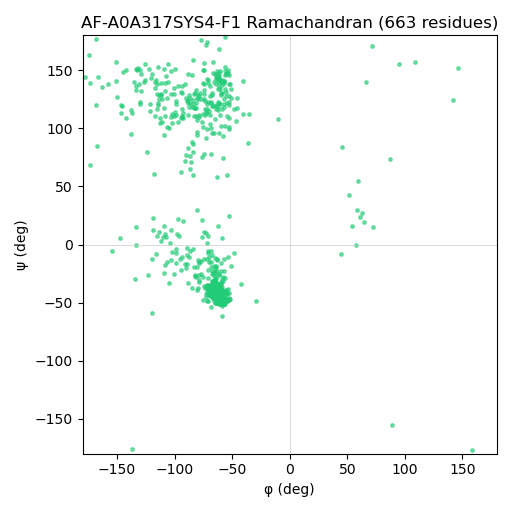5.48 347 GLU A N 1
ATOM 2746 C CA . GLU A 1 347 ? 19.306 -66.567 -11.161 1.00 25.48 347 GLU A CA 1
ATOM 2747 C C . GLU A 1 347 ? 17.896 -65.969 -11.286 1.00 25.48 347 GLU A C 1
ATOM 2749 O O . GLU A 1 347 ? 17.239 -65.540 -10.340 1.00 25.48 347 GLU A O 1
ATOM 2754 N N . ALA A 1 348 ? 17.446 -65.999 -12.541 1.00 31.17 348 ALA A N 1
ATOM 2755 C CA . ALA A 1 348 ? 16.121 -65.663 -13.018 1.00 31.17 348 ALA A CA 1
ATOM 2756 C C . ALA A 1 348 ? 15.061 -66.701 -12.625 1.00 31.17 348 ALA A C 1
ATOM 2758 O O . ALA A 1 348 ? 15.274 -67.895 -12.805 1.00 31.17 348 ALA A O 1
ATOM 2759 N N . GLU A 1 349 ? 13.862 -66.232 -12.274 1.00 26.39 349 GLU A N 1
ATOM 2760 C CA . GLU A 1 349 ? 12.634 -66.991 -12.512 1.00 26.39 349 GLU A CA 1
ATOM 2761 C C . GLU A 1 349 ? 11.424 -66.068 -12.715 1.00 26.39 349 GLU A C 1
ATOM 2763 O O . GLU A 1 349 ? 11.287 -65.007 -12.101 1.00 26.39 349 GLU A O 1
ATOM 2768 N N . LEU A 1 350 ? 10.572 -66.475 -13.658 1.00 35.75 350 LEU A N 1
ATOM 2769 C CA . LEU A 1 350 ? 9.282 -65.877 -13.980 1.00 35.75 350 LEU A CA 1
ATOM 2770 C C . LEU A 1 350 ? 8.306 -66.018 -12.804 1.00 35.75 350 LEU A C 1
ATOM 2772 O O . LEU A 1 350 ? 8.217 -67.093 -12.233 1.00 35.75 350 LEU A O 1
ATOM 2776 N N . GLU A 1 351 ? 7.417 -65.038 -12.608 1.00 28.80 351 GLU A N 1
ATOM 2777 C CA . GLU A 1 351 ? 5.977 -65.327 -12.671 1.00 28.80 351 GLU A CA 1
ATOM 2778 C C . GLU A 1 351 ? 5.090 -64.074 -12.745 1.00 28.80 351 GLU A C 1
ATOM 2780 O O . GLU A 1 351 ? 5.322 -63.017 -12.164 1.00 28.80 351 GLU A O 1
ATOM 2785 N N . THR A 1 352 ? 4.023 -64.245 -13.515 1.00 34.53 352 THR A N 1
ATOM 2786 C CA . THR A 1 352 ? 2.899 -63.348 -13.770 1.00 34.53 352 THR A CA 1
ATOM 2787 C C . THR A 1 352 ? 2.015 -63.097 -12.545 1.00 34.53 352 THR A C 1
ATOM 2789 O O . THR A 1 352 ? 1.696 -64.047 -11.837 1.00 34.53 352 THR A O 1
ATOM 2792 N N . LYS A 1 353 ? 1.421 -61.895 -12.431 1.00 28.91 353 LYS A N 1
ATOM 2793 C CA . LYS A 1 353 ? -0.028 -61.735 -12.152 1.00 28.91 353 LYS A CA 1
ATOM 2794 C C . LYS A 1 353 ? -0.535 -60.298 -12.338 1.00 28.91 353 LYS A C 1
ATOM 2796 O O . LYS A 1 353 ? -0.122 -59.361 -11.666 1.00 28.91 353 LYS A O 1
ATOM 2801 N N . ARG A 1 354 ? -1.500 -60.170 -13.255 1.00 31.67 354 ARG A N 1
ATOM 2802 C CA . ARG A 1 354 ? -2.450 -59.055 -13.403 1.00 31.67 354 ARG A CA 1
ATOM 2803 C C . ARG A 1 354 ? -3.481 -59.100 -12.273 1.00 31.67 354 ARG A C 1
ATOM 2805 O O . ARG A 1 354 ? -4.026 -60.169 -12.016 1.00 31.67 354 ARG A O 1
ATOM 2812 N N . LEU A 1 355 ? -3.892 -57.938 -11.767 1.00 27.48 355 LEU A N 1
ATOM 2813 C CA . LEU A 1 355 ? -5.224 -57.746 -11.187 1.00 27.48 355 LEU A CA 1
ATOM 2814 C C . LEU A 1 355 ? -5.876 -56.502 -11.799 1.00 27.48 355 LEU A C 1
ATOM 2816 O O . LEU A 1 355 ? -5.323 -55.407 -11.790 1.00 27.48 355 LEU A O 1
ATOM 2820 N N . LYS A 1 356 ? -7.051 -56.729 -12.386 1.00 26.55 356 LYS A N 1
ATOM 2821 C CA . LYS A 1 356 ? -7.940 -55.758 -13.019 1.00 26.55 356 LYS A CA 1
ATOM 2822 C C . LYS A 1 356 ? -9.260 -55.875 -12.262 1.00 26.55 356 LYS A C 1
ATOM 2824 O O . LYS A 1 356 ? -9.882 -56.933 -12.308 1.00 26.55 356 LYS A O 1
ATOM 2829 N N . THR A 1 357 ? -9.661 -54.827 -11.552 1.00 25.23 357 THR A N 1
ATOM 2830 C CA . THR A 1 357 ? -10.899 -54.815 -10.763 1.00 25.23 357 THR A CA 1
ATOM 2831 C C . THR A 1 357 ? -11.963 -54.030 -11.520 1.00 25.23 357 THR A C 1
ATOM 2833 O O . THR A 1 357 ? -11.846 -52.821 -11.698 1.00 25.23 357 THR A O 1
ATOM 2836 N N . THR A 1 358 ? -13.005 -54.721 -11.975 1.00 25.88 358 THR A N 1
ATOM 2837 C CA . THR A 1 358 ? -14.273 -54.133 -12.425 1.00 25.88 358 THR A CA 1
ATOM 2838 C C . THR A 1 358 ? -15.360 -54.554 -11.450 1.00 25.88 358 THR A C 1
ATOM 2840 O O . THR A 1 358 ? -15.549 -55.751 -11.240 1.00 25.88 358 THR A O 1
ATOM 2843 N N . SER A 1 359 ? -16.088 -53.589 -10.890 1.00 26.97 359 SER A N 1
ATOM 2844 C CA . SER A 1 359 ? -17.288 -53.826 -10.086 1.00 26.97 359 SER A CA 1
ATOM 2845 C C . SER A 1 359 ? -18.502 -53.244 -10.806 1.00 26.97 359 SER A C 1
ATOM 2847 O O . SER A 1 359 ? -18.543 -52.062 -11.141 1.00 26.97 359 SER A O 1
ATOM 2849 N N . ARG A 1 360 ? -19.461 -54.129 -11.080 1.00 29.73 360 ARG A N 1
ATOM 2850 C CA . ARG A 1 360 ? -20.812 -53.874 -11.587 1.00 29.73 360 ARG A CA 1
ATOM 2851 C C . ARG A 1 360 ? -21.732 -53.767 -10.373 1.00 29.73 360 ARG A C 1
ATOM 2853 O O . ARG A 1 360 ? -21.708 -54.673 -9.548 1.00 29.73 360 ARG A O 1
ATOM 2860 N N . PHE A 1 361 ? -22.633 -52.788 -10.346 1.00 30.59 361 PHE A N 1
ATOM 2861 C CA . PHE A 1 361 ? -23.925 -52.977 -9.689 1.00 30.59 361 PHE A CA 1
ATOM 2862 C C . PHE A 1 361 ? -25.066 -52.445 -10.551 1.00 30.59 361 PHE A C 1
ATOM 2864 O O . PHE A 1 361 ? -24.962 -51.438 -11.242 1.00 30.59 361 PHE A O 1
ATOM 2871 N N . ASN A 1 362 ? -26.123 -53.240 -10.521 1.00 32.16 362 ASN A N 1
ATOM 2872 C CA . ASN A 1 362 ? -27.323 -53.256 -11.335 1.00 32.16 362 ASN A CA 1
ATOM 2873 C C . ASN A 1 362 ? -28.487 -52.748 -10.468 1.00 32.16 362 ASN A C 1
ATOM 2875 O O . ASN A 1 362 ? -28.514 -53.099 -9.288 1.00 32.16 362 ASN A O 1
ATOM 2879 N N . ARG A 1 363 ? -29.460 -52.009 -11.020 1.00 30.28 363 ARG A N 1
ATOM 2880 C CA . ARG A 1 363 ? -30.838 -51.947 -10.488 1.00 30.28 363 ARG A CA 1
ATOM 2881 C C . ARG A 1 363 ? -31.840 -51.504 -11.565 1.00 30.28 363 ARG A C 1
ATOM 2883 O O . ARG A 1 363 ? -31.556 -50.633 -12.378 1.00 30.28 363 ARG A O 1
ATOM 2890 N N . GLN A 1 364 ? -32.976 -52.198 -11.542 1.00 37.91 364 GLN A N 1
ATOM 2891 C CA . GLN A 1 364 ? -34.114 -52.203 -12.467 1.00 37.91 364 GLN A CA 1
ATOM 2892 C C . GLN A 1 364 ? -35.024 -50.954 -12.410 1.00 37.91 364 GLN A C 1
ATOM 2894 O O . GLN A 1 364 ? -34.907 -50.166 -11.471 1.00 37.91 364 GLN A O 1
ATOM 2899 N N . PRO A 1 365 ? -35.978 -50.830 -13.364 1.00 50.72 365 PRO A N 1
ATOM 2900 C CA . PRO A 1 365 ? -36.976 -49.762 -13.444 1.00 50.72 365 PRO A CA 1
ATOM 2901 C C . PRO A 1 365 ? -38.389 -50.184 -12.976 1.00 50.72 365 PRO A C 1
ATOM 2903 O O . PRO A 1 365 ? -38.799 -51.324 -13.178 1.00 50.72 365 PRO A O 1
ATOM 2906 N N . ALA A 1 366 ? -39.143 -49.232 -12.418 1.00 34.59 366 ALA A N 1
ATOM 2907 C CA . ALA A 1 366 ? -40.614 -49.132 -12.323 1.00 34.59 366 ALA A CA 1
ATOM 2908 C C . ALA A 1 366 ? -40.905 -47.788 -11.619 1.00 34.59 366 ALA A C 1
ATOM 2910 O O . ALA A 1 366 ? -40.136 -47.406 -10.746 1.00 34.59 366 ALA A O 1
ATOM 2911 N N . GLY A 1 367 ? -41.923 -46.982 -11.890 1.00 31.59 367 GLY A N 1
ATOM 2912 C CA . GLY A 1 367 ? -43.063 -47.008 -12.789 1.00 31.59 367 GLY A CA 1
ATOM 2913 C C . GLY A 1 367 ? -43.675 -45.595 -12.783 1.00 31.59 367 GLY A C 1
ATOM 2914 O O . GLY A 1 367 ? -43.192 -44.695 -12.096 1.00 31.59 367 GLY A O 1
ATOM 2915 N N . SER A 1 368 ? -44.697 -45.419 -13.606 1.00 37.19 368 SER A N 1
ATOM 2916 C CA . SER A 1 368 ? -45.495 -44.213 -13.822 1.00 37.19 368 SER A CA 1
ATOM 2917 C C . SER A 1 368 ? -46.114 -43.618 -12.553 1.00 37.19 368 SER A C 1
ATOM 2919 O O . SER A 1 368 ? -46.570 -44.370 -11.703 1.00 37.19 368 SER A O 1
ATOM 2921 N N . ASP 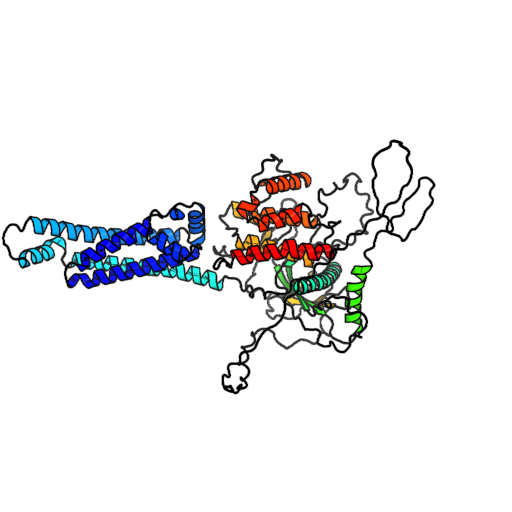A 1 369 ? -46.255 -42.290 -12.509 1.00 30.95 369 ASP A N 1
ATOM 2922 C CA . ASP A 1 369 ? -47.582 -41.672 -12.392 1.00 30.95 369 ASP A CA 1
ATOM 2923 C C . ASP A 1 369 ? -47.553 -40.189 -12.775 1.00 30.95 369 ASP A C 1
ATOM 2925 O O . ASP A 1 369 ? -46.636 -39.435 -12.444 1.00 30.95 369 ASP A O 1
ATOM 2929 N N . GLY A 1 370 ? -48.558 -39.808 -13.561 1.00 35.75 370 GLY A N 1
ATOM 2930 C CA . GLY A 1 370 ? -48.745 -38.470 -14.093 1.00 35.75 370 GLY A CA 1
ATOM 2931 C C . GLY A 1 370 ? -49.537 -37.574 -13.148 1.00 35.75 370 GLY A C 1
ATOM 2932 O O . GLY A 1 370 ? -50.486 -38.004 -12.500 1.00 35.75 370 GLY A O 1
ATOM 2933 N N . ALA A 1 371 ? -49.199 -36.288 -13.155 1.00 32.44 371 ALA A N 1
ATOM 2934 C CA . ALA A 1 371 ? -50.079 -35.232 -12.685 1.00 32.44 371 ALA A CA 1
ATOM 2935 C C . ALA A 1 371 ? -50.010 -34.058 -13.665 1.00 32.44 371 ALA A C 1
ATOM 2937 O O . ALA A 1 371 ? -48.984 -33.404 -13.846 1.00 32.44 371 ALA A O 1
ATOM 2938 N N . ILE A 1 372 ? -51.141 -33.851 -14.330 1.00 38.97 372 ILE A N 1
ATOM 2939 C CA . ILE A 1 372 ? -51.465 -32.739 -15.213 1.00 38.97 372 ILE A CA 1
ATOM 2940 C C . ILE A 1 372 ? -51.566 -31.474 -14.354 1.00 38.97 372 ILE A C 1
ATOM 2942 O O . ILE A 1 372 ? -52.436 -31.403 -13.489 1.00 38.97 372 ILE A O 1
ATOM 2946 N N . ILE A 1 373 ? -50.735 -30.461 -14.615 1.00 36.25 373 ILE A N 1
ATOM 2947 C CA . ILE A 1 373 ? -51.016 -29.082 -14.192 1.00 36.25 373 ILE A CA 1
ATOM 2948 C C . ILE A 1 373 ? -50.839 -28.145 -15.388 1.00 36.25 373 ILE A C 1
ATOM 2950 O O . ILE A 1 373 ? -49.797 -28.061 -16.031 1.00 36.25 373 ILE A O 1
ATOM 2954 N N . THR A 1 374 ? -51.945 -27.469 -15.663 1.00 33.41 374 THR A N 1
ATOM 2955 C CA . THR A 1 374 ? -52.238 -26.466 -16.682 1.00 33.41 374 THR A CA 1
ATOM 2956 C C . THR A 1 374 ? -51.170 -25.383 -16.826 1.00 33.41 374 THR A C 1
ATOM 2958 O O . THR A 1 374 ? -50.836 -24.682 -15.869 1.00 33.41 374 THR A O 1
ATOM 2961 N N . GLY A 1 375 ? -50.697 -25.206 -18.062 1.00 31.05 375 GLY A N 1
ATOM 2962 C CA . GLY A 1 375 ? -49.798 -24.132 -18.460 1.00 31.05 375 GLY A CA 1
ATOM 2963 C C . GLY A 1 375 ? -50.468 -22.761 -18.397 1.00 31.05 375 GLY A C 1
ATOM 2964 O O . GLY A 1 375 ? -51.528 -22.537 -18.978 1.00 31.05 375 GLY A O 1
ATOM 2965 N N . LYS A 1 376 ? -49.806 -21.826 -17.714 1.00 32.38 376 LYS A N 1
ATOM 2966 C CA . LYS A 1 376 ? -50.099 -20.395 -17.761 1.00 32.38 376 LYS A CA 1
ATOM 2967 C C . LYS A 1 376 ? -48.978 -19.740 -18.566 1.00 32.38 376 LYS A C 1
ATOM 2969 O O . LYS A 1 376 ? -47.872 -19.572 -18.057 1.00 32.38 376 LYS A O 1
ATOM 2974 N N . GLN A 1 377 ? -49.249 -19.438 -19.836 1.00 34.06 377 GLN A N 1
ATOM 2975 C CA . GLN A 1 377 ? -48.357 -18.635 -20.673 1.00 34.06 377 GLN A CA 1
ATOM 2976 C C . GLN A 1 377 ? -48.123 -17.287 -19.984 1.00 34.06 377 GLN A C 1
ATOM 2978 O O . GLN A 1 377 ? -49.063 -16.531 -19.740 1.00 34.06 377 GLN A O 1
ATOM 2983 N N . ARG A 1 378 ? -46.863 -17.004 -19.644 1.00 31.42 378 ARG A N 1
ATOM 2984 C CA . ARG A 1 378 ? -46.403 -15.661 -19.303 1.00 31.42 378 ARG A CA 1
ATOM 2985 C C . ARG A 1 378 ? -45.696 -15.108 -20.529 1.00 31.42 378 ARG A C 1
ATOM 2987 O O . ARG A 1 378 ? -44.647 -15.594 -20.933 1.00 31.42 378 ARG A O 1
ATOM 2994 N N . GLU A 1 379 ? -46.359 -14.132 -21.116 1.00 31.80 379 GLU A N 1
ATOM 2995 C CA . GLU A 1 379 ? -45.909 -13.273 -22.193 1.00 31.80 379 GLU A CA 1
ATOM 2996 C C . GLU A 1 379 ? -44.646 -12.523 -21.741 1.00 31.80 379 GLU A C 1
ATOM 2998 O O . GLU A 1 379 ? -44.659 -11.781 -20.756 1.00 31.80 379 GLU A O 1
ATOM 3003 N N . THR A 1 380 ? -43.523 -12.782 -22.410 1.00 30.45 380 THR A N 1
ATOM 3004 C CA . THR A 1 380 ? -42.236 -12.148 -22.115 1.00 30.45 380 THR A CA 1
ATOM 3005 C C . THR A 1 380 ? -42.217 -10.767 -22.760 1.00 30.45 380 THR A C 1
ATOM 3007 O O . THR A 1 380 ? -41.891 -10.619 -23.937 1.00 30.45 380 THR A O 1
ATOM 3010 N N . THR A 1 381 ? -42.594 -9.742 -21.997 1.00 31.16 381 THR A N 1
ATOM 3011 C CA . THR A 1 381 ? -42.440 -8.343 -22.404 1.00 31.16 381 THR A CA 1
ATOM 3012 C C . THR A 1 381 ? -40.951 -8.023 -22.556 1.00 31.16 381 THR A C 1
ATOM 3014 O O . THR A 1 381 ? -40.172 -8.150 -21.610 1.00 31.16 381 THR A O 1
ATOM 3017 N N . ILE A 1 382 ? -40.556 -7.621 -23.764 1.00 35.84 382 ILE A N 1
ATOM 3018 C CA . ILE A 1 382 ? -39.218 -7.131 -24.103 1.00 35.84 382 ILE A CA 1
ATOM 3019 C C . ILE A 1 382 ? -38.944 -5.879 -23.261 1.00 35.84 382 ILE A C 1
ATOM 3021 O O . ILE A 1 382 ? -39.586 -4.846 -23.445 1.00 35.84 382 ILE A O 1
ATOM 3025 N N . ALA A 1 383 ? -38.012 -5.984 -22.314 1.00 34.44 383 ALA A N 1
ATOM 3026 C CA . ALA A 1 383 ? -37.573 -4.863 -21.498 1.00 34.44 383 ALA A CA 1
ATOM 3027 C C . ALA A 1 383 ? -36.691 -3.916 -22.325 1.00 34.44 383 ALA A C 1
ATOM 3029 O O . ALA A 1 383 ? -35.670 -4.311 -22.890 1.00 34.44 383 ALA A O 1
ATOM 3030 N N . THR A 1 384 ? -37.106 -2.655 -22.375 1.00 41.47 384 THR A N 1
ATOM 3031 C CA . THR A 1 384 ? -36.364 -1.506 -22.897 1.00 41.47 384 THR A CA 1
ATOM 3032 C C . THR A 1 384 ? -34.973 -1.424 -22.248 1.00 41.47 384 THR A C 1
ATOM 3034 O O . THR A 1 384 ? -34.870 -1.618 -21.033 1.00 41.47 384 THR A O 1
ATOM 3037 N N . PRO A 1 385 ? -33.896 -1.130 -23.003 1.00 38.81 385 PRO A N 1
ATOM 3038 C CA . PRO A 1 385 ? -32.557 -1.016 -22.432 1.00 38.81 385 PRO A CA 1
ATOM 3039 C C . PRO A 1 385 ? -32.502 0.101 -21.373 1.00 38.81 385 PRO A C 1
ATOM 3041 O O . PRO A 1 385 ? -33.119 1.154 -21.566 1.00 38.81 385 PRO A O 1
ATOM 3044 N N . PRO A 1 386 ? -31.769 -0.101 -20.263 1.00 36.91 386 PRO A N 1
ATOM 3045 C CA . PRO A 1 386 ? -31.659 0.894 -19.206 1.00 36.91 386 PRO A CA 1
ATOM 3046 C C . PRO A 1 386 ? -30.989 2.181 -19.721 1.00 36.91 386 PRO A C 1
ATOM 3048 O O . PRO A 1 386 ? -30.144 2.123 -20.623 1.00 36.91 386 PRO A O 1
ATOM 3051 N N . PRO A 1 387 ? -31.347 3.350 -19.157 1.00 35.59 387 PRO A N 1
ATOM 3052 C CA . PRO A 1 387 ? -30.757 4.624 -19.541 1.00 35.59 387 PRO A CA 1
ATOM 3053 C C . PRO A 1 387 ? -29.245 4.592 -19.302 1.00 35.59 387 PRO A C 1
ATOM 3055 O O . PRO A 1 387 ? -28.774 4.187 -18.239 1.00 35.59 387 PRO A O 1
ATOM 3058 N N . LYS A 1 388 ? -28.487 5.004 -20.324 1.00 34.22 388 LYS A N 1
ATOM 3059 C CA . LYS A 1 388 ? -27.026 5.116 -20.279 1.00 34.22 388 LYS A CA 1
ATOM 3060 C C . LYS A 1 388 ? -26.627 5.967 -19.071 1.00 34.22 388 LYS A C 1
ATOM 3062 O O . LYS A 1 388 ? -27.067 7.109 -18.952 1.00 34.22 388 LYS A O 1
ATOM 3067 N N . PHE A 1 389 ? -25.807 5.399 -18.189 1.00 31.12 389 PHE A N 1
ATOM 3068 C CA . PHE A 1 389 ? -25.170 6.142 -17.106 1.00 31.12 389 PHE A CA 1
ATOM 3069 C C . PHE A 1 389 ? -24.387 7.341 -17.679 1.00 31.12 389 PHE A C 1
ATOM 3071 O O . PHE A 1 389 ? -23.849 7.228 -18.784 1.00 31.12 389 PHE A O 1
ATOM 3078 N N . PRO A 1 390 ? -24.307 8.473 -16.955 1.00 31.94 390 PRO A N 1
ATOM 3079 C CA . PRO A 1 390 ? -23.512 9.612 -17.390 1.00 31.94 390 PRO A CA 1
ATOM 3080 C C . PRO A 1 390 ? -22.039 9.196 -17.497 1.00 31.94 390 PRO A C 1
ATOM 3082 O O . PRO A 1 390 ? -21.456 8.710 -16.528 1.00 31.94 390 PRO A O 1
ATOM 3085 N N . GLU A 1 391 ? -21.459 9.353 -18.688 1.00 34.62 391 GLU A N 1
ATOM 3086 C CA . GLU A 1 391 ? -20.030 9.153 -18.935 1.00 34.62 391 GLU A CA 1
ATOM 3087 C C . GLU A 1 391 ? -19.209 10.132 -18.074 1.00 34.62 391 GLU A C 1
ATOM 3089 O O . GLU A 1 391 ? -19.528 11.318 -17.984 1.00 34.62 391 GLU A O 1
ATOM 3094 N N . ASP A 1 392 ? -18.163 9.612 -17.427 1.00 33.59 392 ASP A N 1
ATOM 3095 C CA . ASP A 1 392 ? -17.235 10.349 -16.562 1.00 33.59 392 ASP A CA 1
ATOM 3096 C C . ASP A 1 392 ? -16.594 11.522 -17.344 1.00 33.59 392 ASP A C 1
ATOM 3098 O O . ASP A 1 392 ? -15.978 11.299 -18.396 1.00 33.59 392 ASP A O 1
ATOM 3102 N N . PRO A 1 393 ? -16.740 12.785 -16.906 1.00 43.47 393 PRO A N 1
ATOM 3103 C CA . PRO A 1 393 ? -16.312 13.931 -17.691 1.00 43.47 393 PRO A CA 1
ATOM 3104 C C . PRO A 1 393 ? -14.822 14.189 -17.469 1.00 43.47 393 PRO A C 1
ATOM 3106 O O . PRO A 1 393 ? -14.495 14.979 -16.594 1.00 43.47 393 PRO A O 1
ATOM 3109 N N . THR A 1 394 ? -13.890 13.558 -18.202 1.00 44.53 394 THR A N 1
ATOM 3110 C CA . THR A 1 394 ? -12.490 14.065 -18.301 1.00 44.53 394 THR A CA 1
ATOM 3111 C C . THR A 1 394 ? -11.585 13.323 -19.301 1.00 44.53 394 THR A C 1
ATOM 3113 O O . THR A 1 394 ? -10.598 12.715 -18.911 1.00 44.53 394 THR A O 1
ATOM 3116 N N . ILE A 1 395 ? -11.819 13.433 -20.616 1.00 48.72 395 ILE A N 1
ATOM 3117 C CA . ILE A 1 395 ? -10.713 13.429 -21.603 1.00 48.72 395 ILE A CA 1
ATOM 3118 C C . ILE A 1 395 ? -11.093 14.370 -22.763 1.00 48.72 395 ILE A C 1
ATOM 3120 O O . ILE A 1 395 ? -12.087 14.106 -23.444 1.00 48.72 395 ILE A O 1
ATOM 3124 N N . PRO A 1 396 ? -10.332 15.446 -23.039 1.00 45.00 396 PRO A N 1
ATOM 3125 C CA . PRO A 1 396 ? -10.511 16.237 -24.254 1.00 45.00 396 PRO A CA 1
ATOM 3126 C C . PRO A 1 396 ? -10.243 15.353 -25.481 1.00 45.00 396 PRO A C 1
ATOM 3128 O O . PRO A 1 396 ? -9.127 14.881 -25.685 1.00 45.00 396 PRO A O 1
ATOM 3131 N N . LYS A 1 397 ? -11.267 15.120 -26.312 1.00 49.09 397 LYS A N 1
ATOM 3132 C CA . LYS A 1 397 ? -11.182 14.333 -27.562 1.00 49.09 397 LYS A CA 1
ATOM 3133 C C . LYS A 1 397 ? -10.412 15.036 -28.696 1.00 49.09 397 LYS A C 1
ATOM 3135 O O . LYS A 1 397 ? -10.375 14.534 -29.814 1.00 49.09 397 LYS A O 1
ATOM 3140 N N . THR A 1 398 ? -9.769 16.171 -28.441 1.00 43.34 398 THR A N 1
ATOM 3141 C CA . THR A 1 398 ? -8.913 16.869 -29.409 1.00 43.34 398 THR A CA 1
ATOM 3142 C C . THR A 1 398 ? -7.493 16.306 -29.368 1.00 43.34 398 THR A C 1
ATOM 3144 O O . THR A 1 398 ? -6.561 16.938 -28.875 1.00 43.34 398 THR A O 1
ATOM 3147 N N . SER A 1 399 ? -7.320 15.080 -29.870 1.00 51.25 399 SER A N 1
ATOM 3148 C CA . SER A 1 399 ? -5.998 14.483 -30.060 1.00 51.25 399 SER A CA 1
ATOM 3149 C C . SER A 1 399 ? -5.260 15.201 -31.193 1.00 51.25 399 SER A C 1
ATOM 3151 O O . SER A 1 399 ? -5.670 15.122 -32.352 1.00 51.25 399 SER A O 1
ATOM 3153 N N . ILE A 1 400 ? -4.158 15.878 -30.868 1.00 58.97 400 ILE A N 1
ATOM 3154 C CA . ILE A 1 400 ? -3.162 16.325 -31.852 1.00 58.97 400 ILE A CA 1
ATOM 3155 C C . ILE A 1 400 ? -2.778 15.112 -32.723 1.00 58.97 400 ILE A C 1
ATOM 3157 O O . ILE A 1 400 ? -2.531 14.039 -32.161 1.00 58.97 400 ILE A O 1
ATOM 3161 N N . PRO A 1 401 ? -2.713 15.237 -34.064 1.00 67.94 401 PRO A N 1
ATOM 3162 C CA . PRO A 1 401 ? -2.314 14.134 -34.926 1.00 67.94 401 PRO A CA 1
ATOM 3163 C C . PRO A 1 401 ? -0.940 13.597 -34.494 1.00 67.94 401 PRO A C 1
ATOM 3165 O O . PRO A 1 401 ? 0.011 14.380 -34.392 1.00 67.94 401 PRO A O 1
ATOM 3168 N N . PRO A 1 402 ? -0.797 12.281 -34.262 1.00 62.00 402 PRO A N 1
ATOM 3169 C CA . PRO A 1 402 ? 0.407 11.695 -33.667 1.00 62.00 402 PRO A CA 1
ATOM 3170 C C . PRO A 1 402 ? 1.696 11.932 -34.474 1.00 62.00 402 PRO A C 1
ATOM 3172 O O . PRO A 1 402 ? 2.790 11.805 -33.936 1.00 62.00 402 PRO A O 1
ATOM 3175 N N . GLN A 1 403 ? 1.585 12.331 -35.743 1.00 67.88 403 GLN A N 1
ATOM 3176 C CA . GLN A 1 403 ? 2.705 12.587 -36.653 1.00 67.88 403 GLN A CA 1
ATOM 3177 C C . GLN A 1 403 ? 3.506 13.865 -36.336 1.00 67.88 403 GLN A C 1
ATOM 3179 O O . GLN A 1 403 ? 4.582 14.050 -36.893 1.00 67.88 403 GLN A O 1
ATOM 3184 N N . ARG A 1 404 ? 3.014 14.757 -35.461 1.00 80.94 404 ARG A N 1
ATOM 3185 C CA . ARG A 1 404 ? 3.682 16.040 -35.143 1.00 80.94 404 ARG A CA 1
ATOM 3186 C C . ARG A 1 404 ? 4.312 16.101 -33.751 1.00 80.94 404 ARG A C 1
ATOM 3188 O O . ARG A 1 404 ? 4.721 17.172 -33.308 1.00 80.94 404 ARG A O 1
ATOM 3195 N N . VAL A 1 405 ? 4.364 14.980 -33.039 1.00 89.69 405 VAL A N 1
ATOM 3196 C CA . VAL A 1 405 ? 4.863 14.942 -31.662 1.00 89.69 405 VAL A CA 1
ATOM 3197 C C . VAL A 1 405 ? 6.396 14.901 -31.678 1.00 89.69 405 VAL A C 1
ATOM 3199 O O . VAL A 1 405 ? 6.982 13.992 -32.262 1.00 89.69 405 VAL A O 1
ATOM 3202 N N . ALA A 1 406 ? 7.045 15.882 -31.044 1.00 93.94 406 ALA A N 1
ATOM 3203 C CA . ALA A 1 406 ? 8.504 15.961 -30.981 1.00 93.94 406 ALA A CA 1
ATOM 3204 C C . ALA A 1 406 ? 9.108 14.739 -30.268 1.00 93.94 406 ALA A C 1
ATOM 3206 O O . ALA A 1 406 ? 8.587 14.284 -29.245 1.00 93.94 406 ALA A O 1
ATOM 3207 N N . GLU A 1 407 ? 10.215 14.225 -30.800 1.00 95.44 407 GLU A N 1
ATOM 3208 C CA . GLU A 1 407 ? 10.977 13.155 -30.160 1.00 95.44 407 GLU A CA 1
ATOM 3209 C C . GLU A 1 407 ? 11.776 13.701 -28.971 1.00 95.44 407 GLU A C 1
ATOM 3211 O O . GLU A 1 407 ? 12.334 14.797 -29.029 1.00 95.44 407 GLU A O 1
ATOM 3216 N N . ILE A 1 408 ? 11.803 12.939 -27.881 1.00 95.00 408 ILE A N 1
ATOM 3217 C CA . ILE A 1 408 ? 12.504 13.266 -26.644 1.00 95.00 408 ILE A CA 1
ATOM 3218 C C . ILE A 1 408 ? 13.607 12.227 -26.449 1.00 95.00 408 ILE A C 1
ATOM 3220 O O . ILE A 1 408 ? 13.338 11.042 -26.248 1.00 95.00 408 ILE A O 1
ATOM 3224 N N . ASP A 1 409 ? 14.847 12.699 -26.474 1.00 93.06 409 ASP A N 1
ATOM 3225 C CA . ASP A 1 409 ? 16.088 11.950 -26.253 1.00 93.06 409 ASP A CA 1
ATOM 3226 C C . ASP A 1 409 ? 16.734 12.258 -24.884 1.00 93.06 409 ASP A C 1
ATOM 3228 O O . ASP A 1 409 ? 17.595 11.518 -24.397 1.00 93.06 409 ASP A O 1
ATOM 3232 N N . SER A 1 410 ? 16.295 13.339 -24.231 1.00 92.81 410 SER A N 1
ATOM 3233 C CA . SER A 1 410 ? 16.767 13.772 -22.919 1.00 92.81 410 SER A CA 1
ATOM 3234 C C . SER A 1 410 ? 15.622 14.236 -22.022 1.00 92.81 410 SER A C 1
ATOM 3236 O O . SER A 1 410 ? 14.992 15.270 -22.260 1.00 92.81 410 SER A O 1
ATOM 3238 N N . LEU A 1 411 ? 15.395 13.519 -20.915 1.00 91.19 411 LEU A N 1
ATOM 3239 C CA . LEU A 1 411 ? 14.453 13.969 -19.883 1.00 91.19 411 LEU A CA 1
ATOM 3240 C C . LEU A 1 411 ? 14.926 15.258 -19.214 1.00 91.19 411 LEU A C 1
ATOM 3242 O O . LEU A 1 411 ? 14.103 16.071 -18.813 1.00 91.19 411 LEU A O 1
ATOM 3246 N N . CYS A 1 412 ? 16.239 15.470 -19.117 1.00 91.38 412 CYS A N 1
ATOM 3247 C CA . CYS A 1 412 ? 16.786 16.697 -18.553 1.00 91.38 412 CYS A CA 1
ATOM 3248 C C . CYS A 1 412 ? 16.369 17.921 -19.372 1.00 91.38 412 CYS A C 1
ATOM 3250 O O . CYS A 1 412 ? 15.838 18.882 -18.817 1.00 91.38 412 CYS A O 1
ATOM 3252 N N . PHE A 1 413 ? 16.561 17.857 -20.691 1.00 92.44 413 PHE A N 1
ATOM 3253 C CA . PHE A 1 413 ? 16.163 18.932 -21.594 1.00 92.44 413 PHE A CA 1
ATOM 3254 C C . PHE A 1 413 ? 14.649 19.157 -21.565 1.00 92.44 413 PHE A C 1
ATOM 3256 O O . PHE A 1 413 ? 14.194 20.299 -21.515 1.00 92.44 413 PHE A O 1
ATOM 3263 N N . LEU A 1 414 ? 13.867 18.072 -21.508 1.00 92.94 414 LEU A N 1
ATOM 3264 C CA . LEU A 1 414 ? 12.423 18.169 -21.331 1.00 92.94 414 LEU A CA 1
ATOM 3265 C C . LEU A 1 414 ? 12.066 18.928 -20.045 1.00 92.94 414 LEU A C 1
ATOM 3267 O O . LEU A 1 414 ? 11.308 19.891 -20.106 1.00 92.94 414 LEU A O 1
ATOM 3271 N N . MET A 1 415 ? 12.634 18.540 -18.899 1.00 91.62 415 MET A N 1
ATOM 3272 C CA . MET A 1 415 ? 12.352 19.188 -17.612 1.00 91.62 415 MET A CA 1
ATOM 3273 C C . MET A 1 415 ? 12.763 20.666 -17.593 1.00 91.62 415 MET A C 1
ATOM 3275 O O . MET A 1 415 ? 12.073 21.468 -16.974 1.00 91.62 415 MET A O 1
ATOM 3279 N N . GLN A 1 416 ? 13.840 21.052 -18.289 1.00 89.75 416 GLN A N 1
ATOM 3280 C CA . GLN A 1 416 ? 14.249 22.459 -18.414 1.00 89.75 416 GLN A CA 1
ATOM 3281 C C . GLN A 1 416 ? 13.247 23.303 -19.214 1.00 89.75 416 GLN A C 1
ATOM 3283 O O . GLN A 1 416 ? 13.095 24.491 -18.943 1.00 89.75 416 GLN A O 1
ATOM 3288 N N . ARG A 1 417 ? 12.561 22.699 -20.193 1.00 90.19 417 ARG A N 1
ATOM 3289 C CA . ARG A 1 417 ? 11.572 23.381 -21.043 1.00 90.19 417 ARG A CA 1
ATOM 3290 C C . ARG A 1 417 ? 10.188 23.486 -20.413 1.00 90.19 417 ARG A C 1
ATOM 3292 O O . ARG A 1 417 ? 9.388 24.304 -20.863 1.00 90.19 417 ARG A O 1
ATOM 3299 N N . LEU A 1 418 ? 9.882 22.663 -19.412 1.00 88.12 418 LEU A N 1
ATOM 3300 C CA . LEU A 1 418 ? 8.595 22.702 -18.726 1.00 88.12 418 LEU A CA 1
ATOM 3301 C C . LEU A 1 418 ? 8.517 23.938 -17.827 1.00 88.12 418 LEU A C 1
ATOM 3303 O O . LEU A 1 418 ? 8.898 23.908 -16.659 1.00 88.12 418 LEU A O 1
ATOM 3307 N N . ALA A 1 419 ? 7.986 25.032 -18.375 1.00 76.12 419 ALA A N 1
ATOM 3308 C CA . ALA A 1 419 ? 7.613 26.191 -17.580 1.00 76.12 419 ALA A CA 1
ATOM 3309 C C . ALA A 1 419 ? 6.508 25.811 -16.565 1.00 76.12 419 ALA A C 1
ATOM 3311 O O . ALA A 1 419 ? 5.623 24.994 -16.870 1.00 76.12 419 ALA A O 1
ATOM 3312 N N . PRO A 1 420 ? 6.521 26.394 -15.355 1.00 71.50 420 PRO A N 1
ATOM 3313 C CA . PRO A 1 420 ? 5.538 26.083 -14.321 1.00 71.50 420 PRO A CA 1
ATOM 3314 C C . PRO A 1 420 ? 4.098 26.500 -14.679 1.00 71.50 420 PRO A C 1
ATOM 3316 O O . PRO A 1 420 ? 3.175 25.942 -14.096 1.00 71.50 420 PRO A O 1
ATOM 3319 N N . GLU A 1 421 ? 3.894 27.402 -15.644 1.00 70.56 421 GLU A N 1
ATOM 3320 C CA . GLU A 1 421 ? 2.628 28.141 -15.809 1.00 70.56 421 GLU A CA 1
ATOM 3321 C C . GLU A 1 421 ? 1.562 27.478 -16.700 1.00 70.56 421 GLU A C 1
ATOM 3323 O O . GLU A 1 421 ? 0.387 27.815 -16.580 1.00 70.56 421 GLU A O 1
ATOM 3328 N N . ASN A 1 422 ? 1.909 26.495 -17.537 1.00 67.12 422 ASN A N 1
ATOM 3329 C CA . ASN A 1 422 ? 0.917 25.856 -18.412 1.00 67.12 422 ASN A CA 1
ATOM 3330 C C . ASN A 1 422 ? 0.226 24.677 -17.715 1.00 67.12 422 ASN A C 1
ATOM 3332 O O . ASN A 1 422 ? 0.838 23.634 -17.466 1.00 67.12 422 ASN A O 1
ATOM 3336 N N . SER A 1 423 ? -1.061 24.863 -17.420 1.00 67.38 423 SER A N 1
ATOM 3337 C CA . SER A 1 423 ? -1.930 23.941 -16.679 1.00 67.38 423 SER A CA 1
ATOM 3338 C C . SER A 1 423 ? -2.612 22.873 -17.542 1.00 67.38 423 SER A C 1
ATOM 3340 O O . SER A 1 423 ? -3.272 21.992 -17.000 1.00 67.38 423 SER A O 1
ATOM 3342 N N . GLU A 1 424 ? -2.472 22.906 -18.866 1.00 79.81 424 GLU A N 1
ATOM 3343 C CA . GLU A 1 424 ? -3.176 21.957 -19.731 1.00 79.81 424 GLU A CA 1
ATOM 3344 C C . GLU A 1 424 ? -2.468 20.596 -19.808 1.00 79.81 424 GLU A C 1
ATOM 3346 O O . GLU A 1 424 ? -1.258 20.517 -20.051 1.00 79.81 424 GLU A O 1
ATOM 3351 N N . ASN A 1 425 ? -3.242 19.513 -19.658 1.00 80.06 425 ASN A N 1
ATOM 3352 C CA . ASN A 1 425 ? -2.816 18.126 -19.879 1.00 80.06 425 ASN A CA 1
ATOM 3353 C C . ASN A 1 425 ? -2.550 17.881 -21.375 1.00 80.06 425 ASN A C 1
ATOM 3355 O O . ASN A 1 425 ? -3.373 17.297 -22.079 1.00 80.06 425 ASN A O 1
ATOM 3359 N N . HIS A 1 426 ? -1.403 18.338 -21.874 1.00 87.81 426 HIS A N 1
ATOM 3360 C CA . HIS A 1 426 ? -0.974 18.131 -23.256 1.00 87.81 426 HIS A CA 1
ATOM 3361 C C . HIS A 1 426 ? 0.144 17.084 -23.353 1.00 87.81 426 HIS A C 1
ATOM 3363 O O . HIS A 1 426 ? 0.886 16.825 -22.399 1.00 87.81 426 HIS A O 1
ATOM 3369 N N . CYS A 1 427 ? 0.252 16.457 -24.527 1.00 92.56 427 CYS A N 1
ATOM 3370 C CA . CYS A 1 427 ? 1.367 15.571 -24.844 1.00 92.56 427 CYS A CA 1
ATOM 3371 C C . CYS A 1 427 ? 2.647 16.407 -24.965 1.00 92.56 427 CYS A C 1
ATOM 3373 O O . CYS A 1 427 ? 2.714 17.340 -25.762 1.00 92.56 427 CYS A O 1
ATOM 3375 N N . LEU A 1 428 ? 3.650 16.066 -24.162 1.00 93.44 428 LEU A N 1
ATOM 3376 C CA . LEU A 1 428 ? 4.939 16.749 -24.104 1.00 93.44 428 LEU A CA 1
ATOM 3377 C C . LEU A 1 428 ? 5.896 16.288 -25.208 1.00 93.44 428 LEU A C 1
ATOM 3379 O O . LEU A 1 428 ? 6.793 17.030 -25.603 1.00 93.44 428 LEU A O 1
ATOM 3383 N N . GLY A 1 429 ? 5.723 15.058 -25.688 1.00 94.81 429 GLY A N 1
ATOM 3384 C CA . GLY A 1 429 ? 6.554 14.470 -26.729 1.00 94.81 429 GLY A CA 1
ATOM 3385 C C . GLY A 1 429 ? 6.514 12.944 -26.719 1.00 94.81 429 GLY A C 1
ATOM 3386 O O . GLY A 1 429 ? 5.807 12.323 -25.921 1.00 94.81 429 GLY A O 1
ATOM 3387 N N . ARG A 1 430 ? 7.301 12.336 -27.607 1.00 95.62 430 ARG A N 1
ATOM 3388 C CA . ARG A 1 430 ? 7.443 10.886 -27.769 1.00 95.62 430 ARG A CA 1
ATOM 3389 C C . ARG A 1 430 ? 8.855 10.464 -27.377 1.00 95.62 430 ARG A C 1
ATOM 3391 O O . ARG A 1 430 ? 9.813 11.018 -27.899 1.00 95.62 430 ARG A O 1
ATOM 3398 N N . ILE A 1 431 ? 9.006 9.468 -26.509 1.00 95.38 431 ILE A N 1
ATOM 3399 C CA . ILE A 1 431 ? 10.319 8.880 -26.211 1.00 95.38 431 ILE A CA 1
ATOM 3400 C C . ILE A 1 431 ? 10.791 8.112 -27.439 1.00 95.38 431 ILE A C 1
ATOM 3402 O O . ILE A 1 431 ? 10.015 7.362 -28.040 1.00 95.38 431 ILE A O 1
ATOM 3406 N N . LYS A 1 432 ? 12.068 8.270 -27.788 1.00 92.50 432 LYS A N 1
ATOM 3407 C CA . LYS A 1 432 ? 12.718 7.428 -28.788 1.00 92.50 432 LYS A CA 1
ATOM 3408 C C . LYS A 1 432 ? 12.665 5.965 -28.343 1.00 92.50 432 LYS A C 1
ATOM 3410 O O . LYS A 1 432 ? 13.404 5.551 -27.454 1.00 92.50 432 LYS A O 1
ATOM 3415 N N . SER A 1 433 ? 11.743 5.204 -28.923 1.00 86.56 433 SER A N 1
ATOM 3416 C CA . SER A 1 433 ? 11.526 3.813 -28.538 1.00 86.56 433 SER A CA 1
ATOM 3417 C C . SER A 1 433 ? 12.649 2.925 -29.067 1.00 86.56 433 SER A C 1
ATOM 3419 O O . SER A 1 433 ? 13.066 3.067 -30.218 1.00 86.56 433 SER A O 1
ATOM 3421 N N . CYS A 1 434 ? 13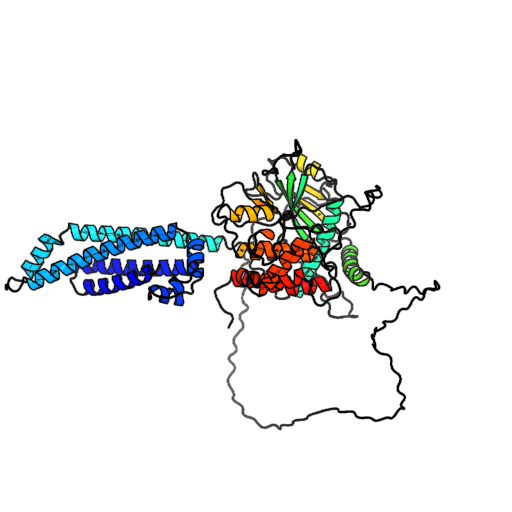.118 1.981 -28.252 1.00 86.75 434 CYS A N 1
ATOM 3422 C CA . CYS A 1 434 ? 13.991 0.907 -28.731 1.00 86.75 434 CYS A CA 1
ATOM 3423 C C . CYS A 1 434 ? 13.222 -0.151 -29.545 1.00 86.75 434 CYS A C 1
ATOM 3425 O O . CYS A 1 434 ? 13.837 -0.993 -30.197 1.00 86.75 434 CYS A O 1
ATOM 3427 N N . ASP A 1 435 ? 11.884 -0.124 -29.499 1.00 86.44 435 ASP A N 1
ATOM 3428 C CA . ASP A 1 435 ? 11.007 -1.005 -30.265 1.00 86.44 435 ASP A CA 1
ATOM 3429 C C . ASP A 1 435 ? 10.159 -0.213 -31.270 1.00 86.44 435 ASP A C 1
ATOM 3431 O O . ASP A 1 435 ? 9.590 0.829 -30.961 1.00 86.44 435 ASP A O 1
ATOM 3435 N N . THR A 1 436 ? 10.019 -0.754 -32.475 1.00 85.19 436 THR A N 1
ATOM 3436 C CA . THR A 1 436 ? 9.178 -0.182 -33.542 1.00 85.19 436 THR A CA 1
ATOM 3437 C C . THR A 1 436 ? 7.693 -0.474 -33.343 1.00 85.19 436 THR A C 1
ATOM 3439 O O . THR A 1 436 ? 6.858 0.136 -33.992 1.00 85.19 436 THR A O 1
ATOM 3442 N N . VAL A 1 437 ? 7.346 -1.423 -32.468 1.00 89.75 437 VAL A N 1
ATOM 3443 C CA . VAL A 1 437 ? 5.956 -1.871 -32.279 1.00 89.75 437 VAL A CA 1
ATOM 3444 C C . VAL A 1 437 ? 5.166 -0.944 -31.348 1.00 89.75 437 VAL A C 1
ATOM 3446 O O . VAL A 1 437 ? 3.936 -0.869 -31.430 1.00 89.75 437 VAL A O 1
ATOM 3449 N N . ARG A 1 438 ? 5.856 -0.257 -30.434 1.00 91.00 438 ARG A N 1
ATOM 3450 C CA . ARG A 1 438 ? 5.234 0.574 -29.401 1.00 91.00 438 ARG A CA 1
ATOM 3451 C C . ARG A 1 438 ? 5.798 1.979 -29.418 1.00 91.00 438 ARG A C 1
ATOM 3453 O O . ARG A 1 438 ? 7.008 2.178 -29.512 1.00 91.00 438 ARG A O 1
ATOM 3460 N N . ARG A 1 439 ? 4.901 2.942 -29.226 1.00 93.50 439 ARG A N 1
ATOM 3461 C CA . ARG A 1 439 ? 5.246 4.341 -28.984 1.00 93.50 439 ARG A CA 1
ATOM 3462 C C . ARG A 1 439 ? 5.020 4.683 -27.519 1.00 93.50 439 ARG A C 1
ATOM 3464 O O . ARG A 1 439 ? 4.021 4.287 -26.921 1.00 93.50 439 ARG A O 1
ATOM 3471 N N . HIS A 1 440 ? 5.938 5.456 -26.958 1.00 95.56 440 HIS A N 1
ATOM 3472 C CA . HIS A 1 440 ? 5.871 5.921 -25.580 1.00 95.56 440 HIS A CA 1
ATOM 3473 C C . HIS A 1 440 ? 5.667 7.437 -25.583 1.00 95.56 440 HIS A C 1
ATOM 3475 O O . HIS A 1 440 ? 6.564 8.188 -25.961 1.00 95.56 440 HIS A O 1
ATOM 3481 N N . LEU A 1 441 ? 4.474 7.889 -25.208 1.00 95.25 441 LEU A N 1
ATOM 3482 C CA . LEU A 1 441 ? 4.080 9.296 -25.194 1.00 95.25 441 LEU A CA 1
ATOM 3483 C C . LEU A 1 441 ? 4.157 9.838 -23.768 1.00 95.25 441 LEU A C 1
ATOM 3485 O O . LEU A 1 441 ? 3.608 9.234 -22.848 1.00 95.25 441 LEU A O 1
ATOM 3489 N N . ILE A 1 442 ? 4.824 10.976 -23.585 1.00 95.19 442 ILE A N 1
ATOM 3490 C CA . ILE A 1 442 ? 4.932 11.649 -22.290 1.00 95.19 442 ILE A CA 1
ATOM 3491 C C . ILE A 1 442 ? 3.822 12.693 -22.189 1.00 95.19 442 ILE A C 1
ATOM 3493 O O . ILE A 1 442 ? 3.662 13.529 -23.075 1.00 95.19 442 ILE A O 1
ATOM 3497 N N . TYR A 1 443 ? 3.097 12.680 -21.080 1.00 93.81 443 TYR A N 1
ATOM 3498 C CA . TYR A 1 443 ? 2.110 13.681 -20.700 1.00 93.81 443 TYR A CA 1
ATOM 3499 C C . TYR A 1 443 ? 2.521 14.312 -19.378 1.00 93.81 443 TYR A C 1
ATOM 3501 O O . TYR A 1 443 ? 3.077 13.642 -18.503 1.00 93.81 443 TYR A O 1
ATOM 3509 N N . ARG A 1 444 ? 2.218 15.599 -19.214 1.00 90.56 444 ARG A N 1
ATOM 3510 C CA . ARG A 1 444 ? 2.263 16.221 -17.893 1.00 90.56 444 ARG A CA 1
ATOM 3511 C C . ARG A 1 444 ? 1.090 15.670 -17.088 1.00 90.56 444 ARG A C 1
ATOM 3513 O O . ARG A 1 444 ? -0.047 15.757 -17.539 1.00 90.56 444 ARG A O 1
ATOM 3520 N N . ASP A 1 445 ? 1.375 15.071 -15.938 1.00 87.31 445 ASP A N 1
ATOM 3521 C CA . ASP A 1 445 ? 0.335 14.737 -14.967 1.00 87.31 445 ASP A CA 1
ATOM 3522 C C . ASP A 1 445 ? 0.132 16.004 -14.150 1.00 87.31 445 ASP A C 1
ATOM 3524 O O . ASP A 1 445 ? 1.098 16.490 -13.565 1.00 87.31 445 ASP A O 1
ATOM 3528 N N . GLN A 1 446 ? -1.055 16.600 -14.156 1.00 74.19 446 GLN A N 1
ATOM 3529 C CA . GLN A 1 446 ? -1.318 17.767 -13.325 1.00 74.19 446 GLN A CA 1
ATOM 3530 C C . GLN A 1 446 ? -1.511 17.276 -11.884 1.00 74.19 446 GLN A C 1
ATOM 3532 O O . GLN A 1 446 ? -2.548 16.677 -11.591 1.00 74.19 446 GLN A O 1
ATOM 3537 N N . PRO A 1 447 ? -0.546 17.461 -10.958 1.00 61.44 447 PRO A N 1
ATOM 3538 C CA . PRO A 1 447 ? -0.835 17.126 -9.581 1.00 61.44 447 PRO A CA 1
ATOM 3539 C C . PRO A 1 447 ? -1.749 18.225 -9.047 1.00 61.44 447 PRO A C 1
ATOM 3541 O O . PRO A 1 447 ? -1.387 19.401 -9.102 1.00 61.44 447 PRO A O 1
ATOM 3544 N N . SER A 1 448 ? -2.911 17.861 -8.508 1.00 56.41 448 SER A N 1
ATOM 3545 C CA . SER A 1 448 ? -3.791 18.842 -7.873 1.00 56.41 448 SER A CA 1
ATOM 3546 C C . SER A 1 448 ? -3.075 19.608 -6.745 1.00 56.41 448 SER A C 1
ATOM 3548 O O . SER A 1 448 ? -3.355 20.787 -6.582 1.00 56.41 448 SER A O 1
ATOM 3550 N N . ASP A 1 449 ? -2.072 19.021 -6.056 1.00 57.41 449 ASP A N 1
ATOM 3551 C CA . ASP A 1 449 ? -1.547 19.607 -4.803 1.00 57.41 449 ASP A CA 1
ATOM 3552 C C . ASP A 1 449 ? -0.039 19.419 -4.489 1.00 57.41 449 ASP A C 1
ATOM 3554 O O . ASP A 1 449 ? 0.426 19.818 -3.419 1.00 57.41 449 ASP A O 1
ATOM 3558 N N . LEU A 1 450 ? 0.791 18.844 -5.371 1.00 61.41 450 LEU A N 1
ATOM 3559 C CA . LEU A 1 450 ? 2.206 18.556 -5.043 1.00 61.41 450 LEU A CA 1
ATOM 3560 C C . LEU A 1 450 ? 3.131 19.767 -5.261 1.00 61.41 450 LEU A C 1
ATOM 3562 O O . LEU A 1 450 ? 4.068 19.701 -6.053 1.00 61.41 450 LEU A O 1
ATOM 3566 N N . ARG A 1 451 ? 2.895 20.886 -4.563 1.00 63.97 451 ARG A N 1
ATOM 3567 C CA . ARG A 1 451 ? 3.736 22.091 -4.728 1.00 63.97 451 ARG A CA 1
ATOM 3568 C C . ARG A 1 451 ? 5.192 21.888 -4.283 1.00 63.97 451 ARG A C 1
ATOM 3570 O O . ARG A 1 451 ? 6.063 22.544 -4.839 1.00 63.97 451 ARG A O 1
ATOM 3577 N N . THR A 1 452 ? 5.473 20.943 -3.380 1.00 71.31 452 THR A N 1
ATOM 3578 C CA . THR A 1 452 ? 6.836 20.532 -2.972 1.00 71.31 452 THR A CA 1
ATOM 3579 C C . THR A 1 452 ? 6.784 19.226 -2.161 1.00 71.31 452 THR A C 1
ATOM 3581 O O . THR A 1 452 ? 6.720 19.268 -0.937 1.00 71.31 452 THR A O 1
ATOM 3584 N N . PRO A 1 453 ? 6.764 18.033 -2.777 1.00 81.38 453 PRO A N 1
ATOM 3585 C CA . PRO A 1 453 ? 6.712 16.798 -2.002 1.00 81.38 453 PRO A CA 1
ATOM 3586 C C . PRO A 1 453 ? 8.039 16.519 -1.276 1.00 81.38 453 PRO A C 1
ATOM 3588 O O . PRO A 1 453 ? 9.124 16.666 -1.843 1.00 81.38 453 PRO A O 1
ATOM 3591 N N . ARG A 1 454 ? 7.950 16.053 -0.025 1.00 88.50 454 ARG A N 1
ATOM 3592 C CA . ARG A 1 454 ? 9.076 15.466 0.710 1.00 88.50 454 ARG A CA 1
ATOM 3593 C C . ARG A 1 454 ? 9.226 14.011 0.274 1.00 88.50 454 ARG A C 1
ATOM 3595 O O . ARG A 1 454 ? 8.317 13.206 0.484 1.00 88.50 454 ARG A O 1
ATOM 3602 N N . ARG A 1 455 ? 10.372 13.672 -0.322 1.00 91.75 455 ARG A N 1
ATOM 3603 C CA . ARG A 1 455 ? 10.732 12.285 -0.651 1.00 91.75 455 ARG A CA 1
ATOM 3604 C C . ARG A 1 455 ? 11.259 11.593 0.604 1.00 91.75 455 ARG A C 1
ATOM 3606 O O . ARG A 1 455 ? 12.209 12.078 1.214 1.00 91.75 455 ARG A O 1
ATOM 3613 N N . MET A 1 456 ? 10.672 10.462 0.975 1.00 93.12 456 MET A N 1
ATOM 3614 C CA . MET A 1 456 ? 11.107 9.644 2.114 1.00 93.12 456 MET A CA 1
ATOM 3615 C C . MET A 1 456 ? 11.238 8.191 1.677 1.00 93.12 456 MET A C 1
ATOM 3617 O O . MET A 1 456 ? 10.382 7.708 0.943 1.00 93.12 456 MET A O 1
ATOM 3621 N N . SER A 1 457 ? 12.288 7.495 2.108 1.00 95.81 457 SER A N 1
ATOM 3622 C CA . SER A 1 457 ? 12.356 6.043 1.920 1.00 95.81 457 SER A CA 1
ATOM 3623 C C . SER A 1 457 ? 11.413 5.330 2.895 1.00 95.81 457 SER A C 1
ATOM 3625 O O . SER A 1 457 ? 11.114 5.868 3.965 1.00 95.81 457 SER A O 1
ATOM 3627 N N . LEU A 1 458 ? 10.981 4.111 2.563 1.00 96.25 458 LEU A N 1
ATOM 3628 C CA . LEU A 1 458 ? 10.237 3.243 3.478 1.00 96.25 458 LEU A CA 1
ATOM 3629 C C . LEU A 1 458 ? 11.030 3.057 4.770 1.00 96.25 458 LEU A C 1
ATOM 3631 O O . LEU A 1 458 ? 10.483 3.183 5.853 1.00 96.25 458 LEU A O 1
ATOM 3635 N N . GLU A 1 459 ? 12.338 2.862 4.651 1.00 95.81 459 GLU A N 1
ATOM 3636 C CA . GLU A 1 459 ? 13.263 2.782 5.778 1.00 95.81 459 GLU A CA 1
ATOM 3637 C C . GLU A 1 459 ? 13.167 3.987 6.734 1.00 95.81 459 GLU A C 1
ATOM 3639 O O . GLU A 1 459 ? 13.034 3.811 7.945 1.00 95.81 459 GLU A O 1
ATOM 3644 N N . THR A 1 460 ? 13.168 5.210 6.188 1.00 94.62 460 THR A N 1
ATOM 3645 C CA . THR A 1 460 ? 13.011 6.445 6.978 1.00 94.62 460 THR A CA 1
ATOM 3646 C C . THR A 1 460 ? 11.633 6.503 7.630 1.00 94.62 460 THR A C 1
ATOM 3648 O O . THR A 1 460 ? 11.511 6.894 8.786 1.00 94.62 460 THR A O 1
ATOM 3651 N N . ILE A 1 461 ? 10.591 6.094 6.901 1.00 93.19 461 ILE A N 1
ATOM 3652 C CA . ILE A 1 461 ? 9.215 6.070 7.403 1.00 93.19 461 ILE A CA 1
ATOM 3653 C C . ILE A 1 461 ? 9.099 5.114 8.593 1.00 93.19 461 ILE A C 1
ATOM 3655 O O . ILE A 1 461 ? 8.567 5.511 9.625 1.00 93.19 461 ILE A O 1
ATOM 3659 N N . LEU A 1 462 ? 9.656 3.903 8.496 1.00 94.25 462 LEU A N 1
ATOM 3660 C CA . LEU A 1 462 ? 9.673 2.915 9.584 1.00 94.25 462 LEU A CA 1
ATOM 3661 C C . LEU A 1 462 ? 10.392 3.443 10.841 1.00 94.25 462 LEU A C 1
ATOM 3663 O O . LEU A 1 462 ? 9.992 3.136 11.967 1.00 94.25 462 LEU A O 1
ATOM 3667 N N . ASP A 1 463 ? 11.436 4.258 10.668 1.00 92.19 463 ASP A N 1
ATOM 3668 C CA . ASP A 1 463 ? 12.121 4.918 11.782 1.00 92.19 463 ASP A CA 1
ATOM 3669 C C . ASP A 1 463 ? 11.300 6.062 12.392 1.00 92.19 463 ASP A C 1
ATOM 3671 O O . ASP A 1 463 ? 11.179 6.129 13.616 1.00 92.19 463 ASP A O 1
ATOM 3675 N N . GLU A 1 464 ? 10.707 6.930 11.565 1.00 90.12 464 GLU A N 1
ATOM 3676 C CA . GLU A 1 464 ? 9.883 8.062 12.016 1.00 90.12 464 GLU A CA 1
ATOM 3677 C C . GLU A 1 464 ? 8.584 7.602 12.701 1.00 90.12 464 GLU A C 1
ATOM 3679 O O . GLU A 1 464 ? 8.178 8.206 13.693 1.00 90.12 464 GLU A O 1
ATOM 3684 N N . ILE A 1 465 ? 7.970 6.503 12.245 1.00 85.69 465 ILE A N 1
ATOM 3685 C CA . ILE A 1 465 ? 6.801 5.862 12.883 1.00 85.69 465 ILE A CA 1
ATOM 3686 C C . ILE A 1 465 ? 7.078 5.519 14.345 1.00 85.69 465 ILE A C 1
ATOM 3688 O O . ILE A 1 465 ? 6.226 5.710 15.207 1.00 85.69 465 ILE A O 1
ATOM 3692 N N . THR A 1 466 ? 8.293 5.059 14.641 1.00 78.38 466 THR A N 1
ATOM 3693 C CA . THR A 1 466 ? 8.672 4.693 16.009 1.00 78.38 466 THR A CA 1
ATOM 3694 C C . THR A 1 466 ? 8.814 5.925 16.918 1.00 78.38 466 THR A C 1
ATOM 3696 O O . THR A 1 466 ? 8.735 5.789 18.135 1.00 78.38 466 THR A O 1
ATOM 3699 N N . LEU A 1 467 ? 9.034 7.117 16.348 1.00 81.06 467 LEU A N 1
ATOM 3700 C CA . LEU A 1 467 ? 9.365 8.342 17.086 1.00 81.06 467 LEU A CA 1
ATOM 3701 C C . LEU A 1 467 ? 8.210 9.346 17.197 1.00 81.06 467 LEU A C 1
ATOM 3703 O O . LEU A 1 467 ? 8.143 10.070 18.185 1.00 81.06 467 LEU A O 1
ATOM 3707 N N . HIS A 1 468 ? 7.340 9.434 16.189 1.00 67.88 468 HIS A N 1
ATOM 3708 C CA . HIS A 1 468 ? 6.398 10.552 16.028 1.00 67.88 468 HIS A CA 1
ATOM 3709 C C . HIS A 1 468 ? 4.920 10.149 16.072 1.00 67.88 468 HIS A C 1
ATOM 3711 O O . HIS A 1 468 ? 4.091 10.854 15.503 1.00 67.88 468 HIS A O 1
ATOM 3717 N N . GLU A 1 469 ? 4.591 9.009 16.689 1.00 63.50 469 GLU A N 1
ATOM 3718 C CA . GLU A 1 469 ? 3.216 8.474 16.768 1.00 63.50 469 GLU A CA 1
ATOM 3719 C C . GLU A 1 469 ? 2.517 8.331 15.399 1.00 63.50 469 GLU A C 1
ATOM 3721 O O . GLU A 1 469 ? 1.301 8.162 15.326 1.00 63.50 469 GLU A O 1
ATOM 3726 N N . LEU A 1 470 ? 3.267 8.371 14.287 1.00 70.81 470 LEU A N 1
ATOM 3727 C CA . LEU A 1 470 ? 2.711 8.093 12.968 1.00 70.81 470 LEU A CA 1
ATOM 3728 C C . LEU A 1 470 ? 2.242 6.641 12.963 1.00 70.81 470 LEU A C 1
ATOM 3730 O O . LEU A 1 470 ? 3.025 5.713 13.145 1.00 70.81 470 LEU A O 1
ATOM 3734 N N . THR A 1 471 ? 0.955 6.441 12.744 1.00 73.06 471 THR A N 1
ATOM 3735 C CA . THR A 1 471 ? 0.325 5.129 12.767 1.00 73.06 471 THR A CA 1
ATOM 3736 C C . THR A 1 471 ? 0.549 4.415 11.440 1.00 73.06 471 THR A C 1
ATOM 3738 O O . THR A 1 471 ? -0.008 4.775 10.404 1.00 73.06 471 THR A O 1
ATOM 3741 N N . PHE A 1 472 ? 1.363 3.356 11.455 1.00 85.62 472 PHE A N 1
ATOM 3742 C CA . PHE A 1 472 ? 1.479 2.457 10.308 1.00 85.62 472 PHE A CA 1
ATOM 3743 C C . PHE A 1 472 ? 0.364 1.415 10.341 1.00 85.62 472 PHE A C 1
ATOM 3745 O O . PHE A 1 472 ? 0.534 0.275 10.791 1.00 85.62 472 PHE A O 1
ATOM 3752 N N . TYR A 1 473 ? -0.816 1.844 9.901 1.00 88.75 473 TYR A N 1
ATOM 3753 C CA . TYR A 1 473 ? -2.010 1.014 9.932 1.00 88.75 473 TYR A CA 1
ATOM 3754 C C . TYR A 1 473 ? -1.800 -0.306 9.192 1.00 88.75 473 TYR A C 1
ATOM 3756 O O . TYR A 1 473 ? -1.088 -0.396 8.189 1.00 88.75 473 TYR A O 1
ATOM 3764 N N . ARG A 1 474 ? -2.445 -1.358 9.697 1.00 90.81 474 ARG A N 1
ATOM 3765 C CA . ARG A 1 474 ? -2.392 -2.689 9.083 1.00 90.81 474 ARG A CA 1
ATOM 3766 C C . ARG A 1 474 ? -2.918 -2.679 7.641 1.00 90.81 474 ARG A C 1
ATOM 3768 O O . ARG A 1 474 ? -2.353 -3.380 6.805 1.00 90.81 474 ARG A O 1
ATOM 3775 N N . ASP A 1 475 ? -3.896 -1.825 7.340 1.00 90.00 475 ASP A N 1
ATOM 3776 C CA . ASP A 1 475 ? -4.370 -1.555 5.977 1.00 90.00 475 ASP A CA 1
ATOM 3777 C C . ASP A 1 475 ? -3.239 -1.086 5.052 1.00 90.00 475 ASP A C 1
ATOM 3779 O O . ASP A 1 475 ? -3.022 -1.673 3.991 1.00 90.00 475 ASP A O 1
ATOM 3783 N N . ASP A 1 476 ? -2.469 -0.076 5.467 1.00 91.38 476 ASP A N 1
ATOM 3784 C CA . ASP A 1 476 ? -1.340 0.436 4.686 1.00 91.38 476 ASP A CA 1
ATOM 3785 C C . ASP A 1 476 ? -0.243 -0.622 4.525 1.00 91.38 476 ASP A C 1
ATOM 3787 O O . ASP A 1 476 ? 0.303 -0.778 3.432 1.00 91.38 476 ASP A O 1
ATOM 3791 N N . ARG A 1 477 ? 0.036 -1.403 5.576 1.00 95.38 477 ARG A N 1
ATOM 3792 C CA . ARG A 1 477 ? 1.004 -2.509 5.527 1.00 95.38 477 ARG A CA 1
ATOM 3793 C C . ARG A 1 477 ? 0.612 -3.560 4.488 1.00 95.38 477 ARG A C 1
ATOM 3795 O O . ARG A 1 477 ? 1.434 -3.936 3.649 1.00 95.38 477 ARG A O 1
ATOM 3802 N N . LEU A 1 478 ? -0.640 -4.020 4.507 1.00 95.75 478 LEU A N 1
ATOM 3803 C CA . LEU A 1 478 ? -1.156 -5.003 3.549 1.00 95.75 478 LEU A CA 1
ATOM 3804 C C . LEU A 1 478 ? -1.218 -4.438 2.129 1.00 95.75 478 LEU A C 1
ATOM 3806 O O . LEU A 1 478 ? -0.822 -5.122 1.184 1.00 95.75 478 LEU A O 1
ATOM 3810 N N . ARG A 1 479 ? -1.652 -3.181 1.981 1.00 93.88 479 ARG A N 1
ATOM 3811 C CA . ARG A 1 479 ? -1.682 -2.478 0.698 1.00 93.88 479 ARG A CA 1
ATOM 3812 C C . ARG A 1 479 ? -0.276 -2.414 0.107 1.00 93.88 479 ARG A C 1
ATOM 3814 O O . ARG A 1 479 ? -0.045 -3.028 -0.927 1.00 93.88 479 ARG A O 1
ATOM 3821 N N . ILE A 1 480 ? 0.684 -1.783 0.779 1.00 95.44 480 ILE A N 1
ATOM 3822 C CA . ILE A 1 480 ? 2.059 -1.635 0.269 1.00 95.44 480 ILE A CA 1
ATOM 3823 C C . ILE A 1 480 ? 2.680 -3.005 -0.052 1.00 95.44 480 ILE A C 1
ATOM 3825 O O . ILE A 1 480 ? 3.300 -3.164 -1.102 1.00 95.44 480 ILE A O 1
ATOM 3829 N N . SER A 1 481 ? 2.458 -4.012 0.801 1.00 97.44 481 SER A N 1
ATOM 3830 C CA . SER A 1 481 ? 2.926 -5.388 0.572 1.00 97.44 481 SER A CA 1
ATOM 3831 C C . SER A 1 481 ? 2.405 -5.978 -0.739 1.00 97.44 481 SER A C 1
ATOM 3833 O O . SER A 1 481 ? 3.162 -6.554 -1.527 1.00 97.44 481 SER A O 1
ATOM 3835 N N . LEU A 1 482 ? 1.105 -5.817 -0.993 1.00 95.81 482 LEU A N 1
ATOM 3836 C CA . LEU A 1 482 ? 0.475 -6.257 -2.229 1.00 95.81 482 LEU A CA 1
ATOM 3837 C C . LEU A 1 482 ? 0.961 -5.429 -3.430 1.00 95.81 482 LEU A C 1
ATOM 3839 O O . LEU A 1 482 ? 1.191 -6.016 -4.489 1.00 95.81 482 LEU A O 1
ATOM 3843 N N . THR A 1 483 ? 1.158 -4.107 -3.280 1.00 95.12 483 THR A N 1
ATOM 3844 C CA . THR A 1 483 ? 1.675 -3.249 -4.364 1.00 95.12 483 THR A CA 1
ATOM 3845 C C . THR A 1 483 ? 3.035 -3.750 -4.795 1.00 95.12 483 THR A C 1
ATOM 3847 O O . THR A 1 483 ? 3.244 -4.006 -5.972 1.00 95.12 483 THR A O 1
ATOM 3850 N N . LEU A 1 484 ? 3.940 -3.942 -3.833 1.00 96.81 484 LEU A N 1
ATOM 3851 C CA . LEU A 1 484 ? 5.306 -4.380 -4.087 1.00 96.81 484 LEU A CA 1
ATOM 3852 C C . LEU A 1 484 ? 5.340 -5.757 -4.737 1.00 96.81 484 LEU A C 1
ATOM 3854 O O . LEU A 1 484 ? 6.077 -5.950 -5.696 1.00 96.81 484 LEU A O 1
ATOM 3858 N N . SER A 1 485 ? 4.515 -6.693 -4.264 1.00 96.50 485 SER A N 1
ATOM 3859 C CA . SER A 1 485 ? 4.480 -8.053 -4.809 1.00 96.50 485 SER A CA 1
ATOM 3860 C C . SER A 1 485 ? 3.987 -8.073 -6.260 1.00 96.50 485 SER A C 1
ATOM 3862 O O . SER A 1 485 ? 4.620 -8.686 -7.117 1.00 96.50 485 SER A O 1
ATOM 3864 N N . LYS A 1 486 ? 2.903 -7.348 -6.572 1.00 94.06 486 LYS A N 1
ATOM 3865 C CA . LYS A 1 486 ? 2.444 -7.177 -7.962 1.00 94.06 486 LYS A CA 1
ATOM 3866 C C . LYS A 1 486 ? 3.472 -6.439 -8.808 1.00 94.06 486 LYS A C 1
ATOM 3868 O O . LYS A 1 486 ? 3.706 -6.812 -9.956 1.00 94.06 486 LYS A O 1
ATOM 3873 N N . SER A 1 487 ? 4.096 -5.417 -8.228 1.00 94.69 487 SER A N 1
ATOM 3874 C CA . SER A 1 487 ? 5.093 -4.626 -8.921 1.00 94.69 487 SER A CA 1
ATOM 3875 C C . SER A 1 487 ? 6.344 -5.396 -9.268 1.00 94.69 487 SER A C 1
ATOM 3877 O O . SER A 1 487 ? 6.831 -5.279 -10.386 1.00 94.69 487 SER A O 1
ATOM 3879 N N . LEU A 1 488 ? 6.814 -6.256 -8.378 1.00 95.44 488 LEU A N 1
ATOM 3880 C CA . LEU A 1 488 ? 7.916 -7.145 -8.688 1.00 95.44 488 LEU A CA 1
ATOM 3881 C C . LEU A 1 488 ? 7.555 -8.082 -9.849 1.00 95.44 488 LEU A C 1
ATOM 3883 O O . LEU A 1 488 ? 8.341 -8.223 -10.780 1.00 95.44 488 LEU A O 1
ATOM 3887 N N . LEU A 1 489 ? 6.340 -8.640 -9.854 1.00 93.25 489 LEU A N 1
ATOM 3888 C CA . LEU A 1 489 ? 5.898 -9.543 -10.916 1.00 93.25 489 LEU A CA 1
ATOM 3889 C C . LEU A 1 489 ? 5.872 -8.868 -12.301 1.00 93.25 489 LEU A C 1
ATOM 3891 O O . LEU A 1 489 ? 6.308 -9.477 -13.276 1.00 93.25 489 LEU A O 1
ATOM 3895 N N . HIS A 1 490 ? 5.408 -7.617 -12.404 1.00 89.81 490 HIS A N 1
ATOM 3896 C CA . HIS A 1 490 ? 5.296 -6.943 -13.704 1.00 89.81 490 HIS A CA 1
ATOM 3897 C C . HIS A 1 490 ? 6.494 -6.054 -14.094 1.00 89.81 490 HIS A C 1
ATOM 3899 O O . HIS A 1 490 ? 6.697 -5.818 -15.275 1.00 89.81 490 HIS A O 1
ATOM 3905 N N . LEU A 1 491 ? 7.309 -5.577 -13.148 1.00 91.94 491 LEU A N 1
ATOM 3906 C CA . LEU A 1 491 ? 8.415 -4.634 -13.400 1.00 91.94 491 LEU A CA 1
ATOM 3907 C C . LEU A 1 491 ? 9.785 -5.204 -13.011 1.00 91.94 491 LEU A C 1
ATOM 3909 O O . LEU A 1 491 ? 10.794 -4.584 -13.340 1.00 91.94 491 LEU A O 1
ATOM 3913 N N . GLY A 1 492 ? 9.813 -6.326 -12.281 1.00 87.25 492 GLY A N 1
ATOM 3914 C CA . GLY A 1 492 ? 11.005 -6.960 -11.708 1.00 87.25 492 GLY A CA 1
ATOM 3915 C C . GLY A 1 492 ? 11.437 -8.269 -12.377 1.00 87.25 492 GLY A C 1
ATOM 3916 O O . GLY A 1 492 ? 12.573 -8.702 -12.224 1.00 87.25 492 GLY A O 1
ATOM 3917 N N . SER A 1 493 ? 10.544 -8.902 -13.135 1.00 84.94 493 SER A N 1
ATOM 3918 C CA . SER A 1 493 ? 10.709 -10.265 -13.658 1.00 84.94 493 SER A CA 1
ATOM 3919 C C . SER A 1 493 ? 11.588 -10.372 -14.915 1.00 84.94 493 SER A C 1
ATOM 3921 O O . SER A 1 493 ? 11.327 -11.205 -15.777 1.00 84.94 493 SER A O 1
ATOM 3923 N N . PHE A 1 494 ? 12.569 -9.501 -15.132 1.00 85.81 494 PHE A N 1
ATOM 3924 C CA . PHE A 1 494 ? 13.473 -9.589 -16.290 1.00 85.81 494 PHE A CA 1
ATOM 3925 C C . PHE A 1 494 ? 14.846 -8.995 -15.966 1.00 85.81 494 PHE A C 1
ATOM 3927 O O . PHE A 1 494 ? 14.974 -8.177 -15.062 1.00 85.81 494 PHE A O 1
ATOM 3934 N N . SER A 1 495 ? 15.894 -9.391 -16.689 1.00 80.56 495 SER A N 1
ATOM 3935 C CA . SER A 1 495 ? 17.235 -8.832 -16.481 1.00 80.56 495 SER A CA 1
ATOM 3936 C C . SER A 1 495 ? 17.246 -7.325 -16.759 1.00 80.56 495 SER A C 1
ATOM 3938 O O . SER A 1 495 ? 16.713 -6.888 -17.777 1.00 80.56 495 SER A O 1
ATOM 3940 N N . ARG A 1 496 ? 17.888 -6.534 -15.885 1.00 83.19 496 ARG A N 1
ATOM 3941 C CA . ARG A 1 496 ? 17.839 -5.054 -15.911 1.00 83.19 496 ARG A CA 1
ATOM 3942 C C . ARG A 1 496 ? 16.408 -4.527 -15.777 1.00 83.19 496 ARG A C 1
ATOM 3944 O O . ARG A 1 496 ? 15.903 -3.803 -16.627 1.00 83.19 496 ARG A O 1
ATOM 3951 N N . SER A 1 497 ? 15.748 -4.960 -14.714 1.00 89.06 497 SER A N 1
ATOM 3952 C CA . SER A 1 497 ? 14.391 -4.552 -14.372 1.00 89.06 497 SER A CA 1
ATOM 3953 C C . SER A 1 497 ? 14.349 -3.148 -13.745 1.00 89.06 497 SER A C 1
ATOM 3955 O O . SER A 1 497 ? 15.386 -2.555 -13.447 1.00 89.06 497 SER A O 1
ATOM 3957 N N . PHE A 1 498 ? 13.151 -2.623 -13.467 1.00 93.62 498 PHE A N 1
ATOM 3958 C CA . PHE A 1 498 ? 13.025 -1.394 -12.666 1.00 93.62 498 PHE A CA 1
ATOM 3959 C C . PHE A 1 498 ? 13.438 -1.590 -11.198 1.00 93.62 498 PHE A C 1
ATOM 3961 O O . PHE A 1 498 ? 13.724 -0.611 -10.509 1.00 93.62 498 PHE A O 1
ATOM 3968 N N . PHE A 1 499 ? 13.472 -2.838 -10.726 1.00 94.12 499 PHE A N 1
ATOM 3969 C CA . PHE A 1 499 ? 14.034 -3.223 -9.440 1.00 94.12 499 PHE A CA 1
ATOM 3970 C C . PHE A 1 499 ? 15.519 -3.556 -9.593 1.00 94.12 499 PHE A C 1
ATOM 3972 O O . PHE A 1 499 ? 15.916 -4.403 -10.398 1.00 94.12 499 PHE A O 1
ATOM 3979 N N . GLN A 1 500 ? 16.340 -2.898 -8.782 1.00 91.50 500 GLN A N 1
ATOM 3980 C CA . GLN A 1 500 ? 17.765 -3.197 -8.674 1.00 91.50 500 GLN A CA 1
ATOM 3981 C C . GLN A 1 500 ? 17.967 -4.579 -8.054 1.00 91.50 500 GLN A C 1
ATOM 3983 O O . GLN A 1 500 ? 17.106 -5.075 -7.327 1.00 91.50 500 GLN A O 1
ATOM 3988 N N . GLU A 1 501 ? 19.110 -5.210 -8.287 1.00 87.44 501 GLU A N 1
ATOM 3989 C CA . GLU A 1 501 ? 19.495 -6.354 -7.462 1.00 87.44 501 GLU A CA 1
ATOM 3990 C C . GLU A 1 501 ? 19.690 -5.900 -6.012 1.00 87.44 501 GLU A C 1
ATOM 3992 O O . GLU A 1 501 ? 20.140 -4.785 -5.759 1.00 87.44 501 GLU A O 1
ATOM 3997 N N . ARG A 1 502 ? 19.330 -6.755 -5.048 1.00 91.62 502 ARG A N 1
ATOM 3998 C CA . ARG A 1 502 ? 19.515 -6.485 -3.609 1.00 91.62 502 ARG A CA 1
ATOM 3999 C C . ARG A 1 502 ? 18.773 -5.249 -3.075 1.00 91.62 502 ARG A C 1
ATOM 4001 O O . ARG A 1 502 ? 19.164 -4.720 -2.037 1.00 91.62 502 ARG A O 1
ATOM 4008 N N . TRP A 1 503 ? 17.695 -4.805 -3.727 1.00 95.38 503 TRP A N 1
ATOM 4009 C CA . TRP A 1 503 ? 16.880 -3.697 -3.214 1.00 95.38 503 TRP A CA 1
ATOM 4010 C C . TRP A 1 503 ? 16.354 -3.969 -1.791 1.00 95.38 503 TRP A C 1
ATOM 4012 O O . TRP A 1 503 ? 16.138 -5.114 -1.384 1.00 95.38 503 TRP A O 1
ATOM 4022 N N . ARG A 1 504 ? 16.166 -2.914 -1.001 1.00 96.31 504 ARG A N 1
ATOM 4023 C CA . ARG A 1 504 ? 15.659 -2.966 0.381 1.00 96.31 504 ARG A CA 1
ATOM 4024 C C . ARG A 1 504 ? 14.629 -1.855 0.607 1.00 96.31 504 ARG A C 1
ATOM 4026 O O . ARG A 1 504 ? 14.321 -1.070 -0.289 1.00 96.31 504 ARG A O 1
ATOM 4033 N N . SER A 1 505 ? 14.128 -1.720 1.835 1.00 96.94 505 SER A N 1
ATOM 4034 C CA . SER A 1 505 ? 13.235 -0.616 2.226 1.00 96.94 505 SER A CA 1
ATOM 4035 C C . SER A 1 505 ? 13.833 0.781 1.996 1.00 96.94 505 SER A C 1
ATOM 4037 O O . SER A 1 505 ? 13.098 1.754 1.830 1.00 96.94 505 SER A O 1
ATOM 4039 N N . ARG A 1 506 ? 15.162 0.916 1.925 1.00 96.25 506 ARG A N 1
ATOM 4040 C CA . ARG A 1 506 ? 15.823 2.186 1.577 1.00 96.25 506 ARG A CA 1
ATOM 4041 C C . ARG A 1 506 ? 15.587 2.623 0.123 1.00 96.25 506 ARG A C 1
ATOM 4043 O O . ARG A 1 506 ? 15.673 3.814 -0.162 1.00 96.25 506 ARG A O 1
ATOM 4050 N N . ASP A 1 507 ? 15.263 1.674 -0.755 1.00 96.19 507 ASP A N 1
ATOM 4051 C CA . ASP A 1 507 ? 15.109 1.870 -2.203 1.00 96.19 507 ASP A CA 1
ATOM 4052 C C . ASP A 1 507 ? 13.645 2.039 -2.633 1.00 96.19 507 ASP A C 1
ATOM 4054 O O . ASP A 1 507 ? 13.358 2.304 -3.803 1.00 96.19 507 ASP A O 1
ATOM 4058 N N . ILE A 1 508 ? 12.713 1.907 -1.685 1.00 97.00 508 ILE A N 1
ATOM 4059 C CA . ILE A 1 508 ? 11.294 2.199 -1.881 1.00 97.00 508 ILE A CA 1
ATOM 4060 C C . ILE A 1 508 ? 11.024 3.587 -1.327 1.00 97.00 508 ILE A C 1
ATOM 4062 O O . ILE A 1 508 ? 11.257 3.842 -0.150 1.00 97.00 508 ILE A O 1
ATOM 4066 N N . PHE A 1 509 ? 10.496 4.478 -2.154 1.00 95.88 509 PHE A N 1
ATOM 4067 C CA . PHE A 1 509 ? 10.267 5.874 -1.809 1.00 95.88 509 PHE A CA 1
ATOM 4068 C C . PHE A 1 509 ? 8.783 6.216 -1.771 1.00 95.88 509 PHE A C 1
ATOM 4070 O O . PHE A 1 509 ? 7.976 5.642 -2.490 1.00 95.88 509 PHE A O 1
ATOM 4077 N N . PHE A 1 510 ? 8.437 7.214 -0.972 1.00 94.00 510 PHE A N 1
ATOM 4078 C CA . PHE A 1 510 ? 7.120 7.825 -0.911 1.00 94.00 510 PHE A CA 1
ATOM 4079 C C . PHE A 1 510 ? 7.276 9.337 -1.031 1.00 94.00 510 PHE A C 1
ATOM 4081 O O . PHE A 1 510 ? 8.257 9.920 -0.560 1.00 94.00 510 PHE A O 1
ATOM 4088 N N . PHE A 1 511 ? 6.293 9.974 -1.657 1.00 90.25 511 PHE A N 1
ATOM 4089 C CA . PHE A 1 511 ? 6.233 11.421 -1.821 1.00 90.25 511 PHE A CA 1
ATOM 4090 C C . PHE A 1 511 ? 5.091 11.959 -0.971 1.00 90.25 511 PHE A C 1
ATOM 4092 O O . PHE A 1 511 ? 3.922 11.792 -1.314 1.00 90.25 511 PHE A O 1
ATOM 4099 N N . ARG A 1 512 ? 5.435 12.587 0.155 1.00 85.12 512 ARG A N 1
ATOM 4100 C CA . ARG A 1 512 ? 4.462 13.156 1.089 1.00 85.12 512 ARG A CA 1
ATOM 4101 C C . ARG A 1 512 ? 4.304 14.648 0.828 1.00 85.12 512 ARG A C 1
ATOM 4103 O O . ARG A 1 512 ? 5.299 15.351 0.656 1.00 85.12 512 ARG A O 1
ATOM 4110 N N . ALA A 1 513 ? 3.070 15.142 0.824 1.00 79.56 513 ALA A N 1
ATOM 4111 C CA . ALA A 1 513 ? 2.833 16.581 0.856 1.00 79.56 513 ALA A CA 1
ATOM 4112 C C . ALA A 1 513 ? 3.424 17.180 2.148 1.00 79.56 513 ALA A C 1
ATOM 4114 O O . ALA A 1 513 ? 3.398 16.537 3.195 1.00 79.56 51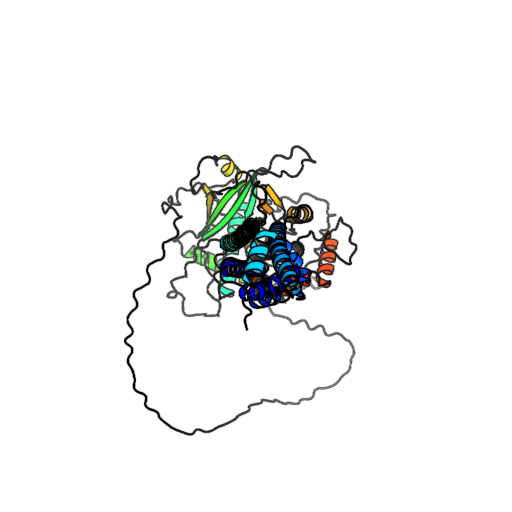3 ALA A O 1
ATOM 4115 N N . LEU A 1 514 ? 3.954 18.406 2.085 1.00 67.31 514 LEU A N 1
ATOM 4116 C CA . LEU A 1 514 ? 4.495 19.108 3.262 1.00 67.31 514 LEU A CA 1
ATOM 4117 C C . LEU A 1 514 ? 3.421 19.572 4.252 1.00 67.31 514 LEU A C 1
ATOM 4119 O O . LEU A 1 514 ? 3.763 20.071 5.322 1.00 67.31 514 LEU A O 1
ATOM 4123 N N . GLN A 1 515 ? 2.140 19.442 3.906 1.00 63.62 515 GLN A N 1
ATOM 4124 C CA . GLN A 1 515 ? 1.072 19.744 4.846 1.00 63.62 515 GLN A CA 1
ATOM 4125 C C . GLN A 1 515 ? 1.171 18.811 6.061 1.00 63.62 515 GLN A C 1
ATOM 4127 O O . GLN A 1 515 ? 1.547 17.642 5.902 1.00 63.62 515 GLN A O 1
ATOM 4132 N N . PRO A 1 516 ? 0.876 19.322 7.272 1.00 65.56 516 PRO A N 1
ATOM 4133 C CA . PRO A 1 516 ? 0.909 18.505 8.470 1.00 65.56 516 PRO A CA 1
ATOM 4134 C C . PRO A 1 516 ? 0.044 17.259 8.248 1.00 65.56 516 PRO A C 1
ATOM 4136 O O . PRO A 1 516 ? -1.023 17.372 7.638 1.00 65.56 516 PRO A O 1
ATOM 4139 N N . PRO A 1 517 ? 0.510 16.077 8.695 1.00 60.72 517 PRO A N 1
ATOM 4140 C CA . PRO A 1 517 ? -0.281 14.862 8.646 1.00 60.72 517 PRO A CA 1
ATOM 4141 C C . PRO A 1 517 ? -1.681 15.164 9.161 1.00 60.72 517 PRO A C 1
ATOM 4143 O O . PRO A 1 517 ? -1.844 15.503 10.333 1.00 60.72 517 PRO A O 1
ATOM 4146 N N . THR A 1 518 ? -2.705 15.011 8.326 1.00 64.69 518 THR A N 1
ATOM 4147 C CA . THR A 1 518 ? -3.990 14.680 8.922 1.00 64.69 518 THR A CA 1
ATOM 4148 C C . THR A 1 518 ? -3.789 13.322 9.608 1.00 64.69 518 THR A C 1
ATOM 4150 O O . THR A 1 518 ? -3.075 12.474 9.057 1.00 64.69 518 THR A O 1
ATOM 4153 N N . PRO A 1 519 ? -4.375 13.078 10.795 1.00 62.41 519 PRO A N 1
ATOM 4154 C CA . PRO A 1 519 ? -4.268 11.793 11.506 1.00 62.41 519 PRO A CA 1
ATOM 4155 C C . PRO A 1 519 ? -4.681 10.578 10.660 1.00 62.41 519 PRO A C 1
ATOM 4157 O O . PRO A 1 519 ? -4.482 9.431 11.033 1.00 62.41 519 PRO A O 1
ATOM 4160 N N . THR A 1 520 ? -5.286 10.847 9.512 1.00 61.00 520 THR A N 1
ATOM 4161 C CA . THR A 1 520 ? -5.856 9.909 8.568 1.00 61.00 520 THR A CA 1
ATOM 4162 C C . THR A 1 520 ? -5.122 9.876 7.226 1.00 61.00 520 THR A C 1
ATOM 4164 O O . THR A 1 520 ? -5.629 9.317 6.260 1.00 61.00 520 THR A O 1
ATOM 4167 N N . ALA A 1 521 ? -3.953 10.505 7.102 1.00 66.75 521 ALA A N 1
ATOM 4168 C CA . ALA A 1 521 ? -3.185 10.466 5.865 1.00 66.75 521 ALA A CA 1
ATOM 4169 C C . ALA A 1 521 ? -2.532 9.084 5.684 1.00 66.75 521 ALA A C 1
ATOM 4171 O O . ALA A 1 521 ? -1.652 8.716 6.461 1.00 66.75 521 ALA A O 1
ATOM 4172 N N . THR A 1 522 ? -2.907 8.348 4.626 1.00 78.25 522 THR A N 1
ATOM 4173 C CA . THR A 1 522 ? -2.172 7.143 4.196 1.00 78.25 522 THR A CA 1
ATOM 4174 C C . THR A 1 522 ? -0.722 7.525 3.952 1.00 78.25 522 THR A C 1
ATOM 4176 O O . THR A 1 522 ? -0.440 8.627 3.472 1.00 78.25 522 THR A O 1
ATOM 4179 N N . ILE A 1 523 ? 0.182 6.562 4.102 1.00 85.00 523 ILE A N 1
ATOM 4180 C CA . ILE A 1 523 ? 1.600 6.704 3.726 1.00 85.00 523 ILE A CA 1
ATOM 4181 C C . ILE A 1 523 ? 1.801 7.078 2.236 1.00 85.00 523 ILE A C 1
ATOM 4183 O O . ILE A 1 523 ? 2.868 7.542 1.838 1.00 85.00 523 ILE A O 1
ATOM 4187 N N . GLY A 1 524 ? 0.753 6.974 1.415 1.00 88.50 524 GLY A N 1
ATOM 4188 C CA . GLY A 1 524 ? 0.780 7.291 -0.005 1.00 88.50 524 GLY A CA 1
ATOM 4189 C C . GLY A 1 524 ? 1.175 6.068 -0.817 1.00 88.50 524 GLY A C 1
ATOM 4190 O O . GLY A 1 524 ? 0.953 4.929 -0.402 1.00 88.50 524 GLY A O 1
ATOM 4191 N N . GLU A 1 525 ? 1.720 6.294 -2.002 1.00 91.31 525 GLU A N 1
ATOM 4192 C CA . GLU A 1 525 ? 2.005 5.229 -2.965 1.00 91.31 525 GLU A CA 1
ATOM 4193 C C . GLU A 1 525 ? 3.510 5.010 -3.059 1.00 91.31 525 GLU A C 1
ATOM 4195 O O . GLU A 1 525 ? 4.246 6.001 -3.032 1.00 91.31 525 GLU A O 1
ATOM 4200 N N . PRO A 1 526 ? 3.976 3.753 -3.139 1.00 95.56 526 PRO A N 1
ATOM 4201 C CA . PRO A 1 526 ? 5.397 3.475 -3.208 1.00 95.56 526 PRO A CA 1
ATOM 4202 C C . PRO A 1 526 ? 5.957 3.782 -4.600 1.00 95.56 526 PRO A C 1
ATOM 4204 O O . PRO A 1 526 ? 5.273 3.667 -5.616 1.00 95.56 526 PRO A O 1
ATOM 4207 N N . TYR A 1 527 ? 7.228 4.159 -4.645 1.00 96.19 527 TYR A N 1
ATOM 4208 C CA . TYR A 1 527 ? 7.995 4.449 -5.850 1.00 96.19 527 TYR A CA 1
ATOM 4209 C C . TYR A 1 527 ? 9.334 3.722 -5.796 1.00 96.19 527 TYR A C 1
ATOM 4211 O O . TYR A 1 527 ? 9.889 3.526 -4.718 1.00 96.19 527 TYR A O 1
ATOM 4219 N N . VAL A 1 528 ? 9.889 3.392 -6.958 1.00 96.12 528 VAL A N 1
ATOM 4220 C CA . VAL A 1 528 ? 11.256 2.865 -7.092 1.00 96.12 528 VAL A CA 1
ATOM 4221 C C . VAL A 1 528 ? 12.079 3.756 -8.008 1.00 96.12 528 VAL A C 1
ATOM 4223 O O . VAL A 1 528 ? 11.542 4.409 -8.906 1.00 96.12 528 VAL A O 1
ATOM 4226 N N . ILE A 1 529 ? 13.390 3.794 -7.779 1.00 94.50 529 ILE A N 1
ATOM 4227 C CA . ILE A 1 529 ? 14.333 4.505 -8.644 1.00 94.50 529 ILE A CA 1
ATOM 4228 C C . ILE A 1 529 ? 15.042 3.465 -9.519 1.00 94.50 529 ILE A C 1
ATOM 4230 O O . ILE A 1 529 ? 15.917 2.757 -9.009 1.00 94.50 529 ILE A O 1
ATOM 4234 N N . PRO A 1 530 ? 14.689 3.355 -10.814 1.00 92.38 530 PRO A N 1
ATOM 4235 C CA . PRO A 1 530 ? 15.433 2.504 -11.730 1.00 92.38 530 PRO A CA 1
ATOM 4236 C C . PRO A 1 530 ? 16.866 3.013 -11.895 1.00 92.38 530 PRO A C 1
ATOM 4238 O O . PRO A 1 530 ? 17.106 4.223 -11.956 1.00 92.38 530 PRO A O 1
ATOM 4241 N N . ILE A 1 531 ? 17.808 2.078 -12.002 1.00 89.75 531 ILE A N 1
ATOM 4242 C CA . ILE A 1 531 ? 19.202 2.369 -12.334 1.00 89.75 531 ILE A CA 1
ATOM 4243 C C . ILE A 1 531 ? 19.435 1.994 -13.790 1.00 89.75 531 ILE A C 1
ATOM 4245 O O . ILE A 1 531 ? 19.464 0.822 -14.151 1.00 89.75 531 ILE A O 1
ATOM 4249 N N . PHE A 1 532 ? 19.624 3.013 -14.622 1.00 88.31 532 PHE A N 1
ATOM 4250 C CA . PHE A 1 532 ? 19.998 2.857 -16.023 1.00 88.31 532 PHE A CA 1
ATOM 4251 C C . PHE A 1 532 ? 21.517 2.967 -16.154 1.00 88.31 532 PHE A C 1
ATOM 4253 O O . PHE A 1 532 ? 22.029 3.919 -16.746 1.00 88.31 532 PHE A O 1
ATOM 4260 N N . ASP A 1 533 ? 22.259 2.053 -15.536 1.00 77.06 533 ASP A N 1
ATOM 4261 C CA . ASP A 1 533 ? 23.705 2.053 -15.725 1.00 77.06 533 ASP A CA 1
ATOM 4262 C C . ASP A 1 533 ? 24.034 1.705 -17.178 1.00 77.06 533 ASP A C 1
ATOM 4264 O O . ASP A 1 533 ? 23.390 0.861 -17.817 1.00 77.06 533 ASP A O 1
ATOM 4268 N N . LYS A 1 534 ? 25.033 2.411 -17.721 1.00 56.19 534 LYS A N 1
ATOM 4269 C CA . LYS A 1 534 ? 25.551 2.143 -19.063 1.00 56.19 534 LYS A CA 1
ATOM 4270 C C . LYS A 1 534 ? 26.038 0.701 -19.102 1.00 56.19 534 LYS A C 1
ATOM 4272 O O . LYS A 1 534 ? 26.584 0.204 -18.123 1.00 56.19 534 LYS A O 1
ATOM 4277 N N . ALA A 1 535 ? 25.790 0.040 -20.232 1.00 55.34 535 ALA A N 1
ATOM 4278 C CA . ALA A 1 535 ? 26.119 -1.363 -20.444 1.00 55.34 535 ALA A CA 1
ATOM 4279 C C . ALA A 1 535 ? 27.503 -1.715 -19.852 1.00 55.34 535 ALA A C 1
ATOM 4281 O O . ALA A 1 535 ? 28.424 -0.917 -20.018 1.00 55.34 535 ALA A O 1
ATOM 4282 N N . PRO A 1 536 ? 27.661 -2.897 -19.227 1.00 53.91 536 PRO A N 1
ATOM 4283 C CA . PRO A 1 536 ? 28.863 -3.339 -18.502 1.00 53.91 536 PRO A CA 1
ATOM 4284 C C . PRO A 1 536 ? 30.160 -3.385 -19.336 1.00 53.91 536 PRO A C 1
ATOM 4286 O O . PRO A 1 536 ? 31.206 -3.782 -18.842 1.00 53.91 536 PRO A O 1
ATOM 4289 N N . ASN A 1 537 ? 30.130 -2.919 -20.582 1.00 49.81 537 ASN A N 1
ATOM 4290 C CA . ASN A 1 537 ? 31.231 -2.918 -21.534 1.00 49.81 537 ASN A CA 1
ATOM 4291 C C . ASN A 1 537 ? 32.315 -1.859 -21.230 1.00 49.81 537 ASN A C 1
ATOM 4293 O O . ASN A 1 537 ? 33.159 -1.613 -22.084 1.00 49.81 537 ASN A O 1
ATOM 4297 N N . SER A 1 538 ? 32.298 -1.200 -20.064 1.00 47.78 538 SER A N 1
ATOM 4298 C CA . SER A 1 538 ? 33.358 -0.265 -19.645 1.00 47.78 538 SER A CA 1
ATOM 4299 C C . SER A 1 538 ? 34.086 -0.676 -18.361 1.00 47.78 538 SER A C 1
ATOM 4301 O O . SER A 1 538 ? 34.814 0.140 -17.803 1.00 47.78 538 SER A O 1
ATOM 4303 N N . ILE A 1 539 ? 33.898 -1.911 -17.883 1.00 48.59 539 ILE A N 1
ATOM 4304 C CA . ILE A 1 539 ? 34.619 -2.469 -16.728 1.00 48.59 539 ILE A CA 1
ATOM 4305 C C . ILE A 1 539 ? 35.439 -3.685 -17.190 1.00 48.59 539 ILE A C 1
ATOM 4307 O O . ILE A 1 539 ? 35.238 -4.807 -16.751 1.00 48.59 539 ILE A O 1
ATOM 4311 N N . GLU A 1 540 ? 36.369 -3.444 -18.111 1.00 48.09 540 GLU A N 1
ATOM 4312 C CA . GLU A 1 540 ? 37.671 -4.136 -18.109 1.00 48.09 540 GLU A CA 1
ATOM 4313 C C . GLU A 1 540 ? 38.728 -3.244 -17.426 1.00 48.09 540 GLU A C 1
ATOM 4315 O O . GLU A 1 540 ? 39.925 -3.366 -17.657 1.00 48.09 540 GLU A O 1
ATOM 4320 N N . GLY A 1 541 ? 38.290 -2.293 -16.590 1.00 51.88 541 GLY A N 1
ATOM 4321 C CA . GLY A 1 541 ? 39.182 -1.647 -15.638 1.00 51.88 541 GLY A CA 1
ATOM 4322 C C . GLY A 1 541 ? 39.513 -2.661 -14.553 1.00 51.88 541 GLY A C 1
ATOM 4323 O O . GLY A 1 541 ? 38.591 -3.157 -13.912 1.00 51.88 541 GLY A O 1
ATOM 4324 N N . GLU A 1 542 ? 40.801 -2.961 -14.398 1.00 53.09 542 GLU A N 1
ATOM 4325 C CA . GLU A 1 542 ? 41.458 -3.839 -13.417 1.00 53.09 542 GLU A CA 1
ATOM 4326 C C . GLU A 1 542 ? 41.120 -3.482 -11.949 1.00 53.09 542 GLU A C 1
ATOM 4328 O O . GLU A 1 542 ? 41.983 -3.126 -11.152 1.00 53.09 542 GLU A O 1
ATOM 4333 N N . GLY A 1 543 ? 39.840 -3.518 -11.578 1.00 51.94 543 GLY A N 1
ATOM 4334 C CA . GLY A 1 543 ? 39.377 -3.349 -10.210 1.00 51.94 543 GLY A CA 1
ATOM 4335 C C . GLY A 1 543 ? 39.665 -4.618 -9.424 1.00 51.94 543 GLY A C 1
ATOM 4336 O O . GLY A 1 543 ? 39.086 -5.659 -9.724 1.00 51.94 543 GLY A O 1
ATOM 4337 N N . ASP A 1 544 ? 40.583 -4.502 -8.463 1.00 50.22 544 ASP A N 1
ATOM 4338 C CA . ASP A 1 544 ? 40.975 -5.474 -7.440 1.00 50.22 544 ASP A CA 1
ATOM 4339 C C . ASP A 1 544 ? 40.057 -6.704 -7.329 1.00 50.22 544 ASP A C 1
ATOM 4341 O O . ASP A 1 544 ? 38.959 -6.645 -6.774 1.00 50.22 544 ASP A O 1
ATOM 4345 N N . ALA A 1 545 ? 40.564 -7.854 -7.780 1.00 57.44 545 ALA A N 1
ATOM 4346 C CA . ALA A 1 545 ? 39.928 -9.174 -7.728 1.00 57.44 545 ALA A CA 1
ATOM 4347 C C . ALA A 1 545 ? 39.643 -9.712 -6.301 1.00 57.44 545 ALA A C 1
ATOM 4349 O O . ALA A 1 545 ? 39.407 -10.904 -6.128 1.00 57.44 545 ALA A O 1
ATOM 4350 N N . ASN A 1 546 ? 39.678 -8.856 -5.278 1.00 57.91 546 ASN A N 1
ATOM 4351 C CA . ASN A 1 546 ? 39.488 -9.219 -3.876 1.00 57.91 546 ASN A CA 1
ATOM 4352 C C . ASN A 1 546 ? 38.071 -8.968 -3.351 1.00 57.91 546 ASN A C 1
ATOM 4354 O O . ASN A 1 546 ? 37.774 -9.402 -2.240 1.00 57.91 546 ASN A O 1
ATOM 4358 N N . ASP A 1 547 ? 37.184 -8.322 -4.115 1.00 53.56 547 ASP A N 1
ATOM 4359 C CA . ASP A 1 547 ? 35.755 -8.306 -3.778 1.00 53.56 547 ASP A CA 1
ATOM 4360 C C . ASP A 1 547 ? 35.099 -9.556 -4.384 1.00 53.56 547 ASP A C 1
ATOM 4362 O O . ASP A 1 547 ? 34.319 -9.510 -5.337 1.00 53.56 547 ASP A O 1
ATOM 4366 N N . GLU A 1 548 ? 35.525 -10.713 -3.867 1.00 59.88 548 GLU A N 1
ATOM 4367 C CA . GLU A 1 548 ? 34.947 -12.021 -4.148 1.00 59.88 548 GLU A CA 1
ATOM 4368 C C . GLU A 1 548 ? 33.474 -11.935 -3.737 1.00 59.88 548 GLU A C 1
ATOM 4370 O O . GLU A 1 548 ? 33.133 -12.027 -2.558 1.00 59.88 548 GLU A O 1
ATOM 4375 N N . ALA A 1 549 ? 32.614 -11.610 -4.707 1.00 62.00 549 ALA A N 1
ATOM 4376 C CA . ALA A 1 549 ? 31.218 -11.279 -4.490 1.00 62.00 549 ALA A CA 1
ATOM 4377 C C . ALA A 1 549 ? 30.563 -12.395 -3.678 1.00 62.00 549 ALA A C 1
ATOM 4379 O O . ALA A 1 549 ? 30.219 -13.443 -4.227 1.00 62.00 549 ALA A O 1
ATOM 4380 N N . LEU A 1 550 ? 30.425 -12.167 -2.366 1.00 72.88 550 LEU A N 1
ATOM 4381 C CA . LEU A 1 550 ? 29.899 -13.151 -1.432 1.00 72.88 550 LEU A CA 1
ATOM 4382 C C . LEU A 1 550 ? 28.612 -13.711 -2.028 1.00 72.88 550 LEU A C 1
ATOM 4384 O O . LEU A 1 550 ? 27.657 -12.961 -2.283 1.00 72.88 550 LEU A O 1
ATOM 4388 N N . ALA A 1 551 ? 28.639 -15.014 -2.320 1.00 81.62 551 ALA A N 1
ATOM 4389 C CA . ALA A 1 551 ? 27.525 -15.709 -2.934 1.00 81.62 551 ALA A CA 1
ATOM 4390 C C . ALA A 1 551 ? 26.267 -15.399 -2.117 1.00 81.62 551 ALA A C 1
ATOM 4392 O O . ALA A 1 551 ? 26.266 -15.549 -0.891 1.00 81.62 551 ALA A O 1
ATOM 4393 N N . SER A 1 552 ? 25.216 -14.900 -2.780 1.00 85.19 552 SER A N 1
ATOM 4394 C CA . SER A 1 552 ? 23.972 -14.590 -2.075 1.00 85.19 552 SER A CA 1
ATOM 4395 C C . SER A 1 552 ? 23.484 -15.855 -1.361 1.00 85.19 552 SER A C 1
ATOM 4397 O O . SER A 1 552 ? 23.457 -16.926 -1.974 1.00 85.19 552 SER A O 1
ATOM 4399 N N . PRO A 1 553 ? 23.082 -15.767 -0.082 1.00 88.31 553 PRO A N 1
ATOM 4400 C CA . PRO A 1 553 ? 22.572 -16.922 0.648 1.00 88.31 553 PRO A CA 1
ATOM 4401 C C . PRO A 1 553 ? 21.223 -17.427 0.104 1.00 88.31 553 PRO A C 1
ATOM 4403 O O . PRO A 1 553 ? 20.751 -18.478 0.541 1.00 88.31 553 PRO A O 1
ATOM 4406 N N . ALA A 1 554 ? 20.581 -16.696 -0.817 1.00 89.81 554 ALA A N 1
ATOM 4407 C CA . ALA A 1 554 ? 19.286 -17.044 -1.389 1.00 89.81 554 ALA A CA 1
ATOM 4408 C C . ALA A 1 554 ? 19.375 -17.493 -2.853 1.00 89.81 554 ALA A C 1
ATOM 4410 O O . ALA A 1 554 ? 20.190 -17.016 -3.637 1.00 89.81 554 ALA A O 1
ATOM 4411 N N . ARG A 1 555 ? 18.434 -18.364 -3.245 1.00 91.06 555 ARG A N 1
ATOM 4412 C CA . ARG A 1 555 ? 18.253 -18.824 -4.638 1.00 91.06 555 ARG A CA 1
ATOM 4413 C C . ARG A 1 555 ? 17.832 -17.701 -5.591 1.00 91.06 555 ARG A C 1
ATOM 4415 O O . ARG A 1 555 ? 18.001 -17.829 -6.797 1.00 91.06 555 ARG A O 1
ATOM 4422 N N . SER A 1 556 ? 17.222 -16.649 -5.049 1.00 93.38 556 SER A N 1
ATOM 4423 C CA . SER A 1 556 ? 16.719 -15.495 -5.785 1.00 93.38 556 SER A CA 1
ATOM 4424 C C . SER A 1 556 ? 16.859 -14.251 -4.929 1.00 93.38 556 SER A C 1
ATOM 4426 O O . SER A 1 556 ? 16.185 -14.115 -3.906 1.00 93.38 556 SER A O 1
ATOM 4428 N N . GLU A 1 557 ? 17.719 -13.332 -5.351 1.00 93.38 557 GLU A N 1
ATOM 4429 C CA . GLU A 1 557 ? 17.932 -12.099 -4.600 1.00 93.38 557 GLU A CA 1
ATOM 4430 C C . GLU A 1 557 ? 16.685 -11.208 -4.613 1.00 93.38 557 GLU A C 1
ATOM 4432 O O . GLU A 1 557 ? 16.363 -10.598 -3.603 1.00 93.38 557 GLU A O 1
ATOM 4437 N N . GLN A 1 558 ? 15.929 -11.178 -5.715 1.00 94.62 558 GLN A N 1
ATOM 4438 C CA . GLN A 1 558 ? 14.693 -10.392 -5.814 1.00 94.62 558 GLN A CA 1
ATOM 4439 C C . GLN A 1 558 ? 13.623 -10.870 -4.821 1.00 94.62 558 GLN A C 1
ATOM 4441 O O . GLN A 1 558 ? 12.984 -10.058 -4.148 1.00 94.62 558 GLN A O 1
ATOM 4446 N N . LEU A 1 559 ? 13.444 -12.190 -4.696 1.00 96.12 559 LEU A N 1
ATOM 4447 C CA . LEU A 1 559 ? 12.487 -12.769 -3.750 1.00 96.12 559 LEU A CA 1
ATOM 4448 C C . LEU A 1 559 ? 12.949 -12.605 -2.300 1.00 96.12 559 LEU A C 1
ATOM 4450 O O . LEU A 1 559 ? 12.115 -12.352 -1.427 1.00 96.12 559 LEU A O 1
ATOM 4454 N N . LEU A 1 560 ? 14.262 -12.676 -2.049 1.00 96.25 560 LEU A N 1
ATOM 4455 C CA . LEU A 1 560 ? 14.831 -12.362 -0.742 1.00 96.25 560 LEU A CA 1
ATOM 4456 C C . LEU A 1 560 ? 14.583 -10.891 -0.373 1.00 96.25 560 LEU A C 1
ATOM 4458 O O . LEU A 1 560 ? 14.049 -10.625 0.702 1.00 96.25 560 LEU A O 1
ATOM 4462 N N . SER A 1 561 ? 14.896 -9.947 -1.266 1.00 96.88 561 SER A N 1
ATOM 4463 C CA . SER A 1 561 ? 14.633 -8.510 -1.096 1.00 96.88 561 SER A CA 1
ATOM 4464 C C . SER A 1 561 ? 13.170 -8.226 -0.759 1.00 96.88 561 SER A C 1
ATOM 4466 O O . SER A 1 561 ? 12.872 -7.486 0.186 1.00 96.88 561 SER A O 1
ATOM 4468 N N . LEU A 1 562 ? 12.249 -8.864 -1.493 1.00 97.88 562 LEU A N 1
ATOM 4469 C CA . LEU A 1 562 ? 10.822 -8.771 -1.218 1.00 97.88 562 LEU A CA 1
ATOM 4470 C C . LEU A 1 562 ? 10.495 -9.317 0.171 1.00 97.88 562 LEU A C 1
ATOM 4472 O O . LEU A 1 562 ? 9.851 -8.623 0.949 1.00 97.88 562 LEU A O 1
ATOM 4476 N N . ALA A 1 563 ? 10.953 -10.522 0.510 1.00 98.25 563 ALA A N 1
ATOM 4477 C CA . ALA A 1 563 ? 10.664 -11.138 1.801 1.00 98.25 563 ALA A CA 1
ATOM 4478 C C . ALA A 1 563 ? 11.153 -10.285 2.978 1.00 98.25 563 ALA A C 1
ATOM 4480 O O . ALA A 1 563 ? 10.392 -10.050 3.914 1.00 98.25 563 ALA A O 1
ATOM 4481 N N . LEU A 1 564 ? 12.387 -9.778 2.912 1.00 97.69 564 LEU A N 1
ATOM 4482 C CA . LEU A 1 564 ? 12.949 -8.890 3.931 1.00 97.69 564 LEU A CA 1
ATOM 4483 C C . LEU A 1 564 ? 12.095 -7.632 4.100 1.00 97.69 564 LEU A C 1
ATOM 4485 O O . LEU A 1 564 ? 11.695 -7.297 5.213 1.00 97.69 564 LEU A O 1
ATOM 4489 N N . THR A 1 565 ? 11.733 -6.990 2.990 1.00 98.06 565 THR A N 1
ATOM 4490 C CA . THR A 1 565 ? 10.892 -5.790 3.014 1.00 98.06 565 THR A CA 1
ATOM 4491 C C . THR A 1 565 ? 9.490 -6.090 3.558 1.00 98.06 565 THR A C 1
ATOM 4493 O O . THR A 1 565 ? 8.951 -5.304 4.333 1.00 98.06 565 THR A O 1
ATOM 4496 N N . LEU A 1 566 ? 8.891 -7.235 3.211 1.00 98.50 566 LEU A N 1
ATOM 4497 C CA . LEU A 1 566 ? 7.584 -7.651 3.732 1.00 98.50 566 LEU A CA 1
ATOM 4498 C C . LEU A 1 566 ? 7.615 -7.934 5.241 1.00 98.50 566 LEU A C 1
ATOM 4500 O O . LEU A 1 566 ? 6.621 -7.671 5.916 1.00 98.50 566 LEU A O 1
ATOM 4504 N N . ILE A 1 567 ? 8.732 -8.431 5.785 1.00 98.38 567 ILE A N 1
ATOM 4505 C CA . ILE A 1 567 ? 8.927 -8.546 7.240 1.00 98.38 567 ILE A CA 1
ATOM 4506 C C . ILE A 1 567 ? 8.916 -7.150 7.868 1.00 98.38 567 ILE A C 1
ATOM 4508 O O . ILE A 1 567 ? 8.164 -6.912 8.812 1.00 98.38 567 ILE A O 1
ATOM 4512 N N . GLU A 1 568 ? 9.701 -6.215 7.331 1.00 97.88 568 GLU A N 1
ATOM 4513 C CA . GLU A 1 568 ? 9.785 -4.849 7.863 1.00 97.88 568 GLU A CA 1
ATOM 4514 C C . GLU A 1 568 ? 8.440 -4.115 7.807 1.00 97.88 568 GLU A C 1
ATOM 4516 O O . GLU A 1 568 ? 8.018 -3.507 8.793 1.00 97.88 568 GLU A O 1
ATOM 4521 N N . ILE A 1 569 ? 7.727 -4.232 6.681 1.00 97.62 569 ILE A N 1
ATOM 4522 C CA . ILE A 1 569 ? 6.365 -3.716 6.526 1.00 97.62 569 ILE A CA 1
ATOM 4523 C C . ILE A 1 569 ? 5.435 -4.394 7.526 1.00 97.62 569 ILE A C 1
ATOM 4525 O O . ILE A 1 569 ? 4.690 -3.707 8.213 1.00 97.62 569 ILE A O 1
ATOM 4529 N N . GLY A 1 570 ? 5.499 -5.722 7.643 1.00 97.25 570 GLY A N 1
ATOM 4530 C CA . GLY A 1 570 ? 4.658 -6.504 8.541 1.00 97.25 570 GLY A CA 1
ATOM 4531 C C . GLY A 1 570 ? 4.764 -6.052 9.993 1.00 97.25 570 GLY A C 1
ATOM 4532 O O . GLY A 1 570 ? 3.741 -5.881 10.639 1.00 97.25 570 GLY A O 1
ATOM 4533 N N . PHE A 1 571 ? 5.967 -5.765 10.490 1.00 96.31 571 PHE A N 1
ATOM 4534 C CA . PHE A 1 571 ? 6.166 -5.254 11.853 1.00 96.31 571 PHE A CA 1
ATOM 4535 C C . PHE A 1 571 ? 6.071 -3.731 11.981 1.00 96.31 571 PHE A C 1
ATOM 4537 O O . PHE A 1 571 ? 6.078 -3.213 13.098 1.00 96.31 571 PHE A O 1
ATOM 4544 N N . GLY A 1 572 ? 6.046 -3.009 10.861 1.00 95.56 572 GLY A N 1
ATOM 4545 C CA . GLY A 1 572 ? 6.185 -1.558 10.839 1.00 95.56 572 GLY A CA 1
ATOM 4546 C C . GLY A 1 572 ? 7.491 -1.061 11.463 1.00 95.56 572 GLY A C 1
ATOM 4547 O O . GLY A 1 572 ? 7.531 0.028 12.030 1.00 95.56 572 GLY A O 1
ATOM 4548 N N . LYS A 1 573 ? 8.555 -1.871 11.395 1.00 95.88 573 LYS A N 1
ATOM 4549 C CA . LYS A 1 573 ? 9.871 -1.600 11.987 1.00 95.88 573 LYS A CA 1
ATOM 4550 C C . LYS A 1 573 ? 10.973 -2.098 11.063 1.00 95.88 573 LYS A C 1
ATOM 4552 O O . LYS A 1 573 ? 10.803 -3.107 10.385 1.00 95.88 573 LYS A O 1
ATOM 4557 N N . ARG A 1 574 ? 12.136 -1.442 11.101 1.00 95.06 574 ARG A N 1
ATOM 4558 C CA . ARG A 1 574 ? 13.348 -1.952 10.436 1.00 95.06 574 ARG A CA 1
ATOM 4559 C C . ARG A 1 574 ? 13.746 -3.308 11.003 1.00 95.06 574 ARG A C 1
ATOM 4561 O O . ARG A 1 574 ? 13.560 -3.558 12.198 1.00 95.06 574 ARG A O 1
ATOM 4568 N N . LEU A 1 575 ? 14.354 -4.148 10.171 1.00 94.94 575 LEU A N 1
ATOM 4569 C CA . LEU A 1 575 ? 14.632 -5.553 10.475 1.00 94.94 575 LEU A CA 1
ATOM 4570 C C . LEU A 1 575 ? 15.398 -5.737 11.797 1.00 94.94 575 LEU A C 1
ATOM 4572 O O . LEU A 1 575 ? 15.104 -6.634 12.586 1.00 94.94 575 LEU A O 1
ATOM 4576 N N . TRP A 1 576 ? 16.344 -4.844 12.093 1.00 92.56 576 TRP A N 1
ATOM 4577 C CA . TRP A 1 576 ? 17.162 -4.896 13.311 1.00 92.56 576 TRP A CA 1
ATOM 4578 C C . TRP A 1 576 ? 16.485 -4.374 14.578 1.00 92.56 576 TRP A C 1
ATOM 4580 O O . TRP A 1 576 ? 16.983 -4.611 15.679 1.00 92.56 576 TRP A O 1
ATOM 4590 N N . LYS A 1 577 ? 15.354 -3.682 14.450 1.00 93.81 577 LYS A N 1
ATOM 4591 C CA . LYS A 1 577 ? 14.530 -3.257 15.590 1.00 93.81 577 LYS A CA 1
ATOM 4592 C C . LYS A 1 577 ? 13.494 -4.315 15.975 1.00 93.81 577 LYS A C 1
ATOM 4594 O O . LYS A 1 577 ? 12.835 -4.175 17.003 1.00 93.81 577 LYS A O 1
ATOM 4599 N N . ILE A 1 578 ? 13.335 -5.367 15.169 1.00 94.88 578 ILE A N 1
ATOM 4600 C CA . ILE A 1 578 ? 12.412 -6.468 15.454 1.00 94.88 578 ILE A CA 1
ATOM 4601 C C . ILE A 1 578 ? 13.064 -7.404 16.485 1.00 94.88 578 ILE A C 1
ATOM 4603 O O . ILE A 1 578 ? 14.207 -7.827 16.267 1.00 94.88 578 ILE A O 1
ATOM 4607 N N . PRO A 1 579 ? 12.383 -7.733 17.600 1.00 93.44 579 PRO A N 1
ATOM 4608 C CA . PRO A 1 579 ? 12.890 -8.686 18.583 1.00 93.44 579 PRO A CA 1
ATOM 4609 C C . PRO A 1 579 ? 13.237 -10.035 17.939 1.00 93.44 579 PRO A C 1
ATOM 4611 O O . PRO A 1 579 ? 12.445 -10.592 17.185 1.00 93.44 579 PRO A O 1
ATOM 4614 N N . SER A 1 580 ? 14.427 -10.547 18.245 1.00 91.69 580 SER A N 1
ATOM 4615 C CA . SER A 1 580 ? 14.976 -11.799 17.713 1.00 91.69 580 SER A CA 1
ATOM 4616 C C . SER A 1 580 ? 15.803 -12.466 18.812 1.00 91.69 580 SER A C 1
ATOM 4618 O O . SER A 1 580 ? 16.401 -11.769 19.633 1.00 91.69 580 SER A O 1
ATOM 4620 N N . GLN A 1 581 ? 15.862 -13.795 18.839 1.00 88.31 581 GLN A N 1
ATOM 4621 C CA . GLN A 1 581 ? 16.724 -14.534 19.766 1.00 88.31 581 GLN A CA 1
ATOM 4622 C C . GLN A 1 581 ? 18.205 -14.385 19.388 1.00 88.31 581 GLN A C 1
ATOM 4624 O O . GLN A 1 581 ? 19.083 -14.405 20.253 1.00 88.31 581 GLN A O 1
ATOM 4629 N N . SER A 1 582 ? 18.497 -14.183 18.101 1.00 84.00 582 SER A N 1
ATOM 4630 C CA . SER A 1 582 ? 19.856 -13.954 17.617 1.00 84.00 582 SER A CA 1
ATOM 4631 C C . SER A 1 582 ? 20.382 -12.562 18.013 1.00 84.00 582 SER A C 1
ATOM 4633 O O . SER A 1 582 ? 19.914 -11.542 17.500 1.00 84.00 582 SER A O 1
ATOM 4635 N N . LYS A 1 583 ? 21.402 -12.511 18.882 1.00 80.75 583 LYS A N 1
ATOM 4636 C CA . LYS A 1 583 ? 22.159 -11.287 19.217 1.00 80.75 583 LYS A CA 1
ATOM 4637 C C . LYS A 1 583 ? 23.134 -10.937 18.085 1.00 80.75 583 LYS A C 1
ATOM 4639 O O . LYS A 1 583 ? 24.329 -11.191 18.183 1.00 80.75 583 LYS A O 1
ATOM 4644 N N . ILE A 1 584 ? 22.615 -10.405 16.984 1.00 76.81 584 ILE A N 1
ATOM 4645 C CA . ILE A 1 584 ? 23.419 -9.985 15.827 1.00 76.81 584 ILE A CA 1
ATOM 4646 C C . ILE A 1 584 ? 23.814 -8.508 15.990 1.00 76.81 584 ILE A C 1
ATOM 4648 O O . ILE A 1 584 ? 22.999 -7.690 16.417 1.00 76.81 584 ILE A O 1
ATOM 4652 N N . ARG A 1 585 ? 25.071 -8.174 15.666 1.00 77.44 585 ARG A N 1
ATOM 4653 C CA . ARG A 1 585 ? 25.633 -6.810 15.728 1.00 77.44 585 ARG A CA 1
ATOM 4654 C C . ARG A 1 585 ? 24.911 -5.872 14.743 1.00 77.44 585 ARG A C 1
ATOM 4656 O O . ARG A 1 585 ? 24.538 -6.299 13.659 1.00 77.44 585 ARG A O 1
ATOM 4663 N N . GLU A 1 586 ? 24.760 -4.589 15.086 1.00 70.31 586 GLU A N 1
ATOM 4664 C CA . GLU A 1 586 ? 24.011 -3.603 14.273 1.00 70.31 586 GLU A CA 1
ATOM 4665 C C . GLU A 1 586 ? 24.578 -3.356 12.865 1.00 70.31 586 GLU A C 1
ATOM 4667 O O . GLU A 1 586 ? 23.827 -3.008 11.958 1.00 70.31 586 GLU A O 1
ATOM 4672 N N . LYS A 1 587 ? 25.884 -3.558 12.648 1.00 71.81 587 LYS A N 1
ATOM 4673 C CA . LYS A 1 587 ? 26.503 -3.457 11.318 1.00 71.81 587 LYS A CA 1
ATOM 4674 C C . LYS A 1 587 ? 26.474 -4.832 10.648 1.00 71.81 587 LYS A C 1
ATOM 4676 O O . LYS A 1 587 ? 27.485 -5.528 10.613 1.00 71.81 587 LYS A O 1
ATOM 4681 N N . ALA A 1 588 ? 25.278 -5.237 10.238 1.00 68.44 588 ALA A N 1
ATOM 4682 C CA . ALA A 1 588 ? 25.015 -6.537 9.640 1.00 68.44 588 ALA A CA 1
ATOM 4683 C C . ALA A 1 588 ? 25.454 -6.556 8.169 1.00 68.44 588 ALA A C 1
ATOM 4685 O O . ALA A 1 588 ? 25.113 -5.660 7.398 1.00 68.44 588 ALA A O 1
ATOM 4686 N N . ASP A 1 589 ? 26.210 -7.583 7.795 1.00 86.38 589 ASP A N 1
ATOM 4687 C CA . ASP A 1 589 ? 26.346 -7.989 6.401 1.00 86.38 589 ASP A CA 1
ATOM 4688 C C . ASP A 1 589 ? 25.040 -8.652 5.908 1.00 86.38 589 ASP A C 1
ATOM 4690 O O . ASP A 1 589 ? 24.088 -8.873 6.666 1.00 86.38 589 ASP A O 1
ATOM 4694 N N . SER A 1 590 ? 24.970 -8.971 4.615 1.00 88.88 590 SER A N 1
ATOM 4695 C CA . SER A 1 590 ? 23.798 -9.626 4.013 1.00 88.88 590 SER A CA 1
ATOM 4696 C C . SER A 1 590 ? 23.463 -10.974 4.670 1.00 88.88 590 SER A C 1
ATOM 4698 O O . SER A 1 590 ? 22.292 -11.348 4.766 1.00 88.88 590 SER A O 1
ATOM 4700 N N . ILE A 1 591 ? 24.474 -11.693 5.164 1.00 90.81 591 ILE A N 1
ATOM 4701 C CA . ILE A 1 591 ? 24.321 -12.979 5.855 1.00 90.81 591 ILE A CA 1
ATOM 4702 C C . ILE A 1 591 ? 23.642 -12.772 7.212 1.00 90.81 591 ILE A C 1
ATOM 4704 O O . ILE A 1 591 ? 22.720 -13.508 7.568 1.00 90.81 591 ILE A O 1
ATOM 4708 N N . ALA A 1 592 ? 24.049 -11.754 7.962 1.00 91.94 592 ALA A N 1
ATOM 4709 C CA . ALA A 1 592 ? 23.451 -11.376 9.230 1.00 91.94 592 ALA A CA 1
ATOM 4710 C C . ALA A 1 592 ? 21.985 -10.934 9.065 1.00 91.94 592 ALA A C 1
ATOM 4712 O O . ALA A 1 592 ? 21.136 -11.364 9.853 1.00 91.94 592 ALA A O 1
ATOM 4713 N N . GLU A 1 593 ? 21.656 -10.154 8.026 1.00 93.19 593 GLU A N 1
ATOM 4714 C CA . GLU A 1 593 ? 20.260 -9.829 7.683 1.00 93.19 593 GLU A CA 1
ATOM 4715 C C . GLU A 1 593 ? 19.441 -11.103 7.418 1.00 93.19 593 GLU A C 1
ATOM 4717 O O . GLU A 1 593 ? 18.363 -11.287 7.994 1.00 93.19 593 GLU A O 1
ATOM 4722 N N . TYR A 1 594 ? 19.979 -12.020 6.607 1.00 95.31 594 TYR A N 1
ATOM 4723 C CA . TYR A 1 594 ? 19.341 -13.296 6.287 1.00 95.31 594 TYR A CA 1
ATOM 4724 C C . TYR A 1 594 ? 19.095 -14.153 7.538 1.00 95.31 594 TYR A C 1
ATOM 4726 O O . TYR A 1 594 ? 17.982 -14.635 7.763 1.00 95.31 594 TYR A O 1
ATOM 4734 N N . MET A 1 595 ? 20.107 -14.322 8.393 1.00 95.00 595 MET A N 1
ATOM 4735 C CA . MET A 1 595 ? 19.997 -15.139 9.606 1.00 95.00 595 MET A CA 1
ATOM 4736 C C . MET A 1 595 ? 18.992 -14.555 10.600 1.00 95.00 595 MET A C 1
ATOM 4738 O O . MET A 1 595 ? 18.221 -15.308 11.198 1.00 95.00 595 MET A O 1
ATOM 4742 N N . ARG A 1 596 ? 18.935 -13.224 10.720 1.00 95.25 596 ARG A N 1
ATOM 4743 C CA . ARG A 1 596 ? 17.939 -12.545 11.555 1.00 95.25 596 ARG A CA 1
ATOM 4744 C C . ARG A 1 596 ? 16.521 -12.743 11.032 1.00 95.25 596 ARG A C 1
ATOM 4746 O O . ARG A 1 596 ? 15.629 -13.120 11.787 1.00 95.25 596 ARG A O 1
ATOM 4753 N N . ALA A 1 597 ? 16.304 -12.523 9.737 1.00 96.69 597 ALA A N 1
ATOM 4754 C CA . ALA A 1 597 ? 15.002 -12.741 9.113 1.00 96.69 597 ALA A CA 1
ATOM 4755 C C . ALA A 1 597 ? 14.537 -14.198 9.271 1.00 96.69 597 ALA A C 1
ATOM 4757 O O . ALA A 1 597 ? 13.376 -14.450 9.599 1.00 96.69 597 ALA A O 1
ATOM 4758 N N . LYS A 1 598 ? 15.457 -15.160 9.132 1.00 96.81 598 LYS A N 1
ATOM 4759 C CA . LYS A 1 598 ? 15.188 -16.582 9.370 1.00 96.81 598 LYS A CA 1
ATOM 4760 C C . LYS A 1 598 ? 14.744 -16.863 10.809 1.00 96.81 598 LYS A C 1
ATOM 4762 O O . LYS A 1 598 ? 13.820 -17.651 11.002 1.00 96.81 598 LYS A O 1
ATOM 4767 N N . ASP A 1 599 ? 15.377 -16.243 11.804 1.00 96.44 599 ASP A N 1
ATOM 4768 C CA . ASP A 1 599 ? 14.992 -16.365 13.218 1.00 96.44 599 ASP A CA 1
ATOM 4769 C C . ASP A 1 599 ? 13.588 -15.784 13.476 1.00 96.44 599 ASP A C 1
ATOM 4771 O O . ASP A 1 599 ? 12.714 -16.458 14.028 1.00 96.44 599 ASP A O 1
ATOM 4775 N N . ILE A 1 600 ? 13.312 -14.585 12.951 1.00 96.69 600 ILE A N 1
ATOM 4776 C CA . ILE A 1 600 ? 11.989 -13.944 13.028 1.00 96.69 600 ILE A CA 1
ATOM 4777 C C . ILE A 1 600 ? 10.902 -14.855 12.438 1.00 96.69 600 ILE A C 1
ATOM 4779 O O . ILE A 1 600 ? 9.871 -15.080 13.075 1.00 96.69 600 ILE A O 1
ATOM 4783 N N . LEU A 1 601 ? 11.128 -15.438 11.257 1.00 96.88 601 LEU A N 1
ATOM 4784 C CA . LEU A 1 601 ? 10.152 -16.313 10.596 1.00 96.88 601 LEU A CA 1
ATOM 4785 C C . LEU A 1 601 ? 9.896 -17.637 11.338 1.00 96.88 601 LEU A C 1
ATOM 4787 O O . LEU A 1 601 ? 8.814 -18.218 11.177 1.00 96.88 601 LEU A O 1
ATOM 4791 N N . LYS A 1 602 ? 10.851 -18.101 12.156 1.00 96.75 602 LYS A N 1
ATOM 4792 C CA . LYS A 1 602 ? 10.694 -19.272 13.035 1.00 96.75 602 LYS A CA 1
ATOM 4793 C C . LYS A 1 602 ? 9.906 -18.956 14.308 1.00 96.75 602 LYS A C 1
ATOM 4795 O O . LYS A 1 602 ? 9.172 -19.807 14.792 1.00 96.75 602 LYS A O 1
ATOM 4800 N N . SER A 1 603 ? 10.021 -17.737 14.829 1.00 94.19 603 SER A N 1
ATOM 4801 C CA . SER A 1 603 ? 9.475 -17.327 16.133 1.00 94.19 603 SER A CA 1
ATOM 4802 C C . SER A 1 603 ? 7.940 -17.185 16.226 1.00 94.19 603 SER A C 1
ATOM 4804 O O . SER A 1 603 ? 7.430 -16.790 17.272 1.00 94.19 603 SER A O 1
ATOM 4806 N N . THR A 1 604 ? 7.176 -17.459 15.160 1.00 95.12 604 THR A N 1
ATOM 4807 C CA . THR A 1 604 ? 5.718 -17.183 15.018 1.00 95.12 604 THR A CA 1
ATOM 4808 C C . THR A 1 604 ? 5.298 -15.713 15.196 1.00 95.12 604 THR A C 1
ATOM 4810 O O . THR A 1 604 ? 4.127 -15.384 15.027 1.00 95.12 604 THR A O 1
ATOM 4813 N N . LEU A 1 605 ? 6.228 -14.789 15.473 1.00 94.94 605 LEU A N 1
ATOM 4814 C CA . LEU A 1 605 ? 5.913 -13.380 15.740 1.00 94.94 605 LEU A CA 1
ATOM 4815 C C . LEU A 1 605 ? 5.182 -12.708 14.570 1.00 94.94 605 LEU A C 1
ATOM 4817 O O . LEU A 1 605 ? 4.218 -11.980 14.786 1.00 94.94 605 LEU A O 1
ATOM 4821 N N . LEU A 1 606 ? 5.590 -12.995 13.331 1.00 96.75 606 LEU A N 1
ATOM 4822 C CA . LEU A 1 606 ? 4.950 -12.421 12.145 1.00 96.75 606 LEU A CA 1
ATOM 4823 C C . LEU A 1 606 ? 3.513 -12.936 11.945 1.00 96.75 606 LEU A C 1
ATOM 4825 O O . LEU A 1 606 ? 2.663 -12.199 11.454 1.00 96.75 606 LEU A O 1
ATOM 4829 N N . GLU A 1 607 ? 3.228 -14.180 12.344 1.00 96.88 607 GLU A N 1
ATOM 4830 C CA . GLU A 1 607 ? 1.871 -14.745 12.288 1.00 96.88 607 GLU A CA 1
ATOM 4831 C C . GLU A 1 607 ? 0.942 -14.041 13.271 1.00 96.88 607 GLU A C 1
ATOM 4833 O O . GLU A 1 607 ? -0.202 -13.757 12.929 1.00 96.88 607 GLU A O 1
ATOM 4838 N N . ARG A 1 608 ? 1.443 -13.719 14.469 1.00 94.12 608 ARG A N 1
ATOM 4839 C CA . ARG A 1 608 ? 0.687 -12.954 15.470 1.00 94.12 608 ARG A CA 1
ATOM 4840 C C . ARG A 1 608 ? 0.425 -11.524 15.002 1.00 94.12 608 ARG A C 1
ATOM 4842 O O . ARG A 1 608 ? -0.666 -11.011 15.210 1.00 94.12 608 ARG A O 1
ATOM 4849 N N . GLU A 1 609 ? 1.407 -10.905 14.348 1.00 94.69 609 GLU A N 1
ATOM 4850 C CA . GLU A 1 609 ? 1.313 -9.512 13.903 1.00 94.69 609 GLU A CA 1
ATOM 4851 C C . GLU A 1 609 ? 0.414 -9.342 12.663 1.00 94.69 609 GLU A C 1
ATOM 4853 O O . GLU A 1 609 ? -0.460 -8.476 12.632 1.00 94.69 609 GLU A O 1
ATOM 4858 N N . MET A 1 610 ? 0.602 -10.177 11.633 1.00 96.12 610 MET A N 1
ATOM 4859 C CA . MET A 1 610 ? -0.037 -9.996 10.320 1.00 96.12 610 MET A CA 1
ATOM 4860 C C . MET A 1 610 ? -1.007 -11.114 9.926 1.00 96.12 610 MET A C 1
ATOM 4862 O O . MET A 1 610 ? -1.756 -10.954 8.958 1.00 96.12 610 MET A O 1
ATOM 4866 N N . GLY A 1 611 ? -1.066 -12.203 10.690 1.00 95.69 611 GLY A N 1
ATOM 4867 C CA . GLY A 1 611 ? -1.852 -13.397 10.390 1.00 95.69 611 GLY A CA 1
ATOM 4868 C C . GLY A 1 611 ? -1.039 -14.486 9.684 1.00 95.69 611 GLY A C 1
ATOM 4869 O O . GLY A 1 611 ? -0.056 -14.220 8.985 1.00 95.69 611 GLY A O 1
ATOM 4870 N N . VAL A 1 612 ? -1.487 -15.735 9.840 1.00 96.56 612 VAL A N 1
ATOM 4871 C CA . VAL A 1 612 ? -0.856 -16.925 9.240 1.00 96.56 612 VAL A CA 1
ATOM 4872 C C . VAL A 1 612 ? -0.712 -16.821 7.714 1.00 96.56 612 VAL A C 1
ATOM 4874 O O . VAL A 1 612 ? 0.389 -17.089 7.226 1.00 96.56 612 VAL A O 1
ATOM 4877 N N . PRO A 1 613 ? -1.731 -16.389 6.937 1.00 97.25 613 PRO A N 1
ATOM 4878 C CA . PRO A 1 613 ? -1.603 -16.342 5.479 1.00 97.25 613 PRO A CA 1
ATOM 4879 C C . PRO A 1 613 ? -0.501 -15.380 5.014 1.00 97.25 613 PRO A C 1
ATOM 4881 O O . PRO A 1 613 ? 0.287 -15.722 4.136 1.00 97.25 613 PRO A O 1
ATOM 4884 N N . PHE A 1 614 ? -0.377 -14.212 5.654 1.00 98.31 614 PHE A N 1
ATOM 4885 C CA . PHE A 1 614 ? 0.689 -13.253 5.353 1.00 98.31 614 PHE A CA 1
ATOM 4886 C C . PHE A 1 614 ? 2.073 -13.839 5.659 1.00 98.31 614 PHE A C 1
ATOM 4888 O O . PHE A 1 614 ? 2.970 -13.795 4.820 1.00 98.31 614 PHE A O 1
ATOM 4895 N N . ALA A 1 615 ? 2.252 -14.445 6.835 1.00 98.19 615 ALA A N 1
ATOM 4896 C CA . ALA A 1 615 ? 3.528 -15.048 7.209 1.00 98.19 615 ALA A CA 1
ATOM 4897 C C . ALA A 1 615 ? 3.938 -16.194 6.264 1.00 98.19 615 ALA A C 1
ATOM 4899 O O . ALA A 1 615 ? 5.116 -16.330 5.934 1.00 98.19 615 ALA A O 1
ATOM 4900 N N . GLN A 1 616 ? 2.979 -16.997 5.787 1.00 98.12 616 GLN A N 1
ATOM 4901 C CA . GLN A 1 616 ? 3.238 -18.044 4.795 1.00 98.12 616 GLN A CA 1
ATOM 4902 C C . GLN A 1 616 ? 3.730 -17.473 3.462 1.00 98.12 616 GLN A C 1
ATOM 4904 O O . GLN A 1 616 ? 4.674 -18.019 2.891 1.00 98.12 616 GLN A O 1
ATOM 4909 N N . VAL A 1 617 ? 3.139 -16.370 2.990 1.00 98.44 617 VAL A N 1
ATOM 4910 C CA . VAL A 1 617 ? 3.616 -15.660 1.794 1.00 98.44 617 VAL A CA 1
ATOM 4911 C C . VAL A 1 617 ? 5.081 -15.254 1.959 1.00 98.44 617 VAL A C 1
ATOM 4913 O O . VAL A 1 617 ? 5.913 -15.571 1.110 1.00 98.44 617 VAL A O 1
ATOM 4916 N N . VAL A 1 618 ? 5.416 -14.624 3.087 1.00 98.38 618 VAL A N 1
ATOM 4917 C CA . VAL A 1 618 ? 6.785 -14.172 3.362 1.00 98.38 618 VAL A CA 1
ATOM 4918 C C . VAL A 1 618 ? 7.769 -15.342 3.419 1.00 98.38 618 VAL A C 1
ATOM 4920 O O . VAL A 1 618 ? 8.848 -15.251 2.837 1.00 98.38 618 VAL A O 1
ATOM 4923 N N . ARG A 1 619 ? 7.405 -16.466 4.054 1.00 98.12 619 ARG A N 1
ATOM 4924 C CA . ARG A 1 619 ? 8.254 -17.672 4.093 1.00 98.12 619 ARG A CA 1
ATOM 4925 C C . ARG A 1 619 ? 8.532 -18.232 2.702 1.00 98.12 619 ARG A C 1
ATOM 4927 O O . ARG A 1 619 ? 9.678 -18.571 2.421 1.00 98.12 619 ARG A O 1
ATOM 4934 N N . ARG A 1 620 ? 7.519 -18.301 1.832 1.00 97.81 620 ARG A N 1
ATOM 4935 C CA . ARG A 1 620 ? 7.688 -18.782 0.450 1.00 97.81 620 ARG A CA 1
ATOM 4936 C C . ARG A 1 620 ? 8.669 -17.909 -0.322 1.00 97.81 620 ARG A C 1
ATOM 4938 O O . ARG A 1 620 ? 9.592 -18.444 -0.927 1.00 97.81 620 ARG A O 1
ATOM 4945 N N . CYS A 1 621 ? 8.523 -16.585 -0.239 1.00 97.88 621 CYS A N 1
ATOM 4946 C CA . CYS A 1 621 ? 9.469 -15.652 -0.854 1.00 97.88 621 CYS A CA 1
ATOM 4947 C C . CYS A 1 621 ? 10.884 -15.814 -0.274 1.00 97.88 621 CYS A C 1
ATOM 4949 O O . CYS A 1 621 ? 11.845 -15.907 -1.029 1.00 97.88 621 CYS A O 1
ATOM 4951 N N . PHE A 1 622 ? 11.009 -15.914 1.054 1.00 97.75 622 PHE A N 1
ATOM 4952 C CA . PHE A 1 622 ? 12.298 -15.997 1.746 1.00 97.75 622 PHE A CA 1
ATOM 4953 C C . PHE A 1 622 ? 13.086 -17.265 1.394 1.00 97.75 622 PHE A C 1
ATOM 4955 O O . PHE A 1 622 ? 14.277 -17.196 1.101 1.00 97.75 622 PHE A O 1
ATOM 4962 N N . PHE A 1 623 ? 12.428 -18.428 1.411 1.00 96.75 623 PHE A N 1
ATOM 4963 C CA . PHE A 1 623 ? 13.063 -19.715 1.108 1.00 96.75 623 PHE A CA 1
ATOM 4964 C C . PHE A 1 623 ? 13.030 -20.073 -0.381 1.00 96.75 623 PHE A C 1
ATOM 4966 O O . PHE A 1 623 ? 13.595 -21.093 -0.774 1.00 96.75 623 PHE A O 1
ATOM 4973 N N . CYS A 1 624 ? 12.388 -19.244 -1.212 1.00 96.12 624 CYS A N 1
ATOM 4974 C CA . CYS A 1 624 ? 12.092 -19.556 -2.607 1.00 96.12 624 CYS A CA 1
ATOM 4975 C C . CYS A 1 624 ? 11.394 -20.930 -2.744 1.00 96.12 624 CYS A C 1
ATOM 4977 O O . CYS A 1 624 ? 11.739 -21.744 -3.606 1.00 96.12 624 CYS A O 1
ATOM 4979 N N . ASP A 1 625 ? 10.432 -21.196 -1.852 1.00 95.75 625 ASP A N 1
ATOM 4980 C CA . ASP A 1 625 ? 9.696 -22.462 -1.761 1.00 95.75 625 ASP A CA 1
ATOM 4981 C C . ASP A 1 625 ? 8.434 -22.425 -2.635 1.00 95.75 625 ASP A C 1
ATOM 4983 O O . ASP A 1 625 ? 7.307 -22.193 -2.181 1.00 95.75 625 ASP A O 1
ATOM 4987 N N . PHE A 1 626 ? 8.668 -22.589 -3.935 1.00 95.44 626 PHE A N 1
ATOM 4988 C CA . PHE A 1 626 ? 7.635 -22.585 -4.972 1.00 95.44 626 PHE A CA 1
ATOM 4989 C C . PHE A 1 626 ? 7.443 -23.958 -5.630 1.00 95.44 626 PHE A C 1
ATOM 4991 O O . PHE A 1 626 ? 6.623 -24.084 -6.530 1.00 95.44 626 PHE A O 1
ATOM 4998 N N . GLY A 1 627 ? 8.153 -24.993 -5.165 1.00 93.25 627 GLY A N 1
ATOM 4999 C CA . GLY A 1 627 ? 8.059 -26.348 -5.720 1.00 93.25 627 GLY A CA 1
ATOM 5000 C C . GLY A 1 627 ? 8.704 -26.525 -7.098 1.00 93.25 627 GLY A C 1
ATOM 5001 O O . GLY A 1 627 ? 8.438 -27.528 -7.749 1.00 93.25 627 GLY A O 1
ATOM 5002 N N . ILE A 1 628 ? 9.538 -25.574 -7.532 1.00 92.62 628 ILE A N 1
ATOM 5003 C CA . ILE A 1 628 ? 10.229 -25.612 -8.825 1.00 92.62 628 ILE A CA 1
ATOM 5004 C C . ILE A 1 628 ? 11.748 -25.444 -8.681 1.00 92.62 628 ILE A C 1
ATOM 5006 O O . ILE A 1 628 ? 12.266 -24.837 -7.728 1.00 92.62 628 ILE A O 1
ATOM 5010 N N . ASP A 1 629 ? 12.471 -25.961 -9.671 1.00 89.00 629 ASP A N 1
ATOM 5011 C CA . ASP A 1 629 ? 13.924 -25.874 -9.757 1.00 89.00 629 ASP A CA 1
ATOM 5012 C C . ASP A 1 629 ? 14.366 -24.551 -10.400 1.00 89.00 629 ASP A C 1
ATOM 5014 O O . ASP A 1 629 ? 14.563 -24.412 -11.608 1.00 89.00 629 ASP A O 1
ATOM 5018 N N . GLY A 1 630 ? 14.530 -23.536 -9.555 1.00 88.00 630 GLY A N 1
ATOM 5019 C CA . GLY A 1 630 ? 15.074 -22.234 -9.923 1.00 88.00 630 GLY A CA 1
ATOM 5020 C C . GLY A 1 630 ? 14.435 -21.111 -9.116 1.00 88.00 630 GLY A C 1
ATOM 5021 O O . GLY A 1 630 ? 13.300 -21.228 -8.670 1.00 88.00 630 GLY A O 1
ATOM 5022 N N . GLY A 1 631 ? 15.184 -20.028 -8.914 1.00 87.56 631 GLY A N 1
ATOM 5023 C CA . GLY A 1 631 ? 14.685 -18.805 -8.279 1.00 87.56 631 GLY A CA 1
ATOM 5024 C C . GLY A 1 631 ? 14.487 -17.642 -9.250 1.00 87.56 631 GLY A C 1
ATOM 5025 O O . GLY A 1 631 ? 14.225 -16.519 -8.820 1.00 87.56 631 GLY A O 1
ATOM 5026 N N . ASP A 1 632 ? 14.654 -17.879 -10.550 1.00 91.44 632 ASP A N 1
ATOM 5027 C CA . ASP A 1 632 ? 14.567 -16.815 -11.540 1.00 91.44 632 ASP A CA 1
ATOM 5028 C C . ASP A 1 632 ? 13.108 -16.476 -11.847 1.00 91.44 632 ASP A C 1
ATOM 5030 O O . ASP A 1 632 ? 12.384 -17.253 -12.473 1.00 91.44 632 ASP A O 1
ATOM 5034 N N . LEU A 1 633 ? 12.690 -15.294 -11.393 1.00 91.88 633 LEU A N 1
ATOM 5035 C CA . LEU A 1 633 ? 11.344 -14.772 -11.592 1.00 91.88 633 LEU A CA 1
ATOM 5036 C C . LEU A 1 633 ? 11.070 -14.430 -13.064 1.00 91.88 633 LEU A C 1
ATOM 5038 O O . LEU A 1 633 ? 9.941 -14.101 -13.397 1.00 91.88 633 LEU A O 1
ATOM 5042 N N . SER A 1 634 ? 12.058 -14.511 -13.961 1.00 90.44 634 SER A N 1
ATOM 5043 C CA . SER A 1 634 ? 11.854 -14.377 -15.407 1.00 90.44 634 SER A CA 1
ATOM 5044 C C . SER A 1 634 ? 11.061 -15.529 -16.031 1.00 90.44 634 SER A C 1
ATOM 5046 O O . SER A 1 634 ? 10.376 -15.308 -17.035 1.00 90.44 634 SER A O 1
ATOM 5048 N N . LYS A 1 635 ? 11.092 -16.710 -15.397 1.00 92.44 635 LYS A N 1
ATOM 5049 C CA . LYS A 1 635 ? 10.430 -17.926 -15.868 1.00 92.44 635 LYS A CA 1
ATOM 5050 C C . LYS A 1 635 ? 8.921 -17.856 -15.659 1.00 92.44 635 LYS A C 1
ATOM 5052 O O . LYS A 1 635 ? 8.455 -17.616 -14.544 1.00 92.44 635 LYS A O 1
ATOM 5057 N N . GLU A 1 636 ? 8.165 -18.151 -16.713 1.00 90.62 636 GLU A N 1
ATOM 5058 C CA . GLU A 1 636 ? 6.694 -18.123 -16.716 1.00 90.62 636 GLU A CA 1
ATOM 5059 C C . GLU A 1 636 ? 6.084 -19.027 -15.630 1.00 90.62 636 GLU A C 1
ATOM 5061 O O . GLU A 1 636 ? 5.178 -18.610 -14.911 1.00 90.62 636 GLU A O 1
ATOM 5066 N N . GLU A 1 637 ? 6.641 -20.225 -15.428 1.00 93.31 637 GLU A N 1
ATOM 5067 C CA . GLU A 1 637 ? 6.189 -21.154 -14.385 1.00 93.31 637 GLU A CA 1
ATOM 5068 C C . GLU A 1 637 ? 6.326 -20.552 -12.975 1.00 93.31 637 GLU A C 1
ATOM 5070 O O . GLU A 1 637 ? 5.396 -20.623 -12.169 1.00 93.31 637 GLU A O 1
ATOM 5075 N N . LEU A 1 638 ? 7.453 -19.888 -12.676 1.00 94.00 638 LEU A N 1
ATOM 5076 C CA . LEU A 1 638 ? 7.626 -19.225 -11.382 1.00 94.00 638 LEU A CA 1
ATOM 5077 C C . LEU A 1 638 ? 6.679 -18.036 -11.237 1.00 94.00 638 LEU A C 1
ATOM 5079 O O . LEU A 1 638 ? 6.181 -17.800 -10.142 1.00 94.00 638 LEU A O 1
ATOM 5083 N N . GLN A 1 639 ? 6.420 -17.294 -12.313 1.00 93.62 639 GLN A N 1
ATOM 5084 C CA . GLN A 1 639 ? 5.504 -16.152 -12.308 1.00 93.62 639 GLN A CA 1
ATOM 5085 C C . GLN A 1 639 ? 4.066 -16.578 -11.993 1.00 93.62 639 GLN A C 1
ATOM 5087 O O . GLN A 1 639 ? 3.421 -15.940 -11.157 1.00 93.62 639 GLN A O 1
ATOM 5092 N N . ASP A 1 640 ? 3.589 -17.673 -12.593 1.00 93.00 640 ASP A N 1
ATOM 5093 C CA . ASP A 1 640 ? 2.271 -18.248 -12.305 1.00 93.00 640 ASP A CA 1
ATOM 5094 C C . ASP A 1 640 ? 2.152 -18.670 -10.835 1.00 93.00 640 ASP A C 1
ATOM 5096 O O . ASP A 1 640 ? 1.243 -18.245 -10.110 1.00 93.00 640 ASP A O 1
ATOM 5100 N N . ILE A 1 641 ? 3.120 -19.453 -10.350 1.00 95.25 641 ILE A N 1
ATOM 5101 C CA . ILE A 1 641 ? 3.108 -19.932 -8.967 1.00 95.25 641 ILE A CA 1
ATOM 5102 C C . ILE A 1 641 ? 3.268 -18.756 -7.996 1.00 95.25 641 ILE A C 1
ATOM 5104 O O . ILE A 1 641 ? 2.573 -18.709 -6.979 1.00 95.25 641 ILE A O 1
ATOM 5108 N N . PHE A 1 642 ? 4.128 -17.782 -8.295 1.00 95.94 642 PHE A N 1
ATOM 5109 C CA . PHE A 1 642 ? 4.295 -16.571 -7.494 1.00 95.94 642 PHE A CA 1
ATOM 5110 C C . PHE A 1 642 ? 2.978 -15.801 -7.409 1.00 95.94 642 PHE A C 1
ATOM 5112 O O . PHE A 1 642 ? 2.524 -15.473 -6.314 1.00 95.94 642 PHE A O 1
ATOM 5119 N N . TYR A 1 643 ? 2.297 -15.579 -8.530 1.00 95.06 643 TYR A N 1
ATOM 5120 C CA . TYR A 1 643 ? 0.995 -14.926 -8.537 1.00 95.06 643 TYR A CA 1
ATOM 5121 C C . TYR A 1 643 ? -0.021 -15.672 -7.650 1.00 95.06 643 TYR A C 1
ATOM 5123 O O . TYR A 1 643 ? -0.597 -15.086 -6.726 1.00 95.06 643 TYR A O 1
ATOM 5131 N N . LYS A 1 644 ? -0.166 -16.987 -7.846 1.00 94.94 644 LYS A N 1
ATOM 5132 C CA . LYS A 1 644 ? -1.108 -17.837 -7.096 1.00 94.94 644 LYS A CA 1
ATOM 5133 C C . LYS A 1 644 ? -0.774 -17.956 -5.606 1.00 94.94 644 LYS A C 1
ATOM 5135 O O . LYS A 1 644 ? -1.680 -18.062 -4.782 1.00 94.94 644 LYS A O 1
ATOM 5140 N N . ARG A 1 645 ? 0.510 -17.982 -5.234 1.00 96.75 645 ARG A N 1
ATOM 5141 C CA . ARG A 1 645 ? 0.974 -18.278 -3.862 1.00 96.75 645 ARG A CA 1
ATOM 5142 C C . ARG A 1 645 ? 1.418 -17.053 -3.061 1.00 96.75 645 ARG A C 1
ATOM 5144 O O . ARG A 1 645 ? 1.584 -17.183 -1.851 1.00 96.75 645 ARG A O 1
ATOM 5151 N N . VAL A 1 646 ? 1.608 -15.899 -3.699 1.00 97.00 646 VAL A N 1
ATOM 5152 C CA . VAL A 1 646 ? 2.035 -14.638 -3.061 1.00 97.00 646 VAL A CA 1
ATOM 5153 C C . VAL A 1 646 ? 0.979 -13.563 -3.265 1.00 97.00 646 VAL A C 1
ATOM 5155 O O . VAL A 1 646 ? 0.427 -13.058 -2.290 1.00 97.00 646 VAL A O 1
ATOM 5158 N N . VAL A 1 647 ? 0.653 -13.234 -4.517 1.00 95.19 647 VAL A N 1
ATOM 5159 C CA . VAL A 1 647 ? -0.236 -12.105 -4.827 1.00 95.19 647 VAL A CA 1
ATOM 5160 C C . VAL A 1 647 ? -1.667 -12.386 -4.370 1.00 95.19 647 VAL A C 1
ATOM 5162 O O . VAL A 1 647 ? -2.206 -11.608 -3.586 1.00 95.19 647 VAL A O 1
ATOM 5165 N N . VAL A 1 648 ? -2.266 -13.505 -4.790 1.00 93.19 648 VAL A N 1
ATOM 5166 C CA . VAL A 1 648 ? -3.660 -13.849 -4.444 1.00 93.19 648 VAL A CA 1
ATOM 5167 C C . VAL A 1 648 ? -3.884 -13.938 -2.922 1.00 93.19 648 VAL A C 1
ATOM 5169 O O . VAL A 1 648 ? -4.839 -13.332 -2.430 1.00 93.19 648 VAL A O 1
ATOM 5172 N N . PRO A 1 649 ? -3.016 -14.595 -2.124 1.00 96.31 649 PRO A N 1
ATOM 5173 C CA . PRO A 1 649 ? -3.166 -14.591 -0.671 1.00 96.31 649 PRO A CA 1
ATOM 5174 C C . PRO A 1 649 ? -3.044 -13.199 -0.043 1.00 96.31 649 PRO A C 1
ATOM 5176 O O . PRO A 1 649 ? -3.796 -12.893 0.879 1.00 96.31 649 PRO A O 1
ATOM 5179 N N . LEU A 1 650 ? -2.153 -12.331 -0.538 1.00 96.38 650 LEU A N 1
ATOM 5180 C CA . LEU A 1 650 ? -2.059 -10.948 -0.051 1.00 96.38 650 LEU A CA 1
ATOM 5181 C C . LEU A 1 650 ? -3.312 -10.131 -0.391 1.00 96.38 650 LEU A C 1
ATOM 5183 O O . LEU A 1 650 ? -3.762 -9.338 0.438 1.00 96.38 650 LEU A O 1
ATOM 5187 N N . GLU A 1 651 ? -3.911 -10.343 -1.566 1.00 93.25 651 GLU A N 1
ATOM 5188 C CA . GLU A 1 651 ? -5.209 -9.747 -1.900 1.00 93.25 651 GLU A CA 1
ATOM 5189 C C . GLU A 1 651 ? -6.298 -10.213 -0.945 1.00 93.25 651 GLU A C 1
ATOM 5191 O O . GLU A 1 651 ? -7.095 -9.397 -0.487 1.00 93.25 651 GLU A O 1
ATOM 5196 N N . HIS A 1 652 ? -6.331 -11.510 -0.635 1.00 92.94 652 HIS A N 1
ATOM 5197 C CA . HIS A 1 652 ? -7.284 -12.061 0.316 1.00 92.94 652 HIS A CA 1
ATOM 5198 C C . HIS A 1 652 ? -7.077 -11.465 1.714 1.00 92.94 652 HIS A C 1
ATOM 5200 O O . HIS A 1 652 ? -8.040 -10.997 2.310 1.00 92.94 652 HIS A O 1
ATOM 5206 N N . CYS A 1 653 ? -5.833 -11.368 2.201 1.00 94.62 653 CYS A N 1
ATOM 5207 C CA . CYS A 1 653 ? -5.522 -10.696 3.465 1.00 94.62 653 CYS A CA 1
ATOM 5208 C C . CYS A 1 653 ? -6.070 -9.264 3.504 1.00 94.62 653 CYS A C 1
ATOM 5210 O O . CYS A 1 653 ? -6.707 -8.879 4.483 1.00 94.62 653 CYS A O 1
ATOM 5212 N N . LEU A 1 654 ? -5.844 -8.481 2.443 1.00 92.62 654 LEU A N 1
ATOM 5213 C CA . LEU A 1 654 ? -6.327 -7.104 2.356 1.00 92.62 654 LEU A CA 1
ATOM 5214 C C . LEU A 1 654 ? -7.861 -7.042 2.294 1.00 92.62 654 LEU A C 1
ATOM 5216 O O . LEU A 1 654 ? -8.469 -6.269 3.030 1.00 92.62 654 LEU A O 1
ATOM 5220 N N . LYS A 1 655 ? -8.499 -7.879 1.466 1.00 90.06 655 LYS A N 1
ATOM 5221 C CA . LYS A 1 655 ? -9.965 -7.949 1.338 1.00 90.06 655 LYS A CA 1
ATOM 5222 C C . LYS A 1 655 ? -10.632 -8.350 2.648 1.00 90.06 655 LYS A C 1
ATOM 5224 O O . LYS A 1 655 ? -11.565 -7.677 3.057 1.00 90.06 655 LYS A O 1
ATOM 5229 N N . THR A 1 656 ? -10.145 -9.387 3.324 1.00 89.00 656 THR A N 1
ATOM 5230 C CA . THR A 1 656 ? -10.679 -9.836 4.618 1.00 89.00 656 THR A CA 1
ATOM 5231 C C . THR A 1 656 ? -10.494 -8.763 5.690 1.00 89.00 656 THR A C 1
ATOM 5233 O O . THR A 1 656 ? -11.381 -8.544 6.510 1.00 89.00 656 THR A O 1
ATOM 5236 N N . HIS A 1 657 ? -9.377 -8.030 5.660 1.00 87.62 657 HIS A N 1
ATOM 5237 C CA . HIS A 1 657 ? -9.130 -6.958 6.620 1.00 87.62 657 HIS A CA 1
ATOM 5238 C C . HIS A 1 657 ? -10.039 -5.729 6.417 1.00 87.62 657 HIS A C 1
ATOM 5240 O O . HIS A 1 657 ? -10.542 -5.176 7.402 1.00 87.62 657 HIS A O 1
ATOM 5246 N N . LEU A 1 658 ? -10.287 -5.345 5.156 1.00 85.62 658 LEU A N 1
ATOM 5247 C CA . LEU A 1 658 ? -11.178 -4.238 4.770 1.00 85.62 658 LEU A CA 1
ATOM 5248 C C . LEU A 1 658 ? -12.669 -4.610 4.815 1.00 85.62 658 LEU A C 1
ATOM 5250 O O . LEU A 1 658 ? -13.529 -3.753 5.018 1.00 85.62 658 LEU A O 1
ATOM 5254 N N . GLY A 1 659 ? -12.975 -5.879 4.561 1.00 81.00 659 GLY A N 1
ATOM 5255 C CA . GLY A 1 659 ? -14.318 -6.425 4.404 1.00 81.00 659 GLY A CA 1
ATOM 5256 C C . GLY A 1 659 ? -14.870 -7.100 5.652 1.00 81.00 659 GLY A C 1
ATOM 5257 O O . GLY A 1 659 ? -15.901 -7.748 5.530 1.00 81.00 659 GLY A O 1
ATOM 5258 N N . GLY A 1 660 ? -14.202 -6.978 6.807 1.00 59.53 660 GLY A N 1
ATOM 5259 C CA . GLY A 1 660 ? -14.561 -7.621 8.079 1.00 59.53 660 GLY A CA 1
ATOM 5260 C C . GLY A 1 660 ? -15.961 -7.271 8.591 1.00 59.53 660 GLY A C 1
ATOM 5261 O O . GLY A 1 660 ? -16.097 -6.492 9.526 1.00 59.53 660 GLY A O 1
ATOM 5262 N N . GLY A 1 661 ? -16.985 -7.846 7.964 1.00 46.03 661 GLY A N 1
ATOM 5263 C CA . GLY A 1 661 ? -18.387 -7.632 8.292 1.00 46.03 661 GLY A CA 1
ATOM 5264 C C . GLY A 1 661 ? -19.333 -8.767 7.907 1.00 46.03 661 GLY A C 1
ATOM 5265 O O . GLY A 1 661 ? -20.488 -8.678 8.289 1.00 46.03 661 GLY A O 1
ATOM 5266 N N . LEU A 1 662 ? -18.899 -9.824 7.209 1.00 38.62 662 LEU A N 1
ATOM 5267 C CA . LEU A 1 662 ? -19.693 -11.054 7.104 1.00 38.62 662 LEU A CA 1
ATOM 5268 C C . LEU A 1 662 ? -18.766 -12.278 7.028 1.00 38.62 662 LEU A C 1
ATOM 5270 O O . LEU A 1 662 ? -17.955 -12.352 6.097 1.00 38.62 662 LEU A O 1
ATOM 5274 N N . PRO A 1 663 ? -18.851 -13.232 7.970 1.00 44.06 663 PRO A N 1
ATOM 5275 C CA . PRO A 1 663 ? -18.280 -14.550 7.752 1.00 44.06 663 PRO A CA 1
ATOM 5276 C C . PRO A 1 663 ? -18.995 -15.200 6.560 1.00 44.06 663 PRO A C 1
ATOM 5278 O O . PRO A 1 663 ? -20.217 -15.144 6.445 1.00 44.06 663 PRO A O 1
ATOM 5281 N N . TYR A 1 664 ? -18.219 -15.783 5.647 1.00 38.78 664 TYR A N 1
ATOM 5282 C CA . TYR A 1 664 ? -18.752 -16.785 4.731 1.00 38.78 664 TYR A CA 1
ATOM 5283 C C . TYR A 1 664 ? -19.062 -18.026 5.579 1.00 38.78 664 TYR A C 1
ATOM 5285 O O . TYR A 1 664 ? -18.127 -18.621 6.121 1.00 38.78 664 TYR A O 1
ATOM 5293 N N . GLU A 1 665 ? -20.351 -18.338 5.738 1.00 34.06 665 GLU A N 1
ATOM 5294 C CA . GLU A 1 665 ? -20.830 -19.655 6.188 1.00 34.06 665 GLU A CA 1
ATOM 5295 C C . GLU A 1 665 ? -20.481 -20.754 5.177 1.00 34.06 665 GLU A C 1
ATOM 5297 O O . GLU A 1 665 ? -20.567 -20.490 3.950 1.00 34.06 665 GLU A O 1
#

Sequence (665 aa):
MEIGGVLLGAIALLILDIRKHEKGLKGCCDSITAQKGLYADTWTLALSLVKVEKDLAAVMLEDENDPQWKDPYFLKLWTETLGGHFDAGVRVTQDTLKEIEEILSRVQQFRKRTRQDSFIKASRSAVDEQFWRLGWGLKGKDVLWELINTLRAQNQDLKNICDQRGAFQRTWRPKFRELKSYQDPDLLLARLLAIREVSKTLYGSLAGMSTCCCHRINLRLQFDIDETLEPVLDPKRVSPIAQTGSSPPAIVRSTRFRLIVTKEGKRDGPISQPVRNCSGTCIVISSELESEESGAGILRLKRRMTVESQNEGLPQKRVRFADSQFIETSSSWTVTTSGSGRVLDLEAELETKRLKTTSRFNRQPAGSDGAIITGKQRETTIATPPPKFPEDPTIPKTSIPPQRVAEIDSLCFLMQRLAPENSENHCLGRIKSCDTVRRHLIYRDQPSDLRTPRRMSLETILDEITLHELTFYRDDRLRISLTLSKSLLHLGSFSRSFFQERWRSRDIFFFRALQPPTPTATIGEPYVIPIFDKAPNSIEGEGDANDEALASPARSEQLLSLALTLIEIGFGKRLWKIPSQSKIREKADSIAEYMRAKDILKSTLLEREMGVPFAQVVRRCFFCDFGIDGGDLSKEELQDIFYKRVVVPLEHCLKTHLGGGLPYE

Secondary structure (DSSP, 8-state):
-THHHHHHHHHHHHHHHHHTS-TTTHHHHHHHHHHHHHHHHHHHHHHHHTT--HHHHHHHHH-TT-GGGG-HHHHHHHHHHHHHHHHHHHHHHHHHHHHHHHHHHHHHHHHHHHHHHTTS---HHHHHHHHHHHTSSHHHHHHHHHHHHHHHHHHHHHHHHHHHHHHHHHHHS---------S-HHHHHHHHHHHHHHHHHHHHHHHTSB--TTEEEEEEP-S----B------GGGS-SS---SPPPPP---EEEEEEEEEEPPP--STTPPP--B--EEEEEEEEEEPPSS-HHHHHHHHHHHHHHHHHSPPP---PPPTT-------SPPP------------------------------------------------PPPPPPPPPPS--------GGGPPEESBHHHHHHH--TT--S--EEEEE--S-SSEEEEEEE---SS-SSPEEEEHHHHHHHHHHS-----HHHHHHHHHHHHHHHHHHTSSSS-SSPTT--GGGEEEEE-SSPPPTT------EE-------STT--S---TT---PPPSSS-HHHHHHHHHHHHHHHTS-GGGS--SS---SS--HHHHHHHHHHHHHSSHHHHHH-HHHHHHHHHHHHT-SSSS---TTSHHHHHHHIIIIIHHHHHHHHHHH-TT----

Radius of gyration: 36.27 Å; Cα contacts (8 Å, |Δi|>4): 678; chains: 1; bounding box: 95×95×103 Å

Mean predicted aligned error: 14.71 Å

Solvent-accessible surface area (backbone atoms only — not comparable to full-atom values): 40365 Å² total; per-residue (Å²): 117,50,57,60,8,50,50,54,53,53,52,52,57,49,43,57,60,49,73,76,50,66,83,85,50,47,65,60,44,52,48,52,54,51,50,50,52,54,45,52,53,42,49,46,51,50,37,43,71,58,68,41,52,72,68,57,39,51,50,45,42,67,34,37,79,37,66,66,70,70,32,69,66,52,50,49,45,40,49,74,66,58,32,73,67,47,56,47,53,50,51,56,46,48,54,50,49,50,50,54,51,51,55,52,48,50,54,53,52,54,50,55,50,54,62,67,68,50,81,55,89,68,55,70,67,60,58,51,53,46,46,40,70,74,77,50,32,73,68,49,54,51,53,51,50,50,48,52,52,51,46,51,53,47,49,49,50,52,38,50,54,47,49,52,50,49,51,44,53,62,70,57,50,58,85,64,62,71,71,74,74,64,86,48,64,64,61,52,49,40,46,42,54,36,48,23,57,55,43,52,48,49,47,52,18,59,52,70,28,53,81,49,94,47,52,44,58,29,42,52,48,68,84,76,59,67,61,58,78,65,79,83,87,67,79,88,78,67,73,94,78,79,88,73,90,68,76,78,80,52,65,71,44,36,46,48,46,46,32,34,43,27,48,50,75,82,75,84,54,99,78,60,72,81,78,51,75,29,64,51,49,45,32,32,37,40,39,31,53,69,82,82,92,47,75,60,49,61,51,48,50,52,46,48,63,58,43,58,75,66,66,73,66,82,77,82,78,75,63,78,51,100,81,75,57,81,64,90,79,94,72,93,79,84,86,76,88,81,89,78,90,79,92,76,90,82,84,90,80,89,82,89,83,89,86,84,89,83,86,87,88,86,85,88,90,86,78,90,85,89,80,92,76,85,86,77,88,76,83,81,76,83,77,76,81,77,81,79,74,85,74,82,90,83,75,83,85,80,71,74,67,78,89,73,56,51,75,42,59,36,65,58,62,50,59,72,68,60,64,90,81,72,83,71,80,44,79,76,22,26,45,58,51,76,46,94,57,43,46,36,36,34,28,51,43,80,68,94,72,60,88,52,28,32,60,40,28,46,46,56,49,28,54,46,31,78,74,66,78,48,77,78,46,68,67,57,36,40,47,54,47,39,34,51,51,50,36,38,63,30,42,38,34,48,90,89,27,51,52,60,84,70,45,49,40,70,52,32,31,25,64,38,62,75,65,78,78,56,102,79,62,71,85,68,59,47,23,32,58,54,75,68,71,76,72,78,87,76,66,86,63,91,68,70,87,76,75,68,73,72,74,69,94,49,80,24,52,65,38,33,24,48,20,56,37,44,51,21,43,57,69,48,30,52,72,87,75,50,86,57,92,70,90,71,66,92,86,56,53,74,65,51,51,50,55,50,52,53,47,36,71,68,66,51,54,50,31,74,68,61,32,60,72,53,38,50,30,36,50,30,33,49,70,56,63,73,91,58,99,68,44,59,52,61,40,67,70,50,43,53,48,44,41,64,59,38,42,51,53,36,50,48,54,40,47,54,68,76,54,74,81,68,85,85,129

Nearest PDB structures (foldseek):
  4fzs-assembly1_A  TM=2.497E-01  e=7.344E+00  Homo sapiens

Organism: NCBI:txid42249

pLDDT: mean 73.73, std 20.76, range [24.67, 98.5]

Foldseek 3Di:
DLQLQVLLVLLVVLLVVQVVDDPVCVVLSVLSVVLSVLSLVLQLLLCVQLVDDSVVSVVCNNGSVPCCVVPPVSVVSSCLRQNVVLVVLVVQLSVLSVVLSVLSVVLVVVVVVLVVVVPDVDDPVVSVVCSCVPRCDPVSVVVSVVSSVVNVVSSVVSNVSSCVSVVCLVPVPPPPVVVPPPVDLVLVLLVLVLLLVLLVQVLVLVLQFDDDPFKFKWWFLDDDFPFDFDDPPDPPPDDPPDPPPDDQRGHTFKTKIKIWIWTDDDPPDDPDDHDQWTDIFIKIKIKGFPDDDDPVLVVVVSCVVVVVQPPPDDPQDFDADPVRDTDGDDDDDDDDDDDDDDDDDDDDDDDDDDDDDDDDDDDDDDDDDDDDDDDDDDDDDDDDDDPDDDDDPDDPPPDDDLVPFAEHRYPVVLVVPDDPPDQDFDFSGWRPTPDPRIIIIMTGDRDPACPIWGKDFLQRQLVVCVPPVLDLDLLLLLVQLLSLLSCCLSQVQDPQGQDDQLDASRQWIATHRPPPDDSPDRSHTIIGTRDSDDPPVPPVPPDDPPPPPPPQPALARSLQRSLLRSQCSLVSHHLVVDDFPDPQDPPDDNVSSLVSSVRVLVVCPSCVRQNDLSSQLSVCSSHVVQVDDGNRSNNSSSSSSSCVRRNVSSVVSSCCVSVVDDDDD

InterPro domains:
  IPR056002 Domain of unknown function DUF7580 [PF24476] (406-655)